Protein AF-A0A812XQD7-F1 (afdb_monomer_lite)

Foldseek 3Di:
DPQADDWDWDDPDPVVQVVPFDADPVQKTKGFDKDFDQFAEDEDAALHPDPCVVVCCVVVVGQWYAYDCPDDPSRDHITTGRDPVRIDGPDIDIGHDADLVRLLVVLQVCLVVVDPVNLVSLLVLLLCLPPPPDVVSVVSSLVSCLLSLQNNQVSLLVLCVDPDPSSNLSSLQSLLVSLQVLVDDDDDPPCPVVVVSVVSLVSSLVSLVSLLVQCPDPDPSSVLSSLSSLLSNALSSLVSLVSLLVQCPDPDLSNVLSSLLSLLSVALSNVVSLVSLLVQCPDPDPSSVLSSLLSLLSNLDDDDSNLVSLLVQCVDPDLSSVLSSLQSLLSNLVLVSLVSLLVQCPDPDLSSVLSSLLSLLSNAEPSSLVSLVSLLVQCVPPDPSSVLSSLLSLLSNACSNLVCLVVLLVLCPDPDLSSVLSSLLSNLRNPHPPPVSNQSSLVSLQVRQCPDPDVSSNLSSLVSLLSCLVVVVCPPCLVVLLVSLVVQCPPPDPSSVVSSVSSNVSSVVVVVVVVVVVVVVVVPDDDDDDDDDDDDDDDDDDDDDDDDDDDDDDPPDPPVVVVVVVVVPDDDDPFKAWAADPRFTWIWGFQDDPDPDPPPGIDIDPHHDDDPPDDHDYDDDPPPDDPDDDDVPPPDPPPDDDDDPPPPPPDDDDPPPDDDDDPDDDDDDDDDDDDDDDDDDDDDDDDDDDDDDDDDDDDDD

Organism: Symbiodinium pilosum (NCBI:txid2952)

Structure (mmCIF, N/CA/C/O backbone):
data_AF-A0A812XQD7-F1
#
_entry.id   AF-A0A812XQD7-F1
#
loop_
_atom_site.group_PDB
_atom_site.id
_atom_site.type_symbol
_atom_site.label_atom_id
_atom_site.label_alt_id
_atom_site.label_comp_id
_atom_site.label_asym_id
_atom_site.label_entity_id
_atom_site.label_seq_id
_atom_site.pdbx_PDB_ins_code
_atom_site.Cartn_x
_atom_site.Cartn_y
_atom_site.Cartn_z
_atom_site.occupancy
_atom_site.B_iso_or_equiv
_atom_site.auth_seq_id
_atom_site.auth_comp_id
_atom_site.auth_asym_id
_atom_site.auth_atom_id
_atom_site.pdbx_PDB_model_num
ATOM 1 N N . GLY A 1 1 ? 47.762 -25.422 -26.878 1.00 43.75 1 GLY A N 1
ATOM 2 C CA . GLY A 1 1 ? 49.028 -25.795 -26.195 1.00 43.75 1 GLY A CA 1
ATOM 3 C C . GLY A 1 1 ? 49.892 -26.715 -27.054 1.00 43.75 1 GLY A C 1
ATOM 4 O O . GLY A 1 1 ? 49.692 -26.763 -28.256 1.00 43.75 1 GLY A O 1
ATOM 5 N N . THR A 1 2 ? 50.840 -27.462 -26.472 1.00 48.22 2 THR A N 1
ATOM 6 C CA . THR A 1 2 ? 51.714 -28.420 -27.202 1.00 48.22 2 THR A CA 1
ATOM 7 C C . THR A 1 2 ? 51.102 -29.814 -27.411 1.00 48.22 2 THR A C 1
ATOM 9 O O . THR A 1 2 ? 51.653 -30.616 -28.157 1.00 48.22 2 THR A O 1
ATOM 12 N N . LEU A 1 3 ? 49.966 -30.108 -26.770 1.00 51.41 3 LEU A N 1
ATOM 13 C CA . LEU A 1 3 ? 49.340 -31.438 -26.729 1.00 51.41 3 LEU A CA 1
ATOM 14 C C . LEU A 1 3 ? 48.727 -31.920 -28.057 1.00 51.41 3 LEU A C 1
ATOM 16 O O . LEU A 1 3 ? 48.667 -33.128 -28.269 1.00 51.41 3 LEU A O 1
ATOM 20 N N . TYR A 1 4 ? 48.273 -31.009 -28.926 1.00 56.69 4 TYR A N 1
ATOM 21 C CA . TYR A 1 4 ? 47.431 -31.341 -30.091 1.00 56.69 4 TYR A CA 1
ATOM 22 C C . TYR A 1 4 ? 47.971 -30.793 -31.428 1.00 56.69 4 TYR A C 1
ATOM 24 O O . TYR A 1 4 ? 47.254 -30.739 -32.427 1.00 56.69 4 TYR A O 1
ATOM 32 N N . GLY A 1 5 ? 49.254 -30.413 -31.462 1.00 62.19 5 GLY A N 1
ATOM 33 C CA . GLY A 1 5 ? 49.937 -29.909 -32.658 1.00 62.19 5 GLY A CA 1
ATOM 34 C C . GLY A 1 5 ? 49.809 -28.396 -32.877 1.00 62.19 5 GLY A C 1
ATOM 35 O O . GLY A 1 5 ? 49.483 -27.635 -31.962 1.00 62.19 5 GLY A O 1
ATOM 36 N N . LYS A 1 6 ? 50.124 -27.952 -34.101 1.00 62.38 6 LYS A N 1
ATOM 37 C CA . LYS A 1 6 ? 49.971 -26.552 -34.529 1.00 62.38 6 LYS A CA 1
ATOM 38 C C . LYS A 1 6 ? 48.498 -26.262 -34.831 1.00 62.38 6 LYS A C 1
ATOM 40 O O . LYS A 1 6 ? 47.864 -27.048 -35.523 1.00 62.38 6 LYS A O 1
ATOM 45 N N . GLY A 1 7 ? 48.004 -25.130 -34.343 1.00 70.56 7 GLY A N 1
ATOM 46 C CA . GLY A 1 7 ? 46.641 -24.638 -34.539 1.00 70.56 7 GLY A CA 1
ATOM 47 C C . GLY A 1 7 ? 46.403 -23.393 -33.682 1.00 70.56 7 GLY A C 1
ATOM 48 O O . GLY A 1 7 ? 47.233 -23.063 -32.828 1.00 70.56 7 GLY A O 1
ATOM 49 N N . ILE A 1 8 ? 45.285 -22.704 -33.901 1.00 74.56 8 ILE A N 1
ATOM 50 C CA . ILE A 1 8 ? 44.841 -21.574 -33.078 1.00 74.56 8 ILE A CA 1
ATOM 51 C C . ILE A 1 8 ? 43.884 -22.110 -32.009 1.00 74.56 8 ILE A C 1
ATOM 53 O O . ILE A 1 8 ? 42.901 -22.779 -32.319 1.00 74.56 8 ILE A O 1
ATOM 57 N N . TYR A 1 9 ? 44.199 -21.819 -30.747 1.00 76.62 9 TYR A N 1
ATOM 58 C CA . TYR A 1 9 ? 43.509 -22.336 -29.567 1.00 76.62 9 TYR A CA 1
ATOM 59 C C . TYR A 1 9 ? 42.614 -21.248 -28.965 1.00 76.62 9 TYR A C 1
ATOM 61 O O . TYR A 1 9 ? 43.114 -20.203 -28.550 1.00 76.62 9 TYR A O 1
ATOM 69 N N . PHE A 1 10 ? 41.307 -21.493 -28.892 1.00 75.75 10 PHE A N 1
ATOM 70 C CA . PHE A 1 10 ? 40.340 -20.573 -28.288 1.00 75.75 10 PHE A CA 1
ATOM 71 C C . PHE A 1 10 ? 39.974 -21.013 -26.864 1.00 75.75 10 PHE A C 1
ATOM 73 O O . PHE A 1 10 ? 39.766 -22.200 -26.594 1.00 75.75 10 PHE A O 1
ATOM 80 N N . ALA A 1 11 ? 39.841 -20.039 -25.961 1.00 70.62 11 ALA A N 1
ATOM 81 C CA . ALA A 1 11 ? 39.291 -20.258 -24.627 1.00 70.62 11 ALA A CA 1
ATOM 82 C C . ALA A 1 11 ? 37.783 -20.564 -24.694 1.00 70.62 11 ALA A C 1
ATOM 84 O O . ALA A 1 11 ? 37.051 -19.970 -25.483 1.00 70.62 11 ALA A O 1
ATOM 85 N N . GLU A 1 12 ? 37.307 -21.462 -23.827 1.00 65.81 12 GLU A N 1
ATOM 86 C CA . GLU A 1 12 ? 35.900 -21.903 -23.795 1.00 65.81 12 GLU A CA 1
ATOM 87 C C . GLU A 1 12 ? 34.911 -20.812 -23.335 1.00 65.81 12 GLU A C 1
ATOM 89 O O . GLU A 1 12 ? 33.710 -20.912 -23.586 1.00 65.81 12 GLU A O 1
ATOM 94 N N . CYS A 1 13 ? 35.403 -19.758 -22.673 1.00 68.94 13 CYS A N 1
ATOM 95 C CA . CYS A 1 13 ? 34.627 -18.586 -22.273 1.00 68.94 13 CYS A CA 1
ATOM 96 C C . CYS A 1 13 ? 35.526 -17.359 -22.030 1.00 68.94 13 CYS A C 1
ATOM 98 O O . CYS A 1 13 ? 36.741 -17.480 -21.857 1.00 68.94 13 CYS A O 1
ATOM 100 N N . VAL A 1 14 ? 34.903 -16.176 -21.951 1.00 75.69 14 VAL A N 1
ATOM 101 C CA . VAL A 1 14 ? 35.571 -14.896 -21.640 1.00 75.69 14 VAL A CA 1
ATOM 102 C C . VAL A 1 14 ? 36.283 -14.942 -20.283 1.00 75.69 14 VAL A C 1
ATOM 104 O O . VAL A 1 14 ? 37.407 -14.470 -20.184 1.00 75.69 14 VAL A O 1
ATOM 107 N N . THR A 1 15 ? 35.694 -15.574 -19.262 1.00 72.88 15 THR A N 1
ATOM 108 C CA . THR A 1 15 ? 36.315 -15.732 -17.931 1.00 72.88 15 THR A CA 1
ATOM 109 C C . THR A 1 15 ? 37.652 -16.467 -18.001 1.00 72.88 15 THR A C 1
ATOM 111 O O . THR A 1 15 ? 38.615 -16.050 -17.376 1.00 72.88 15 THR A O 1
ATOM 114 N N . LYS A 1 16 ? 37.753 -17.514 -18.826 1.00 73.62 16 LYS A N 1
ATOM 115 C CA . LYS A 1 16 ? 38.996 -18.274 -18.994 1.00 73.62 16 LYS A CA 1
ATOM 116 C C . LYS A 1 16 ? 40.016 -17.559 -19.885 1.00 73.62 16 LYS A C 1
ATOM 118 O O . LYS A 1 16 ? 41.215 -17.735 -19.715 1.00 73.62 16 LYS A O 1
ATOM 123 N N . ALA A 1 17 ? 39.557 -16.742 -20.833 1.00 78.44 17 ALA A N 1
ATOM 124 C CA . ALA A 1 17 ? 40.443 -15.824 -21.547 1.00 78.44 17 ALA A CA 1
ATOM 125 C C . ALA A 1 17 ? 40.998 -14.735 -20.606 1.00 78.44 17 ALA A C 1
ATOM 127 O O . ALA A 1 17 ? 42.145 -14.329 -20.767 1.00 78.44 17 ALA A O 1
ATOM 128 N N . ASP A 1 18 ? 40.215 -14.306 -19.610 1.00 82.25 18 ASP A N 1
ATOM 129 C CA . ASP A 1 18 ? 40.666 -13.395 -18.557 1.00 82.25 18 ASP A CA 1
ATOM 130 C C . ASP A 1 18 ? 41.651 -14.066 -17.588 1.00 82.25 18 ASP A C 1
ATOM 132 O O . ASP A 1 18 ? 42.688 -13.478 -17.310 1.00 82.25 18 ASP A O 1
ATOM 136 N N . GLU A 1 19 ? 41.418 -15.312 -17.159 1.00 79.81 19 GLU A N 1
ATOM 137 C CA . GLU A 1 19 ? 42.362 -16.098 -16.332 1.00 79.81 19 GLU A CA 1
ATOM 138 C C . GLU A 1 19 ? 43.782 -16.206 -16.932 1.00 79.81 19 GLU A C 1
ATOM 140 O O . GLU A 1 19 ? 44.741 -16.409 -16.188 1.00 79.81 19 GLU A O 1
ATOM 145 N N . TYR A 1 20 ? 43.929 -16.064 -18.256 1.00 79.31 20 TYR A N 1
ATOM 146 C CA . TYR A 1 20 ? 45.216 -16.088 -18.967 1.00 79.31 20 TYR A CA 1
ATOM 147 C C . TYR A 1 20 ? 45.716 -14.710 -19.443 1.00 79.31 20 TYR A C 1
ATOM 149 O O . TYR A 1 20 ? 46.750 -14.649 -20.106 1.00 79.31 20 TYR A O 1
ATOM 157 N N . SER A 1 21 ? 45.007 -13.614 -19.156 1.00 85.12 21 SER A N 1
ATOM 158 C CA . SER A 1 21 ? 45.456 -12.261 -19.517 1.00 85.12 21 SER A CA 1
ATOM 159 C C . SER A 1 21 ? 46.354 -11.686 -18.414 1.00 85.12 21 SER A C 1
ATOM 161 O O . SER A 1 21 ? 46.036 -11.790 -17.229 1.00 85.12 21 SER A O 1
ATOM 163 N N . GLU A 1 22 ? 47.468 -11.057 -18.775 1.00 87.81 22 GLU A N 1
ATOM 164 C CA . GLU A 1 22 ? 48.325 -10.335 -17.827 1.00 87.81 22 GLU A CA 1
ATOM 165 C C . GLU A 1 22 ? 48.000 -8.833 -17.863 1.00 87.81 22 GLU A C 1
ATOM 167 O O . GLU A 1 22 ? 47.579 -8.300 -18.892 1.00 87.81 22 GLU A O 1
ATOM 172 N N . GLU A 1 23 ? 48.157 -8.155 -16.725 1.00 89.12 23 GLU A N 1
ATOM 173 C CA . GLU A 1 23 ? 47.956 -6.705 -16.626 1.00 89.12 23 GLU A CA 1
ATOM 174 C C . GLU A 1 23 ? 49.211 -5.968 -17.109 1.00 89.12 23 GLU A C 1
ATOM 176 O O . GLU A 1 23 ? 50.326 -6.272 -16.682 1.00 89.12 23 GLU A O 1
ATOM 181 N N . ASP A 1 24 ? 49.031 -5.001 -18.012 1.00 89.69 24 ASP A N 1
ATOM 182 C CA . ASP A 1 24 ? 50.107 -4.127 -18.478 1.00 89.69 24 ASP A CA 1
ATOM 183 C C . ASP A 1 24 ? 50.558 -3.123 -17.395 1.00 89.69 24 ASP A C 1
ATOM 185 O O . ASP A 1 24 ? 50.008 -3.057 -16.295 1.00 89.69 24 ASP A O 1
ATOM 189 N N . ALA A 1 25 ? 51.576 -2.312 -17.699 1.00 86.44 25 ALA A N 1
ATOM 190 C CA . ALA A 1 25 ? 52.117 -1.325 -16.759 1.00 86.44 25 ALA A CA 1
ATOM 191 C C . ALA A 1 25 ? 51.108 -0.231 -16.338 1.00 86.44 25 ALA A C 1
ATOM 193 O O . ALA A 1 25 ? 51.298 0.397 -15.297 1.00 86.44 25 ALA A O 1
ATOM 194 N N . ASP A 1 26 ? 50.033 -0.029 -17.109 1.00 79.19 26 ASP A N 1
ATOM 195 C CA . ASP A 1 26 ? 48.919 0.865 -16.775 1.00 79.19 26 ASP A CA 1
ATOM 196 C C . ASP A 1 26 ? 47.804 0.128 -15.991 1.00 79.19 26 ASP A C 1
ATOM 198 O O . ASP A 1 26 ? 46.803 0.745 -15.607 1.00 79.19 26 ASP A O 1
ATOM 202 N N . GLY A 1 27 ? 47.932 -1.184 -15.763 1.00 83.06 27 GLY A N 1
ATOM 203 C CA . GLY A 1 27 ? 46.953 -2.055 -15.107 1.00 83.06 27 GLY A CA 1
ATOM 204 C C . GLY A 1 27 ? 45.802 -2.517 -16.008 1.00 83.06 27 GLY A C 1
ATOM 205 O O . GLY A 1 27 ? 44.707 -2.764 -15.500 1.00 83.06 27 GLY A O 1
ATOM 206 N N . TYR A 1 28 ? 45.980 -2.544 -17.334 1.00 85.69 28 TYR A N 1
ATOM 207 C CA . TYR A 1 28 ? 44.977 -3.056 -18.275 1.00 85.69 28 TYR A CA 1
ATOM 208 C C . TYR A 1 28 ? 45.296 -4.474 -18.748 1.00 85.69 28 TYR A C 1
ATOM 210 O O . TYR A 1 28 ? 46.408 -4.778 -19.171 1.00 85.69 28 TYR A O 1
ATOM 218 N N . CYS A 1 29 ? 44.264 -5.309 -18.767 1.00 90.25 29 CYS A N 1
ATOM 219 C CA . CYS A 1 29 ? 44.245 -6.579 -19.473 1.00 90.25 29 CYS A CA 1
ATOM 220 C C . CYS A 1 29 ? 43.855 -6.373 -20.941 1.00 90.25 29 CYS A C 1
ATOM 222 O O . CYS A 1 29 ? 43.097 -5.456 -21.293 1.00 90.25 29 CYS A O 1
ATOM 224 N N . TRP A 1 30 ? 44.304 -7.296 -21.787 1.00 89.38 30 TRP A N 1
ATOM 225 C CA . TRP A 1 30 ? 44.023 -7.299 -23.219 1.00 89.38 30 TRP A CA 1
ATOM 226 C C . TRP A 1 30 ? 43.509 -8.673 -23.657 1.00 89.38 30 TRP A C 1
ATOM 228 O O . TRP A 1 30 ? 44.095 -9.707 -23.333 1.00 89.38 30 TRP A O 1
ATOM 238 N N . MET A 1 31 ? 42.407 -8.689 -24.408 1.00 88.88 31 MET A N 1
ATOM 239 C CA . MET A 1 31 ? 41.778 -9.911 -24.913 1.00 88.88 31 MET A CA 1
ATOM 240 C C . MET A 1 31 ? 41.368 -9.743 -26.376 1.00 88.88 31 MET A C 1
ATOM 242 O O . MET A 1 31 ? 40.638 -8.819 -26.734 1.00 88.88 31 MET A O 1
ATOM 246 N N . LEU A 1 32 ? 41.815 -10.661 -27.233 1.00 85.38 32 LEU A N 1
ATOM 247 C CA . LEU A 1 32 ? 41.456 -10.672 -28.647 1.00 85.38 32 LEU A CA 1
ATOM 248 C C . LEU A 1 32 ? 40.143 -11.439 -28.854 1.00 85.38 32 LEU A C 1
ATOM 250 O O . LEU A 1 32 ? 40.112 -12.666 -28.776 1.00 85.38 32 LEU A O 1
ATOM 254 N N . LEU A 1 33 ? 39.056 -10.723 -29.148 1.00 84.31 33 LEU A N 1
ATOM 255 C CA . LEU A 1 33 ? 37.789 -11.338 -29.528 1.00 84.31 33 LEU A CA 1
ATOM 256 C C . LEU A 1 33 ? 37.790 -11.614 -31.039 1.00 84.31 33 LEU A C 1
ATOM 258 O O . LEU A 1 33 ? 37.426 -10.761 -31.854 1.00 84.31 33 LEU A O 1
ATOM 262 N N . CYS A 1 34 ? 38.209 -12.816 -31.421 1.00 84.81 34 CYS A N 1
ATOM 263 C CA . CYS A 1 34 ? 38.116 -13.292 -32.798 1.00 84.81 34 CYS A CA 1
ATOM 264 C C . CYS A 1 34 ? 36.713 -13.808 -33.143 1.00 84.81 34 CYS A C 1
ATOM 266 O O . CYS A 1 34 ? 36.006 -14.370 -32.306 1.00 84.81 34 CYS A O 1
ATOM 268 N N . ARG A 1 35 ? 36.345 -13.681 -34.419 1.00 83.56 35 ARG A N 1
ATOM 269 C CA . ARG A 1 35 ? 35.322 -14.515 -35.060 1.00 83.56 35 ARG A CA 1
ATOM 270 C C . ARG A 1 35 ? 36.009 -15.668 -35.796 1.00 83.56 35 ARG A C 1
ATOM 272 O O . ARG A 1 35 ? 37.182 -15.572 -36.157 1.00 83.56 35 ARG A O 1
ATOM 279 N N . ALA A 1 36 ? 35.261 -16.745 -36.010 1.00 84.06 36 ALA A N 1
ATOM 280 C CA . ALA A 1 36 ? 35.754 -17.982 -36.600 1.00 84.06 36 ALA A CA 1
ATOM 281 C C . ALA A 1 36 ? 34.784 -18.521 -37.663 1.00 84.06 36 ALA A C 1
ATOM 283 O O . ALA A 1 36 ? 33.576 -18.591 -37.426 1.00 84.06 36 ALA A O 1
ATOM 284 N N . ALA A 1 37 ? 35.311 -18.930 -38.817 1.00 82.81 37 ALA A N 1
ATOM 285 C CA . ALA A 1 37 ? 34.583 -19.659 -39.852 1.00 82.81 37 ALA A CA 1
ATOM 286 C C . ALA A 1 37 ? 34.778 -21.173 -39.646 1.00 82.81 37 ALA A C 1
ATOM 288 O O . ALA A 1 37 ? 35.771 -21.750 -40.077 1.00 82.81 37 ALA A O 1
ATOM 289 N N . LEU A 1 38 ? 33.835 -21.820 -38.951 1.00 74.50 38 LEU A N 1
ATOM 290 C CA . LEU A 1 38 ? 34.029 -23.165 -38.378 1.00 74.50 38 LEU A CA 1
ATOM 291 C C . LEU A 1 38 ? 34.113 -24.318 -39.406 1.00 74.50 38 LEU A C 1
ATOM 293 O O . LEU A 1 38 ? 34.479 -25.431 -39.031 1.00 74.50 38 LEU A O 1
ATOM 297 N N . GLY A 1 39 ? 33.761 -24.087 -40.674 1.00 80.50 39 GLY A N 1
ATOM 298 C CA . GLY A 1 39 ? 33.820 -25.105 -41.733 1.00 80.50 39 GLY A CA 1
ATOM 299 C C 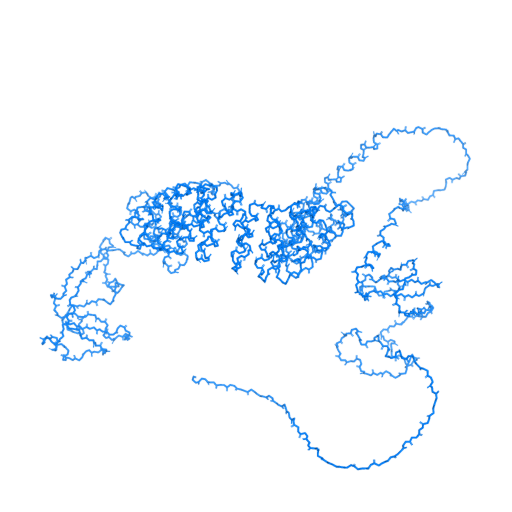. GLY A 1 39 ? 33.105 -26.418 -41.374 1.00 80.50 39 GLY A C 1
ATOM 300 O O . GLY A 1 39 ? 32.044 -26.422 -40.743 1.00 80.50 39 GLY A O 1
ATOM 301 N N . LYS A 1 40 ? 33.701 -27.544 -41.766 1.00 83.69 40 LYS A N 1
ATOM 302 C CA . LYS A 1 40 ? 33.372 -28.889 -41.290 1.00 83.69 40 LYS A CA 1
ATOM 303 C C . LYS A 1 40 ? 33.951 -29.091 -39.893 1.00 83.69 40 LYS A C 1
ATOM 305 O O . LYS A 1 40 ? 35.167 -29.106 -39.696 1.00 83.69 40 LYS A O 1
ATOM 310 N N . VAL A 1 41 ? 33.069 -29.316 -38.931 1.00 82.81 41 VAL A N 1
ATOM 311 C CA . VAL A 1 41 ? 33.426 -29.478 -37.522 1.00 82.81 41 VAL A CA 1
ATOM 312 C C . VAL A 1 41 ? 33.503 -30.957 -37.144 1.00 82.81 41 VAL A C 1
ATOM 314 O O . VAL A 1 41 ? 32.542 -31.696 -37.349 1.00 82.81 41 VAL A O 1
ATOM 317 N N . MET A 1 42 ? 34.607 -31.371 -36.519 1.00 78.94 42 MET A N 1
ATOM 318 C CA . MET A 1 42 ? 34.706 -32.639 -35.794 1.00 78.94 42 MET A CA 1
ATOM 319 C C . MET A 1 42 ? 34.514 -32.417 -34.289 1.00 78.94 42 MET A C 1
ATOM 321 O O . MET A 1 42 ? 35.058 -31.480 -33.705 1.00 78.94 42 MET A O 1
ATOM 325 N N . THR A 1 43 ? 33.766 -33.306 -33.636 1.00 77.12 43 THR A N 1
ATOM 326 C CA . THR A 1 43 ? 33.615 -33.334 -32.172 1.00 77.12 43 THR A CA 1
ATOM 327 C C . THR A 1 43 ? 34.370 -34.523 -31.593 1.00 77.12 43 THR A C 1
ATOM 329 O O . THR A 1 43 ? 34.125 -35.653 -32.012 1.00 77.12 43 THR A O 1
ATOM 332 N N . CYS A 1 44 ? 35.242 -34.294 -30.611 1.00 71.75 44 CYS A N 1
ATOM 333 C CA . CYS A 1 44 ? 36.039 -35.339 -29.968 1.00 71.75 44 CYS A CA 1
ATOM 334 C C . CYS A 1 44 ? 35.758 -35.391 -28.460 1.00 71.75 44 CYS A C 1
ATOM 336 O O . CYS A 1 44 ? 35.727 -34.359 -27.788 1.00 71.75 44 CYS A O 1
ATOM 338 N N . LYS A 1 45 ? 35.549 -36.602 -27.928 1.00 69.12 45 LYS A N 1
ATOM 339 C CA . LYS A 1 45 ? 35.272 -36.848 -26.499 1.00 69.12 45 LYS A CA 1
ATOM 340 C C . LYS A 1 45 ? 36.439 -37.496 -25.753 1.00 69.12 45 LYS A C 1
ATOM 342 O O . LYS A 1 45 ? 36.398 -37.619 -24.528 1.00 69.12 45 LYS A O 1
ATOM 347 N N . ASP A 1 46 ? 37.472 -37.911 -26.476 1.00 66.31 46 ASP A N 1
ATOM 348 C CA . ASP A 1 46 ? 38.588 -38.661 -25.920 1.00 66.31 46 ASP A CA 1
ATOM 349 C C . ASP A 1 46 ? 39.585 -37.766 -25.178 1.00 66.31 46 ASP A C 1
ATOM 351 O O . ASP A 1 46 ? 39.836 -36.613 -25.531 1.00 66.31 46 ASP A O 1
ATOM 355 N N . LYS A 1 47 ? 40.218 -38.325 -24.139 1.00 61.06 47 LYS A N 1
ATOM 356 C CA . LYS A 1 47 ? 41.263 -37.628 -23.363 1.00 61.06 47 LYS A CA 1
ATOM 357 C C . LYS A 1 47 ? 42.516 -37.306 -24.178 1.00 61.06 47 LYS A C 1
ATOM 359 O O . LYS A 1 47 ? 43.295 -36.445 -23.780 1.00 61.06 47 LYS A O 1
ATOM 364 N N . LYS A 1 48 ? 42.718 -38.012 -25.289 1.00 62.59 48 LYS A N 1
ATOM 365 C CA . LYS A 1 48 ? 43.716 -37.724 -26.316 1.00 62.59 48 LYS A CA 1
ATOM 366 C C . LYS A 1 48 ? 43.063 -38.014 -27.670 1.00 62.59 48 LYS A C 1
ATOM 368 O O . LYS A 1 48 ? 42.681 -39.165 -27.874 1.00 62.59 48 LYS A O 1
ATOM 373 N N . PRO A 1 49 ? 42.939 -37.027 -28.573 1.00 61.91 49 PRO A N 1
ATOM 374 C CA . PRO A 1 49 ? 42.609 -37.282 -29.969 1.00 61.91 49 PRO A CA 1
ATOM 375 C C . PRO A 1 49 ? 43.573 -38.324 -30.555 1.00 61.91 49 PRO A C 1
ATOM 377 O O . PRO A 1 49 ? 44.773 -38.289 -30.265 1.00 61.91 49 PRO A O 1
ATOM 380 N N . ALA A 1 50 ? 43.055 -39.258 -31.353 1.00 61.12 50 ALA A N 1
ATOM 381 C CA . ALA A 1 50 ? 43.880 -40.230 -32.061 1.00 61.12 50 ALA A CA 1
ATOM 382 C C . ALA A 1 50 ? 44.794 -39.524 -33.086 1.00 61.12 50 ALA A C 1
ATOM 384 O O . ALA A 1 50 ? 44.478 -38.439 -33.575 1.00 61.12 50 ALA A O 1
ATOM 385 N N . ALA A 1 51 ? 45.970 -40.094 -33.368 1.00 63.28 51 ALA A N 1
ATOM 386 C CA . ALA A 1 51 ? 47.019 -39.399 -34.126 1.00 63.28 51 ALA A CA 1
ATOM 387 C C . ALA A 1 51 ? 46.611 -39.064 -35.574 1.00 63.28 51 ALA A C 1
ATOM 389 O O . ALA A 1 51 ? 47.051 -38.054 -36.124 1.00 63.28 51 ALA A O 1
ATOM 390 N N . ASP A 1 52 ? 45.730 -39.877 -36.154 1.00 71.38 52 ASP A N 1
ATOM 391 C CA . ASP A 1 52 ? 45.158 -39.706 -37.485 1.00 71.38 52 ASP A CA 1
ATOM 392 C C . ASP A 1 52 ? 44.266 -38.462 -37.600 1.00 71.38 52 ASP A C 1
ATOM 394 O O . ASP A 1 52 ? 44.142 -37.932 -38.696 1.00 71.38 52 ASP A O 1
ATOM 398 N N . ILE A 1 53 ? 43.712 -37.926 -36.503 1.00 67.38 53 ILE A N 1
ATOM 399 C CA . ILE A 1 53 ? 42.922 -36.680 -36.528 1.00 67.38 53 ILE A CA 1
ATOM 400 C C . ILE A 1 53 ? 43.731 -35.520 -37.123 1.00 67.38 53 ILE A C 1
ATOM 402 O O . ILE A 1 53 ? 43.203 -34.741 -37.913 1.00 67.38 53 ILE A O 1
ATOM 406 N N . LEU A 1 54 ? 45.031 -35.437 -36.820 1.00 62.84 54 LEU A N 1
ATOM 407 C CA . LEU A 1 54 ? 45.900 -34.411 -37.397 1.00 62.84 54 LEU A CA 1
ATOM 408 C C . LEU A 1 54 ? 46.080 -34.600 -38.916 1.00 62.84 54 LEU A C 1
ATOM 410 O O . LEU A 1 54 ? 46.239 -33.620 -39.640 1.00 62.84 54 LEU A O 1
ATOM 414 N N . ASP A 1 55 ? 46.042 -35.839 -39.404 1.00 71.31 55 ASP A N 1
ATOM 415 C CA . ASP A 1 55 ? 46.157 -36.164 -40.827 1.00 71.31 55 ASP A CA 1
ATOM 416 C C . ASP A 1 55 ? 44.814 -36.023 -41.564 1.00 71.31 55 ASP A C 1
ATOM 418 O O . ASP A 1 55 ? 44.794 -35.557 -42.701 1.00 71.31 55 ASP A O 1
ATOM 422 N N . GLN A 1 56 ? 43.685 -36.292 -40.899 1.00 72.00 56 GLN A N 1
ATOM 423 C CA . GLN A 1 56 ? 42.341 -35.979 -41.393 1.00 72.00 56 GLN A CA 1
ATOM 424 C C . GLN A 1 56 ? 42.147 -34.463 -41.586 1.00 72.00 56 GLN A C 1
ATOM 426 O O . GLN A 1 56 ? 41.589 -34.047 -42.603 1.00 72.00 56 GLN A O 1
ATOM 431 N N . CYS A 1 57 ? 42.653 -33.633 -40.664 1.00 66.12 57 CYS A N 1
ATOM 432 C CA . CYS A 1 57 ? 42.652 -32.175 -40.825 1.00 66.12 57 CYS A CA 1
ATOM 433 C C . CYS A 1 57 ? 43.566 -31.726 -41.981 1.00 66.12 57 CYS A C 1
ATOM 435 O O . CYS A 1 57 ? 43.126 -30.976 -42.848 1.00 66.12 57 CYS A O 1
ATOM 437 N N . LYS A 1 58 ? 44.805 -32.243 -42.080 1.00 65.75 58 LYS A N 1
ATOM 438 C CA . LYS A 1 58 ? 45.699 -31.969 -43.235 1.00 65.75 58 LYS A CA 1
ATOM 439 C C . LYS A 1 58 ? 45.086 -32.373 -44.582 1.00 65.75 58 LYS A C 1
ATOM 441 O O . LYS A 1 58 ? 45.423 -31.777 -45.599 1.00 65.75 58 LYS A O 1
ATOM 446 N N . ALA A 1 59 ? 44.227 -33.393 -44.597 1.00 75.56 59 ALA A N 1
ATOM 447 C CA . ALA A 1 59 ? 43.542 -33.884 -45.790 1.00 75.56 59 ALA A CA 1
ATOM 448 C C . ALA A 1 59 ? 42.250 -33.112 -46.143 1.00 75.56 59 ALA A C 1
ATOM 450 O O . ALA A 1 59 ? 41.590 -33.468 -47.119 1.00 75.56 59 ALA A O 1
ATOM 451 N N . GLY A 1 60 ? 41.859 -32.083 -45.377 1.00 70.81 60 GLY A N 1
ATOM 452 C CA . GLY A 1 60 ? 40.627 -31.315 -45.622 1.00 70.81 60 GLY A CA 1
ATOM 453 C C . GLY A 1 60 ? 39.329 -32.090 -45.338 1.00 70.81 60 GLY A C 1
ATOM 454 O O . GLY A 1 60 ? 38.251 -31.740 -45.844 1.00 70.81 60 GLY A O 1
ATOM 455 N N . SER A 1 61 ? 39.408 -33.165 -44.545 1.00 81.50 61 SER A N 1
ATOM 456 C CA . SER A 1 61 ? 38.229 -33.914 -44.090 1.00 81.50 61 SER A CA 1
ATOM 457 C C . SER A 1 61 ? 37.426 -33.108 -43.068 1.00 81.50 61 SER A C 1
ATOM 459 O O . SER A 1 61 ? 36.197 -33.097 -43.140 1.00 81.50 61 SER A O 1
ATOM 461 N N . TYR A 1 62 ? 38.126 -32.395 -42.181 1.00 79.94 62 TYR A N 1
ATOM 462 C CA . TYR A 1 62 ? 37.580 -31.491 -41.169 1.00 79.94 62 TYR A CA 1
ATOM 463 C C . TYR A 1 62 ? 38.454 -30.242 -41.050 1.00 79.94 62 TYR A C 1
ATOM 465 O O . TYR A 1 62 ? 39.676 -30.339 -41.142 1.00 79.94 62 TYR A O 1
ATOM 473 N N . ASP A 1 63 ? 37.822 -29.100 -40.793 1.00 79.38 63 ASP A N 1
ATOM 474 C CA . ASP A 1 63 ? 38.484 -27.793 -40.721 1.00 79.38 63 ASP A CA 1
ATOM 475 C C . ASP A 1 63 ? 38.659 -27.339 -39.252 1.00 79.38 63 ASP A C 1
ATOM 477 O O . ASP A 1 63 ? 39.623 -26.658 -38.904 1.00 79.38 63 ASP A O 1
ATOM 481 N N . SER A 1 64 ? 37.752 -27.770 -38.360 1.00 79.06 64 SER A N 1
ATOM 482 C CA . SER A 1 64 ? 37.736 -27.404 -36.931 1.00 79.06 64 SER A CA 1
ATOM 483 C C . SER A 1 64 ? 37.528 -28.606 -36.008 1.00 79.06 64 SER A C 1
ATOM 485 O O . SER A 1 64 ? 36.855 -29.572 -36.375 1.00 79.06 64 SER A O 1
ATOM 487 N N . LEU A 1 65 ? 38.011 -28.506 -34.765 1.00 78.12 65 LEU A N 1
ATOM 488 C CA . LEU A 1 65 ? 37.884 -29.546 -33.739 1.00 78.12 65 LEU A CA 1
ATOM 489 C C . LEU A 1 65 ? 37.337 -28.982 -32.409 1.00 78.12 65 LEU A C 1
ATOM 491 O O . LEU A 1 65 ? 37.855 -27.989 -31.895 1.00 78.12 65 LEU A O 1
ATOM 495 N N . ILE A 1 66 ? 36.308 -29.628 -31.837 1.00 77.50 66 ILE A N 1
ATOM 496 C CA . ILE A 1 66 ? 35.637 -29.210 -30.584 1.00 77.50 66 ILE A CA 1
ATOM 497 C C . ILE A 1 66 ? 35.652 -30.324 -29.533 1.00 77.50 66 ILE A C 1
ATOM 499 O O . ILE A 1 66 ? 35.292 -31.467 -29.829 1.00 77.50 66 ILE A O 1
ATOM 503 N N . GLY A 1 67 ? 36.044 -29.977 -28.304 1.00 73.19 67 GLY A N 1
ATOM 504 C CA . GLY A 1 67 ? 36.015 -30.862 -27.135 1.00 73.19 67 GLY A CA 1
ATOM 505 C C . GLY A 1 67 ? 34.696 -30.849 -26.352 1.00 73.19 67 GLY A C 1
ATOM 506 O O . GLY A 1 67 ? 33.907 -29.907 -26.438 1.00 73.19 67 GLY A O 1
ATOM 507 N N . ASP A 1 68 ? 34.453 -31.890 -25.550 1.00 66.31 68 ASP A N 1
ATOM 508 C CA . ASP A 1 68 ? 33.266 -31.974 -24.686 1.00 66.31 68 ASP A CA 1
ATOM 509 C C . ASP A 1 68 ? 33.482 -31.191 -23.377 1.00 66.31 68 ASP A C 1
ATOM 511 O O . ASP A 1 68 ? 34.215 -31.615 -22.480 1.00 66.31 68 ASP A O 1
ATOM 515 N N . ARG A 1 69 ? 32.807 -30.041 -23.253 1.00 60.25 69 ARG A N 1
ATOM 516 C CA . ARG A 1 69 ? 32.898 -29.133 -22.092 1.00 60.25 69 ARG A CA 1
ATOM 517 C C . ARG A 1 69 ? 32.550 -29.776 -20.742 1.00 60.25 69 ARG A C 1
ATOM 519 O O . ARG A 1 69 ? 32.918 -29.231 -19.703 1.00 60.25 69 ARG A O 1
ATOM 526 N N . TRP A 1 70 ? 31.821 -30.894 -20.737 1.00 60.25 70 TRP A N 1
ATOM 527 C CA . TRP A 1 70 ? 31.410 -31.587 -19.511 1.00 60.25 70 TRP A CA 1
ATOM 528 C C . TRP A 1 70 ? 32.404 -32.669 -19.074 1.00 60.25 70 TRP A C 1
ATOM 530 O O . TRP A 1 70 ? 32.326 -33.165 -17.950 1.00 60.25 70 TRP A O 1
ATOM 540 N N . ALA A 1 71 ? 33.370 -33.020 -19.926 1.00 58.25 71 ALA A N 1
ATOM 541 C CA . ALA A 1 71 ? 34.402 -33.990 -19.598 1.00 58.25 71 ALA A CA 1
ATOM 542 C C . ALA A 1 71 ? 35.411 -33.407 -18.578 1.00 58.25 71 ALA A C 1
ATOM 544 O O . ALA A 1 71 ? 35.701 -32.209 -18.557 1.00 58.25 71 ALA A O 1
ATOM 545 N N . ALA A 1 72 ? 35.917 -34.244 -17.665 1.00 51.31 72 ALA A N 1
ATOM 546 C CA . ALA A 1 72 ? 36.667 -33.828 -16.468 1.00 51.31 72 ALA A CA 1
ATOM 547 C C . ALA A 1 72 ? 38.051 -33.183 -16.741 1.00 51.31 72 ALA A C 1
ATOM 549 O O . ALA A 1 72 ? 38.496 -33.062 -17.881 1.00 51.31 72 ALA A O 1
ATOM 550 N N . VAL A 1 73 ? 38.763 -32.782 -15.681 1.00 52.22 73 VAL A N 1
ATOM 551 C CA . VAL A 1 73 ? 40.150 -32.278 -15.770 1.00 52.22 73 VAL A CA 1
ATOM 552 C C . VAL A 1 73 ? 41.044 -33.294 -16.501 1.00 52.22 73 VAL A C 1
ATOM 554 O O . VAL A 1 73 ? 40.974 -34.497 -16.240 1.00 52.22 73 VAL A O 1
ATOM 557 N N . GLY A 1 74 ? 41.872 -32.816 -17.436 1.00 51.84 74 GLY A N 1
ATOM 558 C CA . GLY A 1 74 ? 42.709 -33.673 -18.287 1.00 51.84 74 GLY A CA 1
ATOM 559 C C . GLY A 1 74 ? 41.964 -34.334 -19.455 1.00 51.84 74 GLY A C 1
ATOM 560 O O . GLY A 1 74 ? 42.346 -35.422 -19.884 1.00 51.84 74 GLY A O 1
ATOM 561 N N . THR A 1 75 ? 40.892 -33.709 -19.947 1.00 55.50 75 THR A N 1
ATOM 562 C CA . THR A 1 75 ? 40.205 -34.063 -21.202 1.00 55.50 75 THR A CA 1
ATOM 563 C C . THR A 1 75 ? 40.382 -32.954 -22.239 1.00 55.50 75 THR A C 1
ATOM 565 O O . THR A 1 75 ? 40.810 -31.842 -21.915 1.00 55.50 75 THR A O 1
ATOM 568 N N . PHE A 1 76 ? 40.058 -33.252 -23.494 1.00 60.75 76 PHE A N 1
ATOM 569 C CA . PHE A 1 76 ? 40.040 -32.261 -24.558 1.00 60.75 76 PHE A CA 1
ATOM 570 C C . PHE A 1 76 ? 38.837 -31.308 -24.389 1.00 60.75 76 PHE A C 1
ATOM 572 O O . PHE A 1 76 ? 37.686 -31.731 -24.476 1.00 60.75 76 PHE A O 1
ATOM 579 N N . ARG A 1 77 ? 39.121 -30.025 -24.117 1.00 59.75 77 ARG A N 1
ATOM 580 C CA . ARG A 1 77 ? 38.138 -28.945 -23.853 1.00 59.75 77 ARG A CA 1
ATOM 581 C C . ARG A 1 77 ? 38.346 -27.683 -24.703 1.00 59.75 77 ARG A C 1
ATOM 583 O O . ARG A 1 77 ? 37.624 -26.705 -24.546 1.00 59.75 77 ARG A O 1
ATOM 590 N N . GLU A 1 78 ? 39.382 -27.663 -25.532 1.00 67.06 78 GLU A N 1
ATOM 591 C CA . GLU A 1 78 ? 39.759 -26.491 -26.325 1.00 67.06 78 GLU A CA 1
ATOM 592 C C . GLU A 1 78 ? 38.963 -26.480 -27.640 1.00 67.06 78 GLU A C 1
ATOM 594 O O . GLU A 1 78 ? 38.633 -27.538 -28.180 1.00 67.06 78 GLU A O 1
ATOM 599 N N . PHE A 1 79 ? 38.662 -25.293 -28.168 1.00 76.31 79 PHE A N 1
ATOM 600 C CA . PHE A 1 79 ? 38.231 -25.151 -29.558 1.00 76.31 79 PHE A CA 1
ATOM 601 C C . PHE A 1 79 ? 39.472 -24.863 -30.410 1.00 76.31 79 PHE A C 1
ATOM 603 O O . PHE A 1 79 ? 40.193 -23.901 -30.129 1.00 76.31 79 PHE A O 1
ATOM 610 N N . ILE A 1 80 ? 39.747 -25.718 -31.400 1.00 77.69 80 ILE A N 1
ATOM 611 C CA . ILE A 1 80 ? 40.954 -25.644 -32.235 1.00 77.69 80 ILE A CA 1
ATOM 612 C C . ILE A 1 80 ? 40.576 -25.427 -33.699 1.00 77.69 80 ILE A C 1
ATOM 614 O O . ILE A 1 80 ? 39.759 -26.161 -34.260 1.00 77.69 80 ILE A O 1
ATOM 618 N N . LEU A 1 81 ? 41.247 -24.453 -34.314 1.00 78.19 81 LEU A N 1
ATOM 619 C CA . LEU A 1 81 ? 41.284 -24.232 -35.759 1.00 78.19 81 LEU A CA 1
ATOM 620 C C . LEU A 1 81 ? 42.672 -24.568 -36.291 1.00 78.19 81 LEU A C 1
ATOM 622 O O . LEU A 1 81 ? 43.677 -24.217 -35.665 1.00 78.19 81 LEU A O 1
ATOM 626 N N . TYR A 1 82 ? 42.728 -25.253 -37.430 1.00 77.38 82 TYR A N 1
ATOM 627 C CA . TYR A 1 82 ? 43.991 -25.675 -38.040 1.00 77.38 82 TYR A CA 1
ATOM 628 C C . TYR A 1 82 ? 44.470 -24.725 -39.142 1.00 77.38 82 TYR A C 1
ATOM 630 O O . TYR A 1 82 ? 45.678 -24.643 -39.368 1.00 77.38 82 TYR A O 1
ATOM 638 N N . ASP A 1 83 ? 43.560 -23.968 -39.757 1.00 78.25 83 ASP A N 1
ATOM 639 C CA . ASP A 1 83 ? 43.871 -22.875 -40.679 1.00 78.25 83 ASP A CA 1
ATOM 640 C C . ASP A 1 83 ? 43.768 -21.514 -39.957 1.00 78.25 83 ASP A C 1
ATOM 642 O O . ASP A 1 83 ? 42.871 -21.281 -39.139 1.00 78.25 83 ASP A O 1
ATOM 646 N N . SER A 1 84 ? 44.711 -20.611 -40.240 1.00 76.69 84 SER A N 1
ATOM 647 C CA . SER A 1 84 ? 44.686 -19.230 -39.754 1.00 76.69 84 SER A CA 1
ATOM 648 C C . SER A 1 84 ? 43.594 -18.402 -40.412 1.00 76.69 84 SER A C 1
ATOM 650 O O . SER A 1 84 ? 43.030 -17.525 -39.763 1.00 76.69 84 SER A O 1
ATOM 652 N N . ASP A 1 85 ? 43.262 -18.693 -41.666 1.00 83.06 85 ASP A N 1
ATOM 653 C CA . ASP A 1 85 ? 42.414 -17.834 -42.493 1.00 83.06 85 ASP A CA 1
ATOM 654 C C . ASP A 1 85 ? 40.920 -18.025 -42.153 1.00 83.06 85 ASP A C 1
ATOM 656 O O . ASP A 1 85 ? 40.071 -17.190 -42.473 1.00 83.06 85 ASP A O 1
ATOM 660 N N . GLN A 1 86 ? 40.602 -19.071 -41.378 1.00 81.75 86 GLN A N 1
ATOM 661 C CA . GLN A 1 86 ? 39.330 -19.222 -40.665 1.00 81.75 86 GLN A CA 1
ATOM 662 C C . GLN A 1 86 ? 39.146 -18.201 -39.526 1.00 81.75 86 GLN A C 1
ATOM 664 O O . GLN A 1 86 ? 38.012 -17.995 -39.081 1.00 81.75 86 GLN A O 1
ATOM 669 N N . VAL A 1 87 ? 40.225 -17.593 -39.016 1.00 84.88 87 VAL A N 1
ATOM 670 C CA . VAL A 1 87 ? 40.219 -16.676 -37.867 1.00 84.88 87 VAL A CA 1
ATOM 671 C C . VAL A 1 87 ? 40.349 -15.237 -38.329 1.00 84.88 87 VAL A C 1
ATOM 673 O O . VAL A 1 87 ? 41.352 -14.843 -38.914 1.00 84.88 87 VAL A O 1
ATOM 676 N N . TYR A 1 88 ? 39.372 -14.410 -37.963 1.00 86.25 88 TYR A N 1
ATOM 677 C CA . TYR A 1 88 ? 39.444 -12.971 -38.187 1.00 86.25 88 TYR A CA 1
ATOM 678 C C . TYR A 1 88 ? 39.239 -12.207 -36.870 1.00 86.25 88 TYR A C 1
ATOM 680 O O . TYR A 1 88 ? 38.237 -12.427 -36.177 1.00 86.25 88 TYR A O 1
ATOM 688 N N . PRO A 1 89 ? 40.177 -11.319 -36.481 1.00 82.19 89 PRO A N 1
ATOM 689 C CA . PRO A 1 89 ? 40.042 -10.523 -35.268 1.00 82.19 89 PRO A CA 1
ATOM 690 C C . PRO A 1 89 ? 38.869 -9.555 -35.436 1.00 82.19 89 PRO A C 1
ATOM 692 O O . PRO A 1 89 ? 38.861 -8.736 -36.352 1.00 82.19 89 PRO A O 1
ATOM 695 N N . ALA A 1 90 ? 37.857 -9.660 -34.572 1.00 84.25 90 ALA A N 1
ATOM 696 C CA . ALA A 1 90 ? 36.685 -8.792 -34.640 1.00 84.25 90 ALA A CA 1
ATOM 697 C C . ALA A 1 90 ? 36.842 -7.571 -33.729 1.00 84.25 90 ALA A C 1
ATOM 699 O O . ALA A 1 90 ? 36.520 -6.462 -34.144 1.00 84.25 90 ALA A O 1
ATOM 700 N N . PHE A 1 91 ? 37.367 -7.767 -32.515 1.00 85.75 91 PHE A N 1
ATOM 701 C CA . PHE A 1 91 ? 37.665 -6.689 -31.572 1.00 85.75 91 PHE A CA 1
ATOM 702 C C . PHE A 1 91 ? 38.907 -7.012 -30.737 1.00 85.75 91 PHE A C 1
ATOM 704 O O . PHE A 1 91 ? 39.123 -8.160 -30.351 1.00 85.75 91 PHE A O 1
ATOM 711 N N . ILE A 1 92 ? 39.681 -5.983 -30.395 1.00 87.50 92 ILE A N 1
ATOM 712 C CA . ILE A 1 92 ? 40.627 -6.029 -29.276 1.00 87.50 92 ILE A CA 1
ATOM 713 C C . ILE A 1 92 ? 39.911 -5.397 -28.083 1.00 87.50 92 ILE A C 1
ATOM 715 O O . ILE A 1 92 ? 39.546 -4.223 -28.129 1.00 87.50 92 ILE A O 1
ATOM 719 N N . LEU A 1 93 ? 39.679 -6.178 -27.032 1.00 87.06 93 LEU A N 1
ATOM 720 C CA . LEU A 1 93 ? 39.097 -5.705 -25.783 1.00 87.06 93 LEU A CA 1
ATOM 721 C C . LEU A 1 93 ? 40.232 -5.290 -24.840 1.00 87.06 93 LEU A C 1
ATOM 723 O O . LEU A 1 93 ? 40.978 -6.144 -24.361 1.00 87.06 93 LEU A O 1
ATOM 727 N N . ARG A 1 94 ? 40.345 -3.986 -24.570 1.00 88.75 94 ARG A N 1
ATOM 728 C CA . ARG A 1 94 ? 41.139 -3.433 -23.463 1.00 88.75 94 ARG A CA 1
ATOM 729 C C . ARG A 1 94 ? 40.212 -3.265 -22.261 1.00 88.75 94 ARG A C 1
ATOM 731 O O . ARG A 1 94 ? 39.164 -2.638 -22.396 1.00 88.75 94 ARG A O 1
ATOM 738 N N . TYR A 1 95 ? 40.570 -3.815 -21.107 1.00 84.69 95 TYR A N 1
ATOM 739 C CA . TYR A 1 95 ? 39.753 -3.753 -19.889 1.00 84.69 95 TYR A CA 1
ATOM 740 C C . TYR A 1 95 ? 40.636 -3.724 -18.637 1.00 84.69 95 TYR A C 1
ATOM 742 O O . TYR A 1 95 ? 41.846 -3.892 -18.731 1.00 84.69 95 TYR A O 1
ATOM 750 N N . LYS A 1 96 ? 40.051 -3.489 -17.459 1.00 81.19 96 LYS A N 1
ATOM 751 C CA . LYS A 1 96 ? 40.749 -3.585 -16.167 1.00 81.19 96 LYS A CA 1
ATOM 752 C C . LYS A 1 96 ? 40.029 -4.565 -15.256 1.00 81.19 96 LYS A C 1
ATOM 754 O O . LYS A 1 96 ? 38.799 -4.60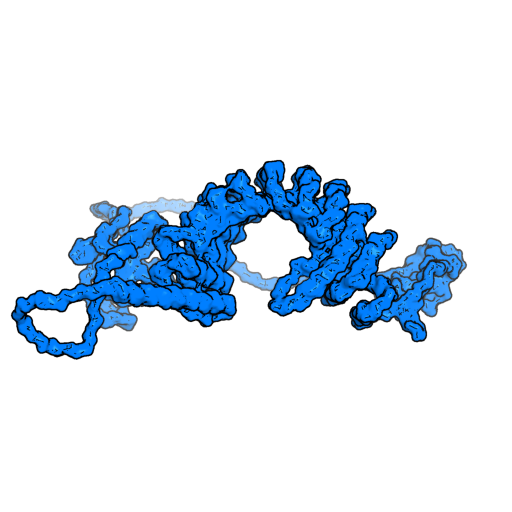1 -15.261 1.00 81.19 96 LYS A O 1
ATOM 759 N N . ARG A 1 97 ? 40.773 -5.290 -14.419 1.00 80.25 97 ARG A N 1
ATOM 760 C CA . ARG A 1 97 ? 40.188 -6.030 -13.294 1.00 80.25 97 ARG A CA 1
ATOM 761 C C . ARG A 1 97 ? 39.999 -5.099 -12.113 1.00 80.25 97 ARG A C 1
ATOM 763 O O . ARG A 1 97 ? 40.908 -4.373 -11.727 1.00 80.25 97 ARG A O 1
ATOM 770 N N . TRP A 1 98 ? 38.802 -5.107 -11.548 1.00 71.50 98 TRP A N 1
ATOM 771 C CA . TRP A 1 98 ? 38.451 -4.302 -10.386 1.00 71.50 98 TRP A CA 1
ATOM 772 C C . TRP A 1 98 ? 37.885 -5.245 -9.328 1.00 71.50 98 TRP A C 1
ATOM 774 O O . TRP A 1 98 ? 36.881 -5.915 -9.565 1.00 71.50 98 TRP A O 1
ATOM 784 N N . SER A 1 99 ? 38.522 -5.318 -8.157 1.00 73.75 99 SER A N 1
ATOM 785 C CA . SER A 1 99 ? 37.924 -6.016 -7.016 1.00 73.75 99 SER A CA 1
ATOM 786 C C . SER A 1 99 ? 36.697 -5.244 -6.528 1.00 73.75 99 SER A C 1
ATOM 788 O O . SER A 1 99 ? 36.647 -4.020 -6.642 1.00 73.75 99 SER A O 1
ATOM 790 N N . GLU A 1 100 ? 35.711 -5.924 -5.944 1.00 66.69 100 GLU A N 1
ATOM 791 C CA . GLU A 1 100 ? 34.482 -5.284 -5.442 1.00 66.69 100 GLU A CA 1
ATOM 792 C C . GLU A 1 100 ? 34.786 -4.123 -4.470 1.00 66.69 100 GLU A C 1
ATOM 794 O O . GLU A 1 100 ? 34.191 -3.048 -4.549 1.00 66.69 100 GLU A O 1
ATOM 799 N N . ALA A 1 101 ? 35.795 -4.302 -3.610 1.00 67.62 101 ALA A N 1
ATOM 800 C CA . ALA A 1 101 ? 36.271 -3.284 -2.678 1.00 67.62 101 ALA A CA 1
ATOM 801 C C . ALA A 1 101 ? 37.092 -2.157 -3.338 1.00 67.62 101 ALA A C 1
ATOM 803 O O . ALA A 1 101 ? 37.279 -1.111 -2.718 1.00 67.62 101 ALA A O 1
ATOM 804 N N . ALA A 1 102 ? 37.613 -2.339 -4.555 1.00 70.44 102 ALA A N 1
ATOM 805 C CA . ALA A 1 102 ? 38.131 -1.244 -5.378 1.00 70.44 102 ALA A CA 1
ATOM 806 C C . ALA A 1 102 ? 36.979 -0.516 -6.086 1.00 70.44 102 ALA A C 1
ATOM 808 O O . ALA A 1 102 ? 36.879 0.695 -5.970 1.00 70.44 102 ALA A O 1
ATOM 809 N N . PHE A 1 103 ? 36.040 -1.239 -6.701 1.00 72.19 103 PHE A N 1
ATOM 810 C CA . PHE A 1 103 ? 34.878 -0.671 -7.395 1.00 72.19 103 PHE A CA 1
ATOM 811 C C . PHE A 1 103 ? 33.985 0.178 -6.481 1.00 72.19 103 PHE A C 1
ATOM 813 O O . PHE A 1 103 ? 33.705 1.333 -6.798 1.00 72.19 103 PHE A O 1
ATOM 820 N N . CYS A 1 104 ? 33.639 -0.318 -5.291 1.00 66.62 104 CYS A N 1
ATOM 821 C CA . CYS A 1 104 ? 32.892 0.462 -4.299 1.00 66.62 104 CYS A CA 1
ATOM 822 C C . CYS A 1 104 ? 33.671 1.678 -3.759 1.00 66.62 104 CYS A C 1
ATOM 824 O O . CYS A 1 104 ? 33.051 2.646 -3.319 1.00 66.62 104 CYS A O 1
ATOM 826 N N . ARG A 1 105 ? 35.014 1.640 -3.765 1.00 71.81 105 ARG A N 1
ATOM 827 C CA . ARG A 1 105 ? 35.848 2.795 -3.399 1.00 71.81 105 ARG A CA 1
ATOM 828 C C . ARG A 1 105 ? 35.889 3.810 -4.525 1.00 71.81 105 ARG A C 1
ATOM 830 O O . ARG A 1 105 ? 35.532 4.951 -4.286 1.00 71.81 105 ARG A O 1
ATOM 837 N N . SER A 1 106 ? 36.208 3.400 -5.744 1.00 70.56 106 SER A N 1
ATOM 838 C CA . SER A 1 106 ? 36.366 4.334 -6.852 1.00 70.56 106 SER A CA 1
ATOM 839 C C . SER A 1 106 ? 35.050 4.942 -7.327 1.00 70.56 106 SER A C 1
ATOM 841 O O . SER A 1 106 ? 35.058 6.100 -7.723 1.00 70.56 106 SER A O 1
ATOM 843 N N . ILE A 1 107 ? 33.893 4.282 -7.165 1.00 67.44 107 ILE A N 1
ATOM 844 C CA . ILE A 1 107 ? 32.599 4.982 -7.309 1.00 67.44 107 ILE A CA 1
ATOM 845 C C . ILE A 1 107 ? 32.498 6.145 -6.308 1.00 67.44 107 ILE A C 1
ATOM 847 O O . ILE A 1 107 ? 32.130 7.247 -6.704 1.00 67.44 107 ILE A O 1
ATOM 851 N N . ARG A 1 108 ? 32.866 5.934 -5.035 1.00 66.88 108 ARG A N 1
ATOM 852 C CA . ARG A 1 108 ? 32.866 6.993 -4.013 1.00 66.88 108 ARG A CA 1
ATOM 853 C C . ARG A 1 108 ? 33.900 8.077 -4.317 1.00 66.88 108 ARG A C 1
ATOM 855 O O . ARG A 1 108 ? 33.546 9.245 -4.332 1.00 66.88 108 ARG A O 1
ATOM 862 N N . GLU A 1 109 ? 35.146 7.698 -4.588 1.00 71.00 109 GLU A N 1
ATOM 863 C CA . GLU A 1 109 ? 36.250 8.621 -4.885 1.00 71.00 109 GLU A CA 1
ATOM 864 C C . GLU A 1 109 ? 35.901 9.504 -6.093 1.00 71.00 109 GLU A C 1
ATOM 866 O O . GLU A 1 109 ? 36.066 10.722 -6.038 1.00 71.00 109 GLU A O 1
ATOM 871 N N . THR A 1 110 ? 35.327 8.925 -7.158 1.00 67.00 110 THR A N 1
ATOM 872 C CA . THR A 1 110 ? 34.932 9.722 -8.327 1.00 67.00 110 THR A CA 1
ATOM 873 C C . THR A 1 110 ? 33.710 10.603 -8.025 1.00 67.00 110 THR A C 1
ATOM 875 O O . THR A 1 110 ? 33.688 11.760 -8.442 1.00 67.00 110 THR A O 1
ATOM 878 N N . ALA A 1 111 ? 32.746 10.127 -7.226 1.00 61.25 111 ALA A N 1
ATOM 879 C CA . ALA A 1 111 ? 31.595 10.918 -6.780 1.00 61.25 111 ALA A CA 1
ATOM 880 C C . ALA A 1 111 ? 31.954 12.073 -5.823 1.00 61.25 111 ALA A C 1
ATOM 882 O O . ALA A 1 111 ? 31.289 13.107 -5.849 1.00 61.25 111 ALA A O 1
ATOM 883 N N . GLU A 1 112 ? 33.001 11.916 -5.009 1.00 66.31 112 GLU A N 1
ATOM 884 C CA . GLU A 1 112 ? 33.576 12.960 -4.150 1.00 66.31 112 GLU A CA 1
ATOM 885 C C . GLU A 1 112 ? 34.448 13.949 -4.952 1.00 66.31 112 GLU A C 1
ATOM 887 O O . GLU A 1 112 ? 34.528 15.122 -4.591 1.00 66.31 112 GLU A O 1
ATOM 892 N N . SER A 1 113 ? 35.069 13.507 -6.055 1.00 66.50 113 SER A N 1
ATOM 893 C CA . SER A 1 113 ? 35.911 14.353 -6.922 1.00 66.50 113 SER A CA 1
ATOM 894 C C . SER A 1 113 ? 35.142 15.217 -7.932 1.00 66.50 113 SER A C 1
ATOM 896 O O . SER A 1 113 ? 35.648 16.255 -8.356 1.00 66.50 113 SER A O 1
ATOM 898 N N . GLY A 1 114 ? 33.950 14.779 -8.354 1.00 55.34 114 GLY A N 1
ATOM 899 C CA . GLY A 1 114 ? 33.189 15.407 -9.439 1.00 55.34 114 GLY A CA 1
ATOM 900 C C . GLY A 1 114 ? 33.752 15.181 -10.853 1.00 55.34 114 GLY A C 1
ATOM 901 O O . GLY A 1 114 ? 33.316 15.863 -11.779 1.00 55.34 114 GLY A O 1
ATOM 902 N N . ASP A 1 115 ? 34.705 14.261 -11.053 1.00 61.34 115 ASP A N 1
ATOM 903 C CA . ASP A 1 115 ? 35.256 13.984 -12.386 1.00 61.34 115 ASP A CA 1
ATOM 904 C C . ASP A 1 115 ? 34.202 13.364 -13.321 1.00 61.34 115 ASP A C 1
ATOM 906 O O . ASP A 1 115 ? 33.603 12.323 -13.045 1.00 61.34 115 ASP A O 1
ATOM 910 N N . SER A 1 116 ? 34.032 13.996 -14.482 1.00 50.19 116 SER A N 1
ATOM 911 C CA . SER A 1 116 ? 33.237 13.533 -15.622 1.00 50.19 116 SER A CA 1
ATOM 912 C C . SER A 1 116 ? 33.459 12.067 -16.029 1.00 50.19 116 SER A C 1
ATOM 914 O O . SER A 1 116 ? 32.514 11.425 -16.491 1.00 50.19 116 SER A O 1
ATOM 916 N N . GLN A 1 117 ? 34.656 11.501 -15.823 1.00 52.62 117 GLN A N 1
ATOM 917 C CA . GLN A 1 117 ? 34.934 10.090 -16.130 1.00 52.62 117 GLN A CA 1
ATOM 918 C C . GLN A 1 117 ? 34.203 9.105 -15.192 1.00 52.62 117 GLN A C 1
ATOM 920 O O . GLN A 1 117 ? 34.117 7.917 -15.501 1.00 52.62 117 GLN A O 1
ATOM 925 N N . ALA A 1 118 ? 33.570 9.584 -14.110 1.00 52.88 118 ALA A N 1
ATOM 926 C CA . ALA A 1 118 ? 32.626 8.799 -13.305 1.00 52.88 118 ALA A CA 1
ATOM 927 C C . ALA A 1 118 ? 31.433 8.261 -14.116 1.00 52.88 118 ALA A C 1
ATOM 929 O O . ALA A 1 118 ? 30.838 7.251 -13.735 1.00 52.88 118 ALA A O 1
ATOM 930 N N . GLY A 1 119 ? 31.063 8.945 -15.208 1.00 56.72 119 GLY A N 1
ATOM 931 C CA . GLY A 1 119 ? 29.846 8.675 -15.976 1.00 56.72 119 GLY A CA 1
ATOM 932 C C . GLY A 1 119 ? 29.720 7.225 -16.446 1.00 56.72 119 GLY A C 1
ATOM 933 O O . GLY A 1 119 ? 28.641 6.649 -16.351 1.00 56.72 119 GLY A O 1
ATOM 934 N N . ASP A 1 120 ? 30.819 6.590 -16.854 1.00 64.50 120 ASP A N 1
ATOM 935 C CA . ASP A 1 120 ? 30.791 5.196 -17.311 1.00 64.50 120 ASP A CA 1
ATOM 936 C C . ASP A 1 120 ? 30.636 4.185 -16.159 1.00 64.50 120 ASP A C 1
ATOM 938 O O . ASP A 1 120 ? 30.172 3.062 -16.378 1.00 64.50 120 ASP A O 1
ATOM 942 N N . LEU A 1 121 ? 30.974 4.553 -14.917 1.00 70.81 121 LEU A N 1
ATOM 943 C CA . LEU A 1 121 ? 30.891 3.653 -13.761 1.00 70.81 121 LEU A CA 1
ATOM 944 C C . LEU A 1 121 ? 29.464 3.522 -13.216 1.00 70.81 121 LEU A C 1
ATOM 946 O O . LEU A 1 121 ? 29.079 2.423 -12.815 1.00 70.81 121 LEU A O 1
ATOM 950 N N . TYR A 1 122 ? 28.651 4.584 -13.218 1.00 71.38 122 TYR A N 1
ATOM 951 C CA . TYR A 1 122 ? 27.308 4.530 -12.620 1.00 71.38 122 TYR A CA 1
ATOM 952 C C . TYR A 1 122 ? 26.323 3.576 -13.330 1.00 71.38 122 TYR A C 1
ATOM 954 O O . TYR A 1 122 ? 25.599 2.872 -12.625 1.00 71.38 122 TYR A O 1
ATOM 962 N N . PRO A 1 123 ? 26.301 3.435 -14.673 1.00 66.69 123 PRO A N 1
ATOM 963 C CA . PRO A 1 123 ? 25.525 2.388 -15.341 1.00 66.69 123 PRO A CA 1
ATOM 964 C C . PRO A 1 123 ? 25.993 0.973 -14.973 1.00 66.69 123 PRO A C 1
ATOM 966 O O . PRO A 1 123 ? 25.171 0.070 -14.833 1.00 66.69 123 PRO A O 1
ATOM 969 N N . HIS A 1 124 ? 27.296 0.765 -14.753 1.00 73.12 124 HIS A N 1
ATOM 970 C CA . HIS A 1 124 ? 27.819 -0.519 -14.273 1.00 73.12 124 HIS A CA 1
ATOM 971 C C . HIS A 1 124 ? 27.460 -0.767 -12.799 1.00 73.12 124 HIS A C 1
ATOM 973 O O . HIS A 1 124 ? 27.098 -1.888 -12.441 1.00 73.12 124 HIS A O 1
ATOM 979 N N . ALA A 1 125 ? 27.466 0.276 -11.963 1.00 74.25 125 ALA A N 1
ATOM 980 C CA . ALA A 1 125 ? 26.980 0.222 -10.587 1.00 74.25 125 ALA A CA 1
ATOM 981 C C . ALA A 1 125 ? 25.482 -0.117 -10.534 1.00 74.25 125 ALA A C 1
ATOM 983 O O . ALA A 1 125 ? 25.096 -0.978 -9.754 1.00 74.25 125 ALA A O 1
ATOM 984 N N . ALA A 1 126 ? 24.665 0.467 -11.419 1.00 68.75 126 ALA A N 1
ATOM 985 C CA . ALA A 1 126 ? 23.242 0.157 -11.572 1.00 68.75 126 ALA A CA 1
ATOM 986 C C . ALA A 1 126 ? 22.998 -1.311 -11.962 1.00 68.75 126 ALA A C 1
ATOM 988 O O . ALA A 1 126 ? 22.150 -1.980 -11.375 1.00 68.75 126 ALA A O 1
ATOM 989 N N . ILE A 1 127 ? 23.769 -1.834 -12.926 1.00 71.06 127 ILE A N 1
ATOM 990 C CA . ILE A 1 127 ? 23.711 -3.249 -13.324 1.00 71.06 127 ILE A CA 1
ATOM 991 C C . ILE A 1 127 ? 24.065 -4.155 -12.134 1.00 71.06 127 ILE A C 1
ATOM 993 O O . ILE A 1 127 ? 23.350 -5.117 -11.871 1.00 71.06 127 ILE A O 1
ATOM 997 N N . LEU A 1 128 ? 25.127 -3.845 -11.385 1.00 73.75 128 LEU A N 1
ATOM 998 C CA . LEU A 1 128 ? 25.564 -4.655 -10.243 1.00 73.75 128 LEU A CA 1
ATOM 999 C C . LEU A 1 128 ? 24.642 -4.519 -9.018 1.00 73.75 128 LEU A C 1
ATOM 1001 O O . LEU A 1 128 ? 24.409 -5.512 -8.332 1.00 73.75 128 LEU A O 1
ATOM 1005 N N . ALA A 1 129 ? 24.053 -3.347 -8.771 1.00 71.94 129 ALA A N 1
ATOM 1006 C CA . ALA A 1 129 ? 23.058 -3.134 -7.718 1.00 71.94 129 ALA A CA 1
ATOM 1007 C C . ALA A 1 129 ? 21.798 -3.999 -7.915 1.00 71.94 129 ALA A C 1
ATOM 1009 O O . ALA A 1 129 ? 21.146 -4.367 -6.941 1.00 71.94 129 ALA A O 1
ATOM 1010 N N . GLU A 1 130 ? 21.486 -4.368 -9.159 1.00 69.38 130 GLU A N 1
ATOM 1011 C CA . GLU A 1 130 ? 20.394 -5.277 -9.519 1.00 69.38 130 GLU A CA 1
ATOM 1012 C C . GLU A 1 130 ? 20.835 -6.750 -9.607 1.00 69.38 130 GLU A C 1
ATOM 1014 O O . GLU A 1 130 ? 20.178 -7.626 -9.045 1.00 69.38 130 GLU A O 1
ATOM 1019 N N . GLU A 1 131 ? 21.930 -7.043 -10.317 1.00 73.38 131 GLU A N 1
ATOM 1020 C CA . GLU A 1 131 ? 22.269 -8.402 -10.778 1.00 73.38 131 GLU A CA 1
ATOM 1021 C C . GLU A 1 131 ? 23.349 -9.116 -9.938 1.00 73.38 131 GLU A C 1
ATOM 1023 O O . GLU A 1 131 ? 23.532 -10.324 -10.093 1.00 73.38 131 GLU A O 1
ATOM 1028 N N . HIS A 1 132 ? 24.068 -8.429 -9.038 1.00 76.81 132 HIS A N 1
ATOM 1029 C CA . HIS A 1 132 ? 25.135 -9.059 -8.245 1.00 76.81 132 HIS A CA 1
ATOM 1030 C C . HIS A 1 132 ? 24.576 -10.124 -7.279 1.00 76.81 132 HIS A C 1
ATOM 1032 O O . HIS A 1 132 ? 23.574 -9.849 -6.619 1.00 76.81 132 HIS A O 1
ATOM 1038 N N . PRO A 1 133 ? 25.188 -11.319 -7.129 1.00 71.12 133 PRO A N 1
ATOM 1039 C CA . PRO A 1 133 ? 24.615 -12.409 -6.332 1.00 71.12 133 PRO A CA 1
ATOM 1040 C C . PRO A 1 133 ? 24.461 -12.078 -4.838 1.00 71.12 133 PRO A C 1
ATOM 1042 O O . PRO A 1 133 ? 23.414 -12.374 -4.258 1.00 71.12 133 PRO A O 1
ATOM 1045 N N . ASP A 1 134 ? 25.453 -11.425 -4.223 1.00 72.12 134 ASP A N 1
ATOM 1046 C CA . ASP A 1 134 ? 25.402 -11.018 -2.811 1.00 72.12 134 ASP A CA 1
ATOM 1047 C C . ASP A 1 134 ? 24.506 -9.779 -2.614 1.00 72.12 134 ASP A C 1
ATOM 1049 O O . ASP A 1 134 ? 24.767 -8.698 -3.153 1.00 72.12 134 ASP A O 1
ATOM 1053 N N . SER A 1 135 ? 23.457 -9.934 -1.799 1.00 72.38 135 SER A N 1
ATOM 1054 C CA . SER A 1 135 ? 22.503 -8.884 -1.425 1.00 72.38 135 SER A CA 1
ATOM 1055 C C . SER A 1 135 ? 23.117 -7.726 -0.635 1.00 72.38 135 SER A C 1
ATOM 1057 O O . SER A 1 135 ? 22.638 -6.599 -0.739 1.00 72.38 135 SER A O 1
ATOM 1059 N N . THR A 1 136 ? 24.178 -7.976 0.133 1.00 70.25 136 THR A N 1
ATOM 1060 C CA . THR A 1 136 ? 24.930 -6.961 0.888 1.00 70.25 136 THR A CA 1
ATOM 1061 C C . THR A 1 136 ? 25.587 -5.967 -0.061 1.00 70.25 136 THR A C 1
ATOM 1063 O O . THR A 1 136 ? 25.595 -4.764 0.194 1.00 70.25 136 THR A O 1
ATOM 1066 N N . VAL A 1 137 ? 26.112 -6.475 -1.176 1.00 69.06 137 VAL A N 1
ATOM 1067 C CA . VAL A 1 137 ? 26.775 -5.687 -2.220 1.00 69.06 137 VAL A CA 1
ATOM 1068 C C . VAL A 1 137 ? 25.739 -4.901 -3.015 1.00 69.06 137 VAL A C 1
ATOM 1070 O O . VAL A 1 137 ? 25.902 -3.694 -3.173 1.00 69.06 137 VAL A O 1
ATOM 1073 N N . ARG A 1 138 ? 24.617 -5.536 -3.399 1.00 75.75 138 ARG A N 1
ATOM 1074 C CA . ARG A 1 138 ? 23.466 -4.843 -4.011 1.00 75.75 138 ARG A CA 1
ATOM 1075 C C . ARG A 1 138 ? 22.990 -3.661 -3.157 1.00 75.75 138 ARG A C 1
ATOM 1077 O O . ARG A 1 138 ? 22.871 -2.543 -3.652 1.00 75.75 138 ARG A O 1
ATOM 1084 N N . TYR A 1 139 ? 22.803 -3.885 -1.854 1.00 69.38 139 TYR A N 1
ATOM 1085 C CA . TYR A 1 139 ? 22.386 -2.853 -0.901 1.00 69.38 139 TYR A CA 1
ATOM 1086 C C . TYR A 1 139 ? 23.420 -1.725 -0.747 1.00 69.38 139 TYR A C 1
ATOM 1088 O O . TYR A 1 139 ? 23.060 -0.551 -0.799 1.00 69.38 139 TYR A O 1
ATOM 1096 N N . ARG A 1 140 ? 24.714 -2.058 -0.617 1.00 69.88 140 ARG A N 1
ATOM 1097 C CA . ARG A 1 140 ? 25.804 -1.065 -0.538 1.00 69.88 140 ARG A CA 1
ATOM 1098 C C . ARG A 1 140 ? 25.928 -0.220 -1.806 1.00 69.88 140 ARG A C 1
ATOM 1100 O O . ARG A 1 140 ? 26.164 0.979 -1.689 1.00 69.88 140 ARG A O 1
ATOM 1107 N N . LEU A 1 141 ? 25.771 -0.824 -2.985 1.00 74.06 141 LEU A N 1
ATOM 1108 C CA . LEU A 1 141 ? 25.807 -0.112 -4.263 1.00 74.06 141 LEU A CA 1
ATOM 1109 C C . LEU A 1 141 ? 24.606 0.823 -4.418 1.00 74.06 141 LEU A C 1
ATOM 1111 O O . LEU A 1 141 ? 24.819 1.969 -4.804 1.00 74.06 141 LEU A O 1
ATOM 1115 N N . SER A 1 142 ? 23.390 0.397 -4.045 1.00 73.44 142 SER A N 1
ATOM 1116 C CA . SER A 1 142 ? 22.240 1.314 -4.023 1.00 73.44 142 SER A CA 1
ATOM 1117 C C . SER A 1 142 ? 22.511 2.485 -3.085 1.00 73.44 142 SER A C 1
ATOM 1119 O O . SER A 1 142 ? 22.562 3.610 -3.560 1.00 73.44 142 SER A O 1
ATOM 1121 N N . LEU A 1 143 ? 22.829 2.241 -1.804 1.00 70.94 143 LEU A N 1
ATOM 1122 C CA . LEU A 1 143 ? 23.123 3.313 -0.838 1.00 70.94 143 LEU A CA 1
ATOM 1123 C C . LEU A 1 143 ? 24.188 4.307 -1.329 1.00 70.94 143 LEU A C 1
ATOM 1125 O O . LEU A 1 143 ? 24.115 5.490 -1.002 1.00 70.94 143 LEU A O 1
ATOM 1129 N N . LEU A 1 144 ? 25.183 3.841 -2.091 1.00 71.75 144 LEU A N 1
ATOM 1130 C CA . LEU A 1 144 ? 26.212 4.694 -2.681 1.00 71.75 144 LEU A CA 1
ATOM 1131 C C . LEU A 1 144 ? 25.677 5.517 -3.866 1.00 71.75 144 LEU A C 1
ATOM 1133 O O . LEU A 1 144 ? 26.010 6.691 -3.987 1.00 71.75 144 LEU A O 1
ATOM 1137 N N . MET A 1 145 ? 24.819 4.940 -4.708 1.00 76.44 145 MET A N 1
ATOM 1138 C CA . MET A 1 145 ? 24.130 5.664 -5.782 1.00 76.44 145 MET A CA 1
ATOM 1139 C C . MET A 1 145 ? 23.126 6.692 -5.235 1.00 76.44 145 MET A C 1
ATOM 1141 O O . MET A 1 145 ? 23.081 7.821 -5.716 1.00 76.44 145 MET A O 1
ATOM 1145 N N . ASP A 1 146 ? 22.373 6.329 -4.196 1.00 72.69 146 ASP A N 1
ATOM 1146 C CA . ASP A 1 146 ? 21.430 7.199 -3.487 1.00 72.69 146 ASP A CA 1
ATOM 1147 C C . ASP A 1 146 ? 22.152 8.377 -2.802 1.00 72.69 146 ASP A C 1
ATOM 1149 O O . ASP A 1 146 ? 21.700 9.519 -2.879 1.00 72.69 146 ASP A O 1
ATOM 1153 N N . ALA A 1 147 ? 23.320 8.132 -2.193 1.00 71.12 147 ALA A N 1
ATOM 1154 C CA . ALA A 1 147 ? 24.151 9.167 -1.569 1.00 71.12 147 ALA A CA 1
ATOM 1155 C C . ALA A 1 147 ? 24.761 10.177 -2.561 1.00 71.12 147 ALA A C 1
ATOM 1157 O O . ALA A 1 147 ? 25.172 11.260 -2.144 1.00 71.12 147 ALA A O 1
ATOM 1158 N N . HIS A 1 148 ? 24.815 9.838 -3.853 1.00 75.25 148 HIS A N 1
ATOM 1159 C CA . HIS A 1 148 ? 25.412 10.656 -4.913 1.00 75.25 148 HIS A CA 1
ATOM 1160 C C . HIS A 1 148 ? 24.435 10.913 -6.074 1.00 75.25 148 HIS A C 1
ATOM 1162 O O . HIS A 1 148 ? 24.852 11.092 -7.222 1.00 75.25 148 HIS A O 1
ATOM 1168 N N . ALA A 1 149 ? 23.130 10.958 -5.773 1.00 77.62 149 ALA A N 1
ATOM 1169 C CA . ALA A 1 149 ? 22.058 11.104 -6.757 1.00 77.62 149 ALA A CA 1
ATOM 1170 C C . ALA A 1 149 ? 22.284 12.258 -7.754 1.00 77.62 149 ALA A C 1
ATOM 1172 O O . ALA A 1 149 ? 21.963 12.102 -8.930 1.00 77.62 149 ALA A O 1
ATOM 1173 N N . GLU A 1 150 ? 22.871 13.380 -7.315 1.00 78.06 150 GLU A N 1
ATOM 1174 C CA . GLU A 1 150 ? 23.164 14.565 -8.147 1.00 78.06 150 GLU A CA 1
ATOM 1175 C C . GLU A 1 150 ? 24.021 14.237 -9.378 1.00 78.06 150 GLU A C 1
ATOM 1177 O O . GLU A 1 150 ? 23.757 14.745 -10.466 1.00 78.06 150 GLU A O 1
ATOM 1182 N N . ASN A 1 151 ? 24.986 13.327 -9.226 1.00 77.31 151 ASN A N 1
ATOM 1183 C CA . ASN A 1 151 ? 25.857 12.867 -10.308 1.00 77.31 151 ASN A CA 1
ATOM 1184 C C . ASN A 1 151 ? 25.275 11.640 -11.033 1.00 77.31 151 ASN A C 1
ATOM 1186 O O . ASN A 1 151 ? 25.461 11.471 -12.237 1.00 77.31 151 ASN A O 1
ATOM 1190 N N . VAL A 1 152 ? 24.556 10.779 -10.306 1.00 80.00 152 VAL A N 1
ATOM 1191 C CA . VAL A 1 152 ? 24.014 9.510 -10.819 1.00 80.00 152 VAL A CA 1
ATOM 1192 C C . VAL A 1 152 ? 22.805 9.722 -11.732 1.00 80.00 152 VAL A C 1
ATOM 1194 O O . VAL A 1 152 ? 22.733 9.131 -12.809 1.00 80.00 152 VAL A O 1
ATOM 1197 N N . VAL A 1 153 ? 21.837 10.548 -11.328 1.00 86.00 153 VAL A N 1
ATOM 1198 C CA . VAL A 1 153 ? 20.545 10.672 -12.025 1.00 86.00 153 VAL A CA 1
ATOM 1199 C C . VAL A 1 153 ? 20.672 11.242 -13.446 1.00 86.00 153 VAL A C 1
ATOM 1201 O O . VAL A 1 153 ? 20.034 10.673 -14.339 1.00 86.00 153 VAL A O 1
ATOM 1204 N N . PRO A 1 154 ? 21.499 12.271 -13.732 1.00 86.31 154 PRO A N 1
ATOM 1205 C CA . PRO A 1 154 ? 21.719 12.734 -15.104 1.00 86.31 154 PRO A CA 1
ATOM 1206 C C . PRO A 1 154 ? 22.313 11.640 -16.002 1.00 86.31 154 PRO A C 1
ATOM 1208 O O . PRO A 1 154 ? 21.844 11.429 -17.119 1.00 86.31 154 PRO A O 1
ATOM 1211 N N . VAL A 1 155 ? 23.289 10.886 -15.485 1.00 83.19 155 VAL A N 1
ATOM 1212 C CA . VAL A 1 155 ? 23.958 9.788 -16.200 1.00 83.19 155 VAL A CA 1
ATOM 1213 C C . VAL A 1 155 ? 22.986 8.643 -16.499 1.00 83.19 155 VAL A C 1
ATOM 1215 O O . VAL A 1 155 ? 22.924 8.167 -17.633 1.00 83.19 155 VAL A O 1
ATOM 1218 N N . LEU A 1 156 ? 22.170 8.231 -15.522 1.00 86.75 156 LEU A N 1
ATOM 1219 C CA . LEU A 1 156 ? 21.129 7.225 -15.749 1.00 86.75 156 LEU A CA 1
ATOM 1220 C C . LEU A 1 156 ? 20.058 7.722 -16.732 1.00 86.75 156 LEU A C 1
ATOM 1222 O O . LEU A 1 156 ? 19.596 6.944 -17.563 1.00 86.75 156 LEU A O 1
ATOM 1226 N N . SER A 1 157 ? 19.703 9.009 -16.690 1.00 90.44 157 SER A N 1
ATOM 1227 C CA . SER A 1 157 ? 18.722 9.617 -17.604 1.00 90.44 157 SER A CA 1
ATOM 1228 C C . SER A 1 157 ? 19.209 9.683 -19.058 1.00 90.44 157 SER A C 1
ATOM 1230 O O . SER A 1 157 ? 18.389 9.629 -19.975 1.00 90.44 157 SER A O 1
ATOM 1232 N N . GLU A 1 158 ? 20.524 9.741 -19.291 1.00 87.12 158 GLU A N 1
ATOM 1233 C CA . GLU A 1 158 ? 21.109 9.562 -20.626 1.00 87.12 158 GLU A CA 1
ATOM 1234 C C . GLU A 1 158 ? 21.192 8.076 -21.012 1.00 87.12 158 GLU A C 1
ATOM 1236 O O . GLU A 1 158 ? 20.846 7.706 -22.133 1.00 87.12 158 GLU A O 1
ATOM 1241 N N . ALA A 1 159 ? 21.543 7.190 -20.071 1.00 86.25 159 ALA A N 1
ATOM 1242 C CA . ALA A 1 159 ? 21.567 5.738 -20.286 1.00 86.25 159 ALA A CA 1
ATOM 1243 C C . ALA A 1 159 ? 20.186 5.147 -20.654 1.00 86.25 159 ALA A C 1
ATOM 1245 O O . ALA A 1 159 ? 20.117 4.132 -21.351 1.00 86.25 159 ALA A O 1
ATOM 1246 N N . LEU A 1 160 ? 19.083 5.811 -20.278 1.00 89.88 160 LEU A N 1
ATOM 1247 C CA . LEU A 1 160 ? 17.725 5.519 -20.763 1.00 89.88 160 LEU A CA 1
ATOM 1248 C C . LEU A 1 160 ? 17.547 5.691 -22.287 1.00 89.88 160 LEU A C 1
ATOM 1250 O O . LEU A 1 160 ? 16.526 5.265 -22.820 1.00 89.88 160 LEU A O 1
ATOM 1254 N N . LYS A 1 161 ? 18.517 6.268 -23.007 1.00 89.31 161 LYS A N 1
ATOM 1255 C CA . LYS A 1 161 ? 18.495 6.450 -24.470 1.00 89.31 161 LYS A CA 1
ATOM 1256 C C . LYS A 1 161 ? 19.412 5.474 -25.225 1.00 89.31 161 LYS A C 1
ATOM 1258 O O . LYS A 1 161 ? 19.393 5.464 -26.455 1.00 89.31 161 LYS A O 1
ATOM 1263 N N . ASP A 1 162 ? 20.207 4.647 -24.531 1.00 88.19 162 ASP A N 1
ATOM 1264 C CA . ASP A 1 162 ? 21.154 3.713 -25.169 1.00 88.19 162 ASP A CA 1
ATOM 1265 C C . ASP A 1 162 ? 20.398 2.704 -26.076 1.00 88.19 162 ASP A C 1
ATOM 1267 O O . ASP A 1 162 ? 19.387 2.126 -25.657 1.00 88.19 162 ASP A O 1
ATOM 1271 N N . PRO A 1 163 ? 20.849 2.433 -27.319 1.00 85.56 163 PRO A N 1
ATOM 1272 C CA . PRO A 1 163 ? 20.206 1.453 -28.205 1.00 85.56 163 PRO A CA 1
ATOM 1273 C C . PRO A 1 163 ? 20.102 0.035 -27.603 1.00 85.56 163 PRO A C 1
ATOM 1275 O O . PRO A 1 163 ? 19.212 -0.740 -27.967 1.00 85.56 163 PRO A O 1
ATOM 1278 N N . ARG A 1 164 ? 20.967 -0.321 -26.649 1.00 82.75 164 ARG A N 1
ATOM 1279 C CA . ARG A 1 164 ? 21.026 -1.618 -25.968 1.00 82.75 164 ARG A CA 1
ATOM 1280 C C . ARG A 1 164 ? 19.961 -1.711 -24.871 1.00 82.75 164 ARG A C 1
ATOM 1282 O O . ARG A 1 164 ? 20.127 -1.185 -23.772 1.00 82.75 164 ARG A O 1
ATOM 1289 N N . ARG A 1 165 ? 18.939 -2.540 -25.115 1.00 89.00 165 ARG A N 1
ATOM 1290 C CA . ARG A 1 165 ? 17.889 -2.953 -24.155 1.00 89.00 165 ARG A CA 1
ATOM 1291 C C . ARG A 1 165 ? 18.365 -3.087 -22.696 1.00 89.00 165 ARG A C 1
ATOM 1293 O O . ARG A 1 165 ? 17.707 -2.577 -21.798 1.00 89.00 165 ARG A O 1
ATOM 1300 N N . ARG A 1 166 ? 19.486 -3.786 -22.446 1.00 82.88 166 ARG A N 1
ATOM 1301 C CA . ARG A 1 166 ? 19.994 -4.048 -21.081 1.00 82.88 166 ARG A CA 1
ATOM 1302 C C . ARG A 1 166 ? 20.422 -2.774 -20.345 1.00 82.88 166 ARG A C 1
ATOM 1304 O O . ARG A 1 166 ? 20.200 -2.687 -19.144 1.00 82.88 166 ARG A O 1
ATOM 1311 N N . VAL A 1 167 ? 21.018 -1.809 -21.050 1.00 82.06 167 VAL A N 1
ATOM 1312 C CA . VAL A 1 167 ? 21.475 -0.545 -20.451 1.00 82.06 167 VAL A CA 1
ATOM 1313 C C . VAL A 1 167 ? 20.264 0.271 -20.008 1.00 82.06 167 VAL A C 1
ATOM 1315 O O . VAL A 1 167 ? 20.159 0.596 -18.828 1.00 82.06 167 VAL A O 1
ATOM 1318 N N . ARG A 1 168 ? 19.291 0.471 -20.911 1.00 89.62 168 ARG A N 1
ATOM 1319 C CA . ARG A 1 168 ? 18.031 1.161 -20.592 1.00 89.62 168 ARG A CA 1
ATOM 1320 C C . ARG A 1 168 ? 17.297 0.500 -19.428 1.00 89.62 168 ARG A C 1
ATOM 1322 O O . ARG A 1 168 ? 17.012 1.169 -18.445 1.00 89.62 168 ARG A O 1
ATOM 1329 N N . LEU A 1 169 ? 17.063 -0.816 -19.496 1.00 86.69 169 LEU A N 1
ATOM 1330 C CA . LEU A 1 169 ? 16.330 -1.567 -18.469 1.00 86.69 169 LEU A CA 1
ATOM 1331 C C . LEU A 1 169 ? 16.951 -1.422 -17.073 1.00 86.69 169 LEU A C 1
ATOM 1333 O O . LEU A 1 169 ? 16.228 -1.176 -16.108 1.00 86.69 169 LEU A O 1
ATOM 1337 N N . ASN A 1 170 ? 18.274 -1.549 -16.956 1.00 83.31 170 ASN A N 1
ATOM 1338 C CA . ASN A 1 170 ? 18.934 -1.481 -15.654 1.00 83.31 170 ASN A CA 1
ATOM 1339 C C . ASN A 1 170 ? 19.084 -0.029 -15.157 1.00 83.31 170 ASN A C 1
ATOM 1341 O O . ASN A 1 170 ? 19.005 0.197 -13.951 1.00 83.31 170 ASN A O 1
ATOM 1345 N N . ALA A 1 171 ? 19.154 0.964 -16.052 1.00 87.62 171 ALA A N 1
ATOM 1346 C CA . ALA A 1 171 ? 19.003 2.374 -15.685 1.00 87.62 171 ALA A CA 1
ATOM 1347 C C . ALA A 1 171 ? 17.578 2.699 -15.183 1.00 87.62 171 ALA A C 1
ATOM 1349 O O . ALA A 1 171 ? 17.432 3.357 -14.153 1.00 87.62 171 ALA A O 1
ATOM 1350 N N . THR A 1 172 ? 16.522 2.183 -15.832 1.00 90.38 172 THR A N 1
ATOM 1351 C CA . THR A 1 172 ? 15.128 2.356 -15.372 1.00 90.38 172 THR A CA 1
ATOM 1352 C C . THR A 1 172 ? 14.912 1.721 -13.997 1.00 90.38 172 THR A C 1
ATOM 1354 O O . THR A 1 172 ? 14.304 2.337 -13.126 1.00 90.38 172 THR A O 1
ATOM 1357 N N . LYS A 1 173 ? 15.442 0.511 -13.775 1.00 86.75 173 LYS A N 1
ATOM 1358 C CA . LYS A 1 173 ? 15.399 -0.185 -12.477 1.00 86.75 173 LYS A CA 1
ATOM 1359 C C . LYS A 1 173 ? 16.115 0.585 -11.367 1.00 86.75 173 LYS A C 1
ATOM 1361 O O . LYS A 1 173 ? 15.561 0.728 -10.282 1.00 86.75 173 LYS A O 1
ATOM 1366 N N . ALA A 1 174 ? 17.310 1.113 -11.635 1.00 84.12 174 ALA A N 1
ATOM 1367 C CA . ALA A 1 174 ? 18.038 1.916 -10.657 1.00 84.12 174 ALA A CA 1
ATOM 1368 C C . ALA A 1 174 ? 17.248 3.173 -10.261 1.00 84.12 174 ALA A C 1
ATOM 1370 O O . ALA A 1 174 ? 17.007 3.381 -9.075 1.00 84.12 174 ALA A O 1
ATOM 1371 N N . LEU A 1 175 ? 16.738 3.938 -11.233 1.00 88.38 175 LEU A N 1
ATOM 1372 C CA . LEU A 1 175 ? 15.881 5.103 -10.967 1.00 88.38 175 LEU A CA 1
ATOM 1373 C C . LEU A 1 175 ? 14.601 4.723 -10.195 1.00 88.38 175 LEU A C 1
ATOM 1375 O O . LEU A 1 175 ? 14.223 5.415 -9.251 1.00 88.38 175 LEU A O 1
ATOM 1379 N N . MET A 1 176 ? 13.977 3.585 -10.525 1.00 86.75 176 MET A N 1
ATOM 1380 C CA . MET A 1 176 ? 12.841 3.026 -9.781 1.00 86.75 176 MET A CA 1
ATOM 1381 C C . MET A 1 176 ? 13.205 2.706 -8.319 1.00 86.75 176 MET A C 1
ATOM 1383 O O . MET A 1 176 ? 12.376 2.903 -7.430 1.00 86.75 176 MET A O 1
ATOM 1387 N N . ASN A 1 177 ? 14.411 2.209 -8.035 1.00 82.69 177 ASN A N 1
ATOM 1388 C CA . ASN A 1 177 ? 14.853 1.902 -6.670 1.00 82.69 177 ASN A CA 1
ATOM 1389 C C . ASN A 1 177 ? 15.198 3.160 -5.865 1.00 82.69 177 ASN A C 1
ATOM 1391 O O . ASN A 1 177 ? 14.778 3.249 -4.711 1.00 82.69 177 ASN A O 1
ATOM 1395 N N . MET A 1 178 ? 15.853 4.145 -6.486 1.00 81.50 178 MET A N 1
ATOM 1396 C CA . MET A 1 178 ? 16.143 5.447 -5.870 1.00 81.50 178 MET A CA 1
ATOM 1397 C C . MET A 1 178 ? 14.840 6.163 -5.470 1.00 81.50 178 MET A C 1
ATOM 1399 O O . MET A 1 178 ? 14.674 6.559 -4.317 1.00 81.50 178 MET A O 1
ATOM 1403 N N . ALA A 1 179 ? 13.849 6.198 -6.372 1.00 81.69 179 ALA A N 1
ATOM 1404 C CA . ALA A 1 179 ? 12.497 6.687 -6.075 1.00 81.69 179 ALA A CA 1
ATOM 1405 C C . ALA A 1 179 ? 11.766 5.858 -4.992 1.00 81.69 179 ALA A C 1
ATOM 1407 O O . ALA A 1 179 ? 10.872 6.352 -4.308 1.00 81.69 179 ALA A O 1
ATOM 1408 N N . GLY A 1 180 ? 12.132 4.584 -4.818 1.00 70.62 180 GLY A N 1
ATOM 1409 C CA . GLY A 1 180 ? 11.548 3.708 -3.802 1.00 70.62 180 GLY A CA 1
ATOM 1410 C C . GLY A 1 180 ? 12.029 4.022 -2.387 1.00 70.62 180 GLY A C 1
ATOM 1411 O O . GLY A 1 180 ? 11.219 4.049 -1.465 1.00 70.62 180 GLY A O 1
ATOM 1412 N N . GLN A 1 181 ? 13.324 4.292 -2.201 1.00 64.38 181 GLN A N 1
ATOM 1413 C CA . GLN A 1 181 ? 13.871 4.613 -0.876 1.00 64.38 181 GLN A CA 1
ATOM 1414 C C . GLN A 1 181 ? 13.386 5.966 -0.346 1.00 64.38 181 GLN A C 1
ATOM 1416 O O . GLN A 1 181 ? 13.261 6.144 0.867 1.00 64.38 181 GLN A O 1
ATOM 1421 N N . THR A 1 182 ? 13.038 6.899 -1.235 1.00 55.12 182 THR A N 1
ATOM 1422 C CA . THR A 1 182 ? 12.537 8.225 -0.857 1.00 55.12 182 THR A CA 1
ATOM 1423 C C . THR A 1 182 ? 11.165 8.236 -0.167 1.00 55.12 182 THR A C 1
ATOM 1425 O O . THR A 1 182 ? 10.771 9.281 0.336 1.00 55.12 182 THR A O 1
ATOM 1428 N N . SER A 1 183 ? 10.446 7.111 -0.079 1.00 46.44 183 SER A N 1
ATOM 1429 C CA . SER A 1 183 ? 9.150 7.029 0.623 1.00 46.44 183 SER A CA 1
ATOM 1430 C C . SER A 1 183 ? 9.240 6.577 2.090 1.00 46.44 183 SER A C 1
ATOM 1432 O O . SER A 1 183 ? 8.269 6.695 2.831 1.00 46.44 183 SER A O 1
ATOM 1434 N N . SER A 1 184 ? 10.378 6.011 2.510 1.00 43.00 184 SER A N 1
ATOM 1435 C CA . SER A 1 184 ? 10.435 5.064 3.641 1.00 43.00 184 SER A CA 1
ATOM 1436 C C . SER A 1 184 ? 11.199 5.571 4.877 1.00 43.00 184 SER A C 1
ATOM 1438 O O . SER A 1 184 ? 11.712 4.771 5.660 1.00 43.00 184 SER A O 1
ATOM 1440 N N . VAL A 1 185 ? 11.323 6.891 5.062 1.00 42.88 185 VAL A N 1
ATOM 1441 C CA . VAL A 1 185 ? 12.160 7.490 6.123 1.00 42.88 185 VAL A CA 1
ATOM 1442 C C . VAL A 1 185 ? 11.312 8.109 7.239 1.00 42.88 185 VAL A C 1
ATOM 1444 O O . VAL A 1 185 ? 10.904 9.267 7.156 1.00 42.88 185 VAL A O 1
ATOM 1447 N N . GLU A 1 186 ? 11.102 7.362 8.326 1.00 38.81 186 GLU A N 1
ATOM 1448 C CA . GLU A 1 186 ? 10.564 7.921 9.575 1.00 38.81 186 GLU A CA 1
ATOM 1449 C C . GLU A 1 186 ? 11.509 8.986 10.173 1.00 38.81 186 GLU A C 1
ATOM 1451 O O . GLU A 1 186 ? 12.736 8.937 10.022 1.00 38.81 186 GLU A O 1
ATOM 1456 N N . ALA A 1 187 ? 10.932 9.983 10.848 1.00 36.94 187 ALA A N 1
ATOM 1457 C CA . ALA A 1 187 ? 11.655 11.177 11.275 1.00 36.94 187 ALA A CA 1
ATOM 1458 C C . ALA A 1 187 ? 12.584 10.933 12.480 1.00 36.94 187 ALA A C 1
ATOM 1460 O O . ALA A 1 187 ? 12.145 10.505 13.548 1.00 36.94 187 ALA A O 1
ATOM 1461 N N . LEU A 1 188 ? 13.859 11.318 12.345 1.00 40.47 188 LEU A N 1
ATOM 1462 C CA . LEU A 1 188 ? 14.755 11.512 13.491 1.00 40.47 188 LEU A CA 1
ATOM 1463 C C . LEU A 1 188 ? 14.551 12.914 14.107 1.00 40.47 188 LEU A C 1
ATOM 1465 O O . LEU A 1 188 ? 14.328 13.867 13.355 1.00 40.47 188 LEU A O 1
ATOM 1469 N N . PRO A 1 189 ? 14.676 13.086 15.443 1.00 42.09 189 PRO A N 1
ATOM 1470 C CA . PRO A 1 189 ? 14.315 14.341 16.119 1.00 42.09 189 PRO A CA 1
ATOM 1471 C C . PRO A 1 189 ? 15.165 15.579 15.784 1.00 42.09 189 PRO A C 1
ATOM 1473 O O . PRO A 1 189 ? 14.798 16.681 16.182 1.00 42.09 189 PRO A O 1
ATOM 1476 N N . ASP A 1 190 ? 16.305 15.425 15.106 1.00 49.53 190 ASP A N 1
ATOM 1477 C CA . ASP A 1 190 ? 17.274 16.504 14.853 1.00 49.53 190 ASP A CA 1
ATOM 1478 C C . ASP A 1 190 ? 17.060 17.251 13.519 1.00 49.53 190 ASP A C 1
ATOM 1480 O O . ASP A 1 190 ? 17.709 18.265 13.259 1.00 49.53 190 ASP A O 1
ATOM 1484 N N . GLY A 1 191 ? 16.180 16.744 12.647 1.00 47.81 191 GLY A N 1
ATOM 1485 C CA . GLY A 1 191 ? 15.930 17.295 11.312 1.00 47.81 191 GLY A CA 1
ATOM 1486 C C . GLY A 1 191 ? 17.116 17.224 10.334 1.00 47.81 191 GLY A C 1
ATOM 1487 O O . GLY A 1 191 ? 17.039 17.816 9.254 1.00 47.81 191 GLY A O 1
ATOM 1488 N N . SER A 1 192 ? 18.209 16.519 10.659 1.00 48.09 192 SER A N 1
ATOM 1489 C CA . SER A 1 192 ? 19.442 16.535 9.855 1.00 48.09 192 SER A CA 1
ATOM 1490 C C . SER A 1 192 ? 19.295 15.752 8.547 1.00 48.09 192 SER A C 1
ATOM 1492 O O . SER A 1 192 ? 19.584 16.278 7.469 1.00 48.09 192 SER A O 1
ATOM 1494 N N . ARG A 1 193 ? 18.754 14.525 8.615 1.00 48.06 193 ARG A N 1
ATOM 1495 C CA . ARG A 1 193 ? 18.433 13.701 7.432 1.00 48.06 193 ARG A CA 1
ATOM 1496 C C . ARG A 1 193 ? 17.405 14.363 6.514 1.00 48.06 193 ARG A C 1
ATOM 1498 O O . ARG A 1 193 ? 17.534 14.261 5.299 1.00 48.06 193 ARG A O 1
ATOM 1505 N N . TYR A 1 194 ? 16.419 15.056 7.086 1.00 38.19 194 TYR A N 1
ATOM 1506 C CA . TYR A 1 194 ? 15.292 15.643 6.349 1.00 38.19 194 TYR A CA 1
ATOM 1507 C C . TYR A 1 194 ? 15.737 16.646 5.270 1.00 38.19 194 TYR A C 1
ATOM 1509 O O . TYR A 1 194 ? 15.119 16.731 4.212 1.00 38.19 194 TYR A O 1
ATOM 1517 N N . ARG A 1 195 ? 16.843 17.369 5.503 1.00 40.47 195 ARG A N 1
ATOM 1518 C CA . ARG A 1 195 ? 17.382 18.353 4.550 1.00 40.47 195 ARG A CA 1
ATOM 1519 C C . ARG A 1 195 ? 17.975 17.678 3.304 1.00 40.47 195 ARG A C 1
ATOM 1521 O O . ARG A 1 195 ? 17.439 17.862 2.215 1.00 40.47 195 ARG A O 1
ATOM 1528 N N . ARG A 1 196 ? 18.953 16.779 3.503 1.00 46.31 196 ARG A N 1
ATOM 1529 C CA . ARG A 1 196 ? 19.569 15.961 2.433 1.00 46.31 196 ARG A CA 1
ATOM 1530 C C . ARG A 1 196 ? 18.557 15.120 1.664 1.00 46.31 196 ARG A C 1
ATOM 1532 O O . ARG A 1 196 ? 18.692 14.904 0.468 1.00 46.31 196 ARG A O 1
ATOM 1539 N N . HIS A 1 197 ? 17.532 14.632 2.354 1.00 52.53 197 HIS A N 1
ATOM 1540 C CA . HIS A 1 197 ? 16.483 13.830 1.743 1.00 52.53 197 HIS A CA 1
ATOM 1541 C C . HIS A 1 197 ? 15.605 14.647 0.777 1.00 52.53 197 HIS A C 1
ATOM 1543 O O . HIS A 1 197 ? 15.288 14.165 -0.310 1.00 52.53 197 HIS A O 1
ATOM 1549 N N . ARG A 1 198 ? 15.265 15.895 1.130 1.00 47.41 198 ARG A N 1
ATOM 1550 C CA . ARG A 1 198 ? 14.504 16.804 0.257 1.00 47.41 198 ARG A CA 1
ATOM 1551 C C . ARG A 1 198 ? 15.304 17.225 -0.980 1.00 47.41 198 ARG A C 1
ATOM 1553 O O . ARG A 1 198 ? 14.725 17.358 -2.055 1.00 47.41 198 ARG A O 1
ATOM 1560 N N . GLU A 1 199 ? 16.616 17.390 -0.824 1.00 51.47 199 GLU A N 1
ATOM 1561 C CA . GLU A 1 199 ? 17.570 17.584 -1.924 1.00 51.47 199 GLU A CA 1
ATOM 1562 C C . GLU A 1 199 ? 17.580 16.339 -2.842 1.00 51.47 199 GLU A C 1
ATOM 1564 O O . GLU A 1 199 ? 17.289 16.451 -4.032 1.00 51.47 199 GLU A O 1
ATOM 1569 N N . GLY A 1 200 ? 17.745 15.133 -2.282 1.00 58.12 200 GLY A N 1
ATOM 1570 C CA . GLY A 1 200 ? 17.720 13.867 -3.031 1.00 58.12 200 GLY A CA 1
ATOM 1571 C C . GLY A 1 200 ? 16.425 13.591 -3.813 1.00 58.12 200 GLY A C 1
ATOM 1572 O O . GLY A 1 200 ? 16.498 13.187 -4.973 1.00 58.12 200 GLY A O 1
ATOM 1573 N N . ILE A 1 201 ? 15.241 13.862 -3.241 1.00 64.31 201 ILE A N 1
ATOM 1574 C CA . ILE A 1 201 ? 13.959 13.757 -3.973 1.00 64.31 201 ILE A CA 1
ATOM 1575 C C . ILE A 1 201 ? 13.973 14.667 -5.205 1.00 64.31 201 ILE A C 1
ATOM 1577 O O . ILE A 1 201 ? 13.693 14.210 -6.312 1.00 64.31 201 ILE A O 1
ATOM 1581 N N . HIS A 1 202 ? 14.319 15.945 -5.024 1.00 66.12 202 HIS A N 1
ATOM 1582 C CA . HIS A 1 202 ? 14.312 16.936 -6.103 1.00 66.12 202 HIS A CA 1
ATOM 1583 C C . HIS A 1 202 ? 15.223 16.524 -7.271 1.00 66.12 202 HIS A C 1
ATOM 1585 O O . HIS A 1 202 ? 14.925 16.801 -8.433 1.00 66.12 202 HIS A O 1
ATOM 1591 N N . VAL A 1 203 ? 16.313 15.817 -6.972 1.00 76.06 203 VAL A N 1
ATOM 1592 C CA . VAL A 1 203 ? 17.226 15.273 -7.976 1.00 76.06 203 VAL A CA 1
ATOM 1593 C C . VAL A 1 203 ? 16.605 14.106 -8.745 1.00 76.06 203 VAL A C 1
ATOM 1595 O O . VAL A 1 203 ? 16.601 14.153 -9.973 1.00 76.06 203 VAL A O 1
ATOM 1598 N N . VAL A 1 204 ? 16.033 13.087 -8.087 1.00 81.12 204 VAL A N 1
ATOM 1599 C CA . VAL A 1 204 ? 15.414 11.947 -8.805 1.00 81.12 204 VAL A CA 1
ATOM 1600 C C . VAL A 1 204 ? 14.209 12.402 -9.644 1.00 81.12 204 VAL A C 1
ATOM 1602 O O . VAL A 1 204 ? 13.999 11.899 -10.746 1.00 81.12 204 VAL A O 1
ATOM 1605 N N . VAL A 1 205 ? 13.478 13.430 -9.201 1.00 86.25 205 VAL A N 1
ATOM 1606 C CA . VAL A 1 205 ? 12.386 14.058 -9.970 1.00 86.25 205 VAL A CA 1
ATOM 1607 C C . VAL A 1 205 ? 12.863 14.654 -11.307 1.00 86.25 205 VAL A C 1
ATOM 1609 O O . VAL A 1 205 ? 12.092 14.681 -12.267 1.00 86.25 205 VAL A O 1
ATOM 1612 N N . SER A 1 206 ? 14.141 15.032 -11.450 1.00 90.25 206 SER A N 1
ATOM 1613 C CA . SER A 1 206 ? 14.687 15.471 -12.749 1.00 90.25 206 SER A CA 1
ATOM 1614 C C . SER A 1 206 ? 14.677 14.376 -13.831 1.00 90.25 206 SER A C 1
ATOM 1616 O O . SER A 1 206 ? 14.679 14.696 -15.019 1.00 90.25 206 SER A O 1
ATOM 1618 N N . ALA A 1 207 ? 14.578 13.094 -13.448 1.00 91.69 207 ALA A N 1
ATOM 1619 C CA . ALA A 1 207 ? 14.448 11.972 -14.379 1.00 91.69 207 ALA A CA 1
ATOM 1620 C C . ALA A 1 207 ? 13.036 11.807 -14.968 1.00 91.69 207 ALA A C 1
ATOM 1622 O O . ALA A 1 207 ? 12.874 11.042 -15.923 1.00 91.69 207 ALA A O 1
ATOM 1623 N N . VAL A 1 208 ? 12.009 12.493 -14.440 1.00 95.12 208 VAL A N 1
ATOM 1624 C CA . VAL A 1 208 ? 10.605 12.321 -14.872 1.00 95.12 208 VAL A CA 1
ATOM 1625 C C . VAL A 1 208 ? 10.432 12.423 -16.397 1.00 95.12 208 VAL A C 1
ATOM 1627 O O . VAL A 1 208 ? 9.797 11.524 -16.945 1.00 95.12 208 VAL A O 1
ATOM 1630 N N . PRO A 1 209 ? 11.022 13.386 -17.138 1.00 96.19 209 PRO A N 1
ATOM 1631 C CA . PRO A 1 209 ? 10.889 13.438 -18.601 1.00 96.19 209 PRO A CA 1
ATOM 1632 C C . PRO A 1 209 ? 11.513 12.233 -19.329 1.00 96.19 209 PRO A C 1
ATOM 1634 O O . PRO A 1 209 ? 10.969 11.751 -20.326 1.00 96.19 209 PRO A O 1
ATOM 1637 N N . ALA A 1 210 ? 12.632 11.704 -18.825 1.00 94.69 210 ALA A N 1
ATOM 1638 C CA . ALA A 1 210 ? 13.297 10.541 -19.411 1.00 94.69 210 ALA A CA 1
ATOM 1639 C C . ALA A 1 210 ? 12.515 9.246 -19.119 1.00 94.69 210 ALA A C 1
ATOM 1641 O O . ALA A 1 210 ? 12.259 8.463 -20.032 1.00 94.69 210 ALA A O 1
ATOM 1642 N N . LEU A 1 211 ? 12.024 9.075 -17.886 1.00 96.12 211 LEU A N 1
ATOM 1643 C CA . LEU A 1 211 ? 11.117 7.983 -17.509 1.00 96.12 211 LEU A CA 1
ATOM 1644 C C . LEU A 1 211 ? 9.795 8.041 -18.295 1.00 96.12 211 LEU A C 1
ATOM 1646 O O . LEU A 1 211 ? 9.324 7.016 -18.782 1.00 96.12 211 LEU A O 1
ATOM 1650 N N . THR A 1 212 ? 9.242 9.239 -18.499 1.00 97.56 212 THR A N 1
ATOM 1651 C CA . THR A 1 212 ? 8.048 9.472 -19.334 1.00 97.56 212 THR A CA 1
ATOM 1652 C C . THR A 1 212 ? 8.290 9.039 -20.781 1.00 97.56 212 THR A C 1
ATOM 1654 O O . THR A 1 212 ? 7.424 8.421 -21.390 1.00 97.56 212 THR A O 1
ATOM 1657 N N . THR A 1 213 ? 9.490 9.272 -21.321 1.00 96.06 213 THR A N 1
ATOM 1658 C CA . THR A 1 213 ? 9.869 8.784 -22.660 1.00 96.06 213 THR A CA 1
ATOM 1659 C C . THR A 1 213 ? 9.891 7.247 -22.703 1.00 96.06 213 THR A C 1
ATOM 1661 O O . THR A 1 213 ? 9.350 6.634 -23.627 1.00 96.06 213 THR A O 1
ATOM 1664 N N . CYS A 1 214 ? 10.430 6.602 -21.662 1.00 96.56 214 CYS A N 1
ATOM 1665 C CA . CYS A 1 214 ? 10.483 5.141 -21.536 1.00 96.56 214 CYS A CA 1
ATOM 1666 C C . CYS A 1 214 ? 9.109 4.452 -21.428 1.00 96.56 214 CYS A C 1
ATOM 1668 O O . CYS A 1 214 ? 9.033 3.250 -21.682 1.00 96.56 214 CYS A O 1
ATOM 1670 N N . LEU A 1 215 ? 8.017 5.181 -21.156 1.00 97.50 215 LEU A N 1
ATOM 1671 C CA . LEU A 1 215 ? 6.643 4.662 -21.282 1.00 97.50 215 LEU A CA 1
ATOM 1672 C C . LEU A 1 215 ? 6.264 4.266 -22.721 1.00 97.50 215 LEU A C 1
ATOM 1674 O O . LEU A 1 215 ? 5.239 3.620 -22.919 1.00 97.50 215 LEU A O 1
ATOM 1678 N N . THR A 1 216 ? 7.079 4.620 -23.720 1.00 96.44 216 THR A N 1
ATOM 1679 C CA . THR A 1 216 ? 6.886 4.248 -25.134 1.00 96.44 216 THR A CA 1
ATOM 1680 C C . THR A 1 216 ? 7.966 3.301 -25.681 1.00 96.44 216 THR A C 1
ATOM 1682 O O . THR A 1 216 ? 8.030 3.070 -26.887 1.00 96.44 216 THR A O 1
ATOM 1685 N N . ASP A 1 217 ? 8.810 2.711 -24.820 1.00 97.38 217 ASP A N 1
ATOM 1686 C CA . ASP A 1 217 ? 9.855 1.774 -25.259 1.00 97.38 217 ASP A CA 1
ATOM 1687 C C . ASP A 1 217 ? 9.274 0.526 -25.949 1.00 97.38 217 ASP A C 1
ATOM 1689 O O . ASP A 1 217 ? 8.281 -0.060 -25.516 1.00 97.38 217 ASP A O 1
ATOM 1693 N N . THR A 1 218 ? 9.963 0.061 -26.990 1.00 95.06 218 THR A N 1
ATOM 1694 C CA . THR A 1 218 ? 9.785 -1.257 -27.615 1.00 95.06 218 THR A CA 1
ATOM 1695 C C . THR A 1 218 ? 9.585 -2.415 -26.622 1.00 95.06 218 THR A C 1
ATOM 1697 O O . THR A 1 218 ? 8.732 -3.279 -26.848 1.00 95.06 218 THR A O 1
ATOM 1700 N N . ASP A 1 219 ? 10.331 -2.429 -25.514 1.00 95.12 219 ASP A N 1
ATOM 1701 C CA . ASP A 1 219 ? 10.343 -3.501 -24.520 1.00 95.12 219 ASP A CA 1
ATOM 1702 C C . ASP A 1 219 ? 9.368 -3.253 -23.359 1.00 95.12 219 ASP A C 1
ATOM 1704 O O . ASP A 1 219 ? 9.383 -2.211 -22.702 1.00 95.12 219 ASP A O 1
ATOM 1708 N N . SER A 1 220 ? 8.532 -4.250 -23.071 1.00 96.31 220 SER A N 1
ATOM 1709 C CA . SER A 1 220 ? 7.480 -4.161 -22.056 1.00 96.31 220 SER A CA 1
ATOM 1710 C C . SER A 1 220 ? 7.999 -4.120 -20.620 1.00 96.31 220 SER A C 1
ATOM 1712 O O . SER A 1 220 ? 7.386 -3.464 -19.777 1.00 96.31 220 SER A O 1
ATOM 1714 N N . PHE A 1 221 ? 9.151 -4.732 -20.328 1.00 93.94 221 PHE A N 1
ATOM 1715 C CA . PHE A 1 221 ? 9.760 -4.645 -19.000 1.00 93.94 221 PHE A CA 1
ATOM 1716 C C . PHE A 1 221 ? 10.271 -3.229 -18.726 1.00 93.94 221 PHE A C 1
ATOM 1718 O O . PHE A 1 221 ? 10.163 -2.775 -17.588 1.00 93.94 221 PHE A O 1
ATOM 1725 N N . ILE A 1 222 ? 10.761 -2.523 -19.754 1.00 95.81 222 ILE A N 1
ATOM 1726 C CA . ILE A 1 222 ? 11.153 -1.110 -19.653 1.00 95.81 222 ILE A CA 1
ATOM 1727 C C . ILE A 1 222 ? 9.917 -0.230 -19.419 1.00 95.81 222 ILE A C 1
ATOM 1729 O O . ILE A 1 222 ? 9.896 0.498 -18.428 1.00 95.81 222 ILE A O 1
ATOM 1733 N N . ARG A 1 223 ? 8.854 -0.352 -20.234 1.00 97.94 223 ARG A N 1
ATOM 1734 C CA . ARG A 1 223 ? 7.607 0.425 -20.038 1.00 97.94 223 ARG A CA 1
ATOM 1735 C C . ARG A 1 223 ? 7.008 0.218 -18.640 1.00 97.94 223 ARG A C 1
ATOM 1737 O O . ARG A 1 223 ? 6.688 1.181 -17.946 1.00 97.94 223 ARG A O 1
ATOM 1744 N N . ARG A 1 224 ? 6.934 -1.039 -18.184 1.00 96.69 224 ARG A N 1
ATOM 1745 C CA . ARG A 1 224 ? 6.439 -1.423 -16.848 1.00 96.69 224 ARG A CA 1
ATOM 1746 C C . ARG A 1 224 ? 7.327 -0.897 -15.713 1.00 96.69 224 ARG A C 1
ATOM 1748 O O . ARG A 1 224 ? 6.808 -0.487 -14.677 1.00 96.69 224 ARG A O 1
ATOM 1755 N N . ALA A 1 225 ? 8.652 -0.904 -15.881 1.00 93.50 225 ALA A N 1
ATOM 1756 C CA . ALA A 1 225 ? 9.583 -0.350 -14.896 1.00 93.50 225 ALA A CA 1
ATOM 1757 C C . ALA A 1 225 ? 9.512 1.185 -14.835 1.00 93.50 225 ALA A C 1
ATOM 1759 O O . ALA A 1 225 ? 9.575 1.747 -13.746 1.00 93.50 225 ALA A O 1
ATOM 1760 N N . ALA A 1 226 ? 9.316 1.858 -15.974 1.00 96.88 226 ALA A N 1
ATOM 1761 C CA . ALA A 1 226 ? 9.136 3.305 -16.036 1.00 96.88 226 ALA A CA 1
ATOM 1762 C C . ALA A 1 226 ? 7.845 3.745 -15.325 1.00 96.88 226 ALA A C 1
ATOM 1764 O O . ALA A 1 226 ? 7.889 4.657 -14.502 1.00 96.88 226 ALA A O 1
ATOM 1765 N N . ALA A 1 227 ? 6.729 3.038 -15.544 1.00 97.56 227 ALA A N 1
ATOM 1766 C CA . ALA A 1 227 ? 5.484 3.268 -14.808 1.00 97.56 227 ALA A CA 1
ATOM 1767 C C . ALA A 1 227 ? 5.680 3.137 -13.283 1.00 97.56 227 ALA A C 1
ATOM 1769 O O . ALA A 1 227 ? 5.293 4.034 -12.541 1.00 97.56 227 ALA A O 1
ATOM 1770 N N . ARG A 1 228 ? 6.375 2.086 -12.819 1.00 94.94 228 ARG A N 1
ATOM 1771 C CA . ARG A 1 228 ? 6.698 1.880 -11.390 1.00 94.94 228 ARG A CA 1
ATOM 1772 C C . ARG A 1 228 ? 7.706 2.882 -10.815 1.00 94.94 228 ARG A C 1
ATOM 1774 O O . ARG A 1 228 ? 7.716 3.118 -9.610 1.00 94.94 228 ARG A O 1
ATOM 1781 N N . ALA A 1 229 ? 8.573 3.464 -11.642 1.00 92.19 229 ALA A N 1
ATOM 1782 C CA . ALA A 1 229 ? 9.452 4.550 -11.214 1.00 92.19 229 ALA A CA 1
ATOM 1783 C C . ALA A 1 229 ? 8.649 5.839 -10.976 1.00 92.19 229 ALA A C 1
ATOM 1785 O O . ALA A 1 229 ? 8.856 6.510 -9.970 1.00 92.19 229 ALA A O 1
ATOM 1786 N N . LEU A 1 230 ? 7.696 6.142 -11.864 1.00 95.19 230 LEU A N 1
ATOM 1787 C CA . LEU A 1 230 ? 6.792 7.289 -11.740 1.00 95.19 230 LEU A CA 1
ATOM 1788 C C . LEU A 1 230 ? 5.808 7.116 -10.566 1.00 95.19 230 LEU A C 1
ATOM 1790 O O . LEU A 1 230 ? 5.652 8.043 -9.781 1.00 95.19 230 LEU A O 1
ATOM 1794 N N . GLU A 1 231 ? 5.243 5.917 -10.379 1.00 93.19 231 GLU A N 1
ATOM 1795 C CA . GLU A 1 231 ? 4.442 5.516 -9.203 1.00 93.19 231 GLU A CA 1
ATOM 1796 C C . GLU A 1 231 ? 5.136 5.889 -7.884 1.00 93.19 231 GLU A C 1
ATOM 1798 O O . GLU A 1 231 ? 4.549 6.535 -7.019 1.00 93.19 231 GLU A O 1
ATOM 1803 N N . ARG A 1 232 ? 6.418 5.522 -7.749 1.00 89.19 232 ARG A N 1
ATOM 1804 C CA . ARG A 1 232 ? 7.223 5.747 -6.539 1.00 89.19 232 ARG A CA 1
ATOM 1805 C C . ARG A 1 232 ? 7.596 7.212 -6.293 1.00 89.19 232 ARG A C 1
ATOM 1807 O O . ARG A 1 232 ? 7.905 7.565 -5.160 1.00 89.19 232 ARG A O 1
ATOM 1814 N N . LEU A 1 233 ? 7.549 8.061 -7.321 1.00 88.06 233 LEU A N 1
ATOM 1815 C CA . LEU A 1 233 ? 7.727 9.511 -7.189 1.00 88.06 233 LEU A CA 1
ATOM 1816 C C . LEU A 1 233 ? 6.438 10.235 -6.751 1.00 88.06 233 LEU A C 1
ATOM 1818 O O . LEU A 1 233 ? 6.504 11.417 -6.404 1.00 88.06 233 LEU A O 1
ATOM 1822 N N . GLY A 1 234 ? 5.288 9.549 -6.744 1.00 87.69 234 GLY A N 1
ATOM 1823 C CA . GLY A 1 234 ? 4.000 10.098 -6.313 1.00 87.69 234 GLY A CA 1
ATOM 1824 C C . GLY A 1 234 ? 3.633 11.383 -7.059 1.00 87.69 234 GLY A C 1
ATOM 1825 O O . GLY A 1 234 ? 3.917 11.526 -8.248 1.00 87.69 234 GLY A O 1
ATOM 1826 N N . GLU A 1 235 ? 3.053 12.359 -6.355 1.00 87.69 235 GLU A N 1
ATOM 1827 C CA . GLU A 1 235 ? 2.623 13.647 -6.931 1.00 87.69 235 GLU A CA 1
ATOM 1828 C C . GLU A 1 235 ? 3.730 14.396 -7.708 1.00 87.69 235 GLU A C 1
ATOM 1830 O O . GLU A 1 235 ? 3.427 15.174 -8.612 1.00 87.69 235 GLU A O 1
ATOM 1835 N N . HIS A 1 236 ? 5.019 14.151 -7.435 1.00 88.94 236 HIS A N 1
ATOM 1836 C CA . HIS A 1 236 ? 6.114 14.777 -8.187 1.00 88.94 236 HIS A CA 1
ATOM 1837 C C . HIS A 1 236 ? 6.222 14.298 -9.646 1.00 88.94 236 HIS A C 1
ATOM 1839 O O . HIS A 1 236 ? 6.798 14.998 -10.479 1.00 88.94 236 HIS A O 1
ATOM 1845 N N . ALA A 1 237 ? 5.645 13.140 -9.980 1.00 93.00 237 ALA A N 1
ATOM 1846 C CA . ALA A 1 237 ? 5.554 12.634 -11.347 1.00 93.00 237 ALA A CA 1
ATOM 1847 C C . ALA A 1 237 ? 4.326 13.156 -12.123 1.00 93.00 237 ALA A C 1
ATOM 1849 O O . ALA A 1 237 ? 4.108 12.728 -13.256 1.00 93.00 237 ALA A O 1
ATOM 1850 N N . ALA A 1 238 ? 3.565 14.121 -11.585 1.00 94.12 238 ALA A N 1
ATOM 1851 C CA . ALA A 1 238 ? 2.426 14.752 -12.266 1.00 94.12 238 ALA A CA 1
ATOM 1852 C C . ALA A 1 238 ? 2.666 15.174 -13.741 1.00 94.12 238 ALA A C 1
ATOM 1854 O O . ALA A 1 238 ? 1.762 14.974 -14.553 1.00 94.12 238 ALA A O 1
ATOM 1855 N N . PRO A 1 239 ? 3.853 15.670 -14.164 1.00 96.44 239 PRO A N 1
ATOM 1856 C CA . PRO A 1 239 ? 4.111 15.972 -15.579 1.00 96.44 239 PRO A CA 1
ATOM 1857 C C . PRO A 1 239 ? 4.009 14.769 -16.537 1.00 96.44 239 PRO A C 1
ATOM 1859 O O . PRO A 1 239 ? 3.913 14.967 -17.745 1.00 96.44 239 PRO A O 1
ATOM 1862 N N . ALA A 1 240 ? 4.028 13.533 -16.023 1.00 97.38 240 ALA A N 1
ATOM 1863 C CA . ALA A 1 240 ? 3.903 12.305 -16.808 1.00 97.38 240 ALA A CA 1
ATOM 1864 C C . ALA A 1 240 ? 2.447 11.845 -17.029 1.00 97.38 240 ALA A C 1
ATOM 1866 O O . ALA A 1 240 ? 2.226 10.917 -17.811 1.00 97.38 240 ALA A O 1
ATOM 1867 N N . VAL A 1 241 ? 1.454 12.456 -16.363 1.00 98.12 241 VAL A N 1
ATOM 1868 C CA . VAL A 1 241 ? 0.046 12.003 -16.389 1.00 98.12 241 VAL A CA 1
ATOM 1869 C C . VAL A 1 241 ? -0.518 11.864 -17.813 1.00 98.12 241 VAL A C 1
ATOM 1871 O O . VAL A 1 241 ? -1.060 10.795 -18.097 1.00 98.12 241 VAL A O 1
ATOM 1874 N N . PRO A 1 242 ? -0.319 12.808 -18.759 1.00 98.25 242 PRO A N 1
ATOM 1875 C CA . PRO A 1 242 ? -0.813 12.645 -20.130 1.00 98.25 242 PRO A CA 1
ATOM 1876 C C . PRO A 1 242 ? -0.247 11.412 -20.850 1.00 98.25 242 PRO A C 1
ATOM 1878 O O . PRO A 1 242 ? -0.957 10.747 -21.604 1.00 98.25 242 PRO A O 1
ATOM 1881 N N . SER A 1 243 ? 1.020 11.064 -20.605 1.00 98.31 243 SER A N 1
ATOM 1882 C CA . SER A 1 243 ? 1.645 9.866 -21.179 1.00 98.31 243 SER A CA 1
ATOM 1883 C C . SER A 1 243 ? 1.174 8.589 -20.486 1.00 98.31 243 SER A C 1
ATOM 1885 O O . SER A 1 243 ? 0.900 7.606 -21.166 1.00 98.31 243 SER A O 1
ATOM 1887 N N . LEU A 1 244 ? 0.996 8.611 -19.161 1.00 98.31 244 LEU A N 1
ATOM 1888 C CA . LEU A 1 244 ? 0.397 7.503 -18.413 1.00 98.31 244 LEU A CA 1
ATOM 1889 C C . LEU A 1 244 ? -1.051 7.234 -18.876 1.00 98.31 244 LEU A C 1
ATOM 1891 O O . LEU A 1 244 ? -1.414 6.082 -19.091 1.00 98.31 244 LEU A O 1
ATOM 1895 N N . ILE A 1 245 ? -1.856 8.268 -19.145 1.00 98.50 245 ILE A N 1
ATOM 1896 C CA . ILE A 1 245 ? -3.208 8.128 -19.723 1.00 98.50 245 ILE A CA 1
ATOM 1897 C C . ILE A 1 245 ? -3.174 7.401 -21.077 1.00 98.50 245 ILE A C 1
ATOM 1899 O O . ILE A 1 245 ? -4.035 6.563 -21.345 1.00 98.50 245 ILE A O 1
ATOM 1903 N N . VAL A 1 246 ? -2.178 7.673 -21.926 1.00 98.00 246 VAL A N 1
ATOM 1904 C CA . VAL A 1 246 ? -1.988 6.936 -23.189 1.00 98.00 246 VAL A CA 1
ATOM 1905 C C . VAL A 1 246 ? -1.549 5.490 -22.921 1.00 98.00 246 VAL A C 1
ATOM 1907 O O . VAL A 1 246 ? -2.093 4.565 -23.527 1.00 98.00 246 VAL A O 1
ATOM 1910 N N . SER A 1 247 ? -0.625 5.267 -21.983 1.00 97.88 247 SER A N 1
ATOM 1911 C CA . SER A 1 247 ? -0.123 3.932 -21.622 1.00 97.88 247 SER A CA 1
ATOM 1912 C C . SER A 1 247 ? -1.143 3.038 -20.896 1.00 97.88 247 SER A C 1
ATOM 1914 O O . SER A 1 247 ? -0.935 1.827 -20.834 1.00 97.88 247 SER A O 1
ATOM 1916 N N . LEU A 1 248 ? -2.289 3.562 -20.437 1.00 97.81 248 LEU A N 1
ATOM 1917 C CA . LEU A 1 248 ? -3.439 2.734 -20.028 1.00 97.81 248 LEU A CA 1
ATOM 1918 C C . LEU A 1 248 ? -4.009 1.889 -21.181 1.00 97.81 248 LEU A C 1
ATOM 1920 O O . LEU A 1 248 ? -4.797 0.983 -20.937 1.00 97.81 248 LEU A O 1
ATOM 1924 N N . ARG A 1 249 ? -3.615 2.157 -22.433 1.00 96.69 249 ARG A N 1
ATOM 1925 C CA . ARG A 1 249 ? -3.999 1.382 -23.624 1.00 96.69 249 ARG A CA 1
ATOM 1926 C C . ARG A 1 249 ? -2.857 0.514 -24.166 1.00 96.69 249 ARG A C 1
ATOM 1928 O O . ARG A 1 249 ? -2.859 0.162 -25.344 1.00 96.69 249 ARG A O 1
ATOM 1935 N N . ASP A 1 250 ? -1.870 0.180 -23.331 1.00 98.31 250 ASP A N 1
ATOM 1936 C CA . ASP A 1 250 ? -0.776 -0.711 -23.725 1.00 98.31 250 ASP A CA 1
ATOM 1937 C C . ASP A 1 250 ? -1.266 -2.126 -24.077 1.00 98.31 250 ASP A C 1
ATOM 1939 O O . ASP A 1 250 ? -2.204 -2.660 -23.480 1.00 98.31 250 ASP A O 1
ATOM 1943 N N . ARG A 1 251 ? -0.587 -2.759 -25.035 1.00 96.31 251 ARG A N 1
ATOM 1944 C CA . ARG A 1 251 ? -0.882 -4.129 -25.469 1.00 96.31 251 ARG A CA 1
ATOM 1945 C C . ARG A 1 251 ? -0.662 -5.175 -24.370 1.00 96.31 251 ARG A C 1
ATOM 1947 O O . ARG A 1 251 ? -1.392 -6.158 -24.345 1.00 96.31 251 ARG A O 1
ATOM 1954 N N . GLU A 1 252 ? 0.284 -4.959 -23.456 1.00 97.62 252 GLU A N 1
ATOM 1955 C CA . GLU A 1 252 ? 0.580 -5.889 -22.359 1.00 97.62 252 GLU A CA 1
ATOM 1956 C C . GLU A 1 252 ? -0.185 -5.484 -21.088 1.00 97.62 252 GLU A C 1
ATOM 1958 O O . GLU A 1 252 ? -0.096 -4.346 -20.615 1.00 97.62 252 GLU A O 1
ATOM 1963 N N . GLU A 1 253 ? -0.907 -6.422 -20.485 1.00 97.44 253 GLU A N 1
ATOM 1964 C CA . GLU A 1 253 ? -1.734 -6.191 -19.298 1.00 97.44 253 GLU A CA 1
ATOM 1965 C C . GLU A 1 253 ? -0.909 -5.827 -18.057 1.00 97.44 253 GLU A C 1
ATOM 1967 O O . GLU A 1 253 ? -1.329 -4.990 -17.258 1.00 97.44 253 GLU A O 1
ATOM 1972 N N . GLU A 1 254 ? 0.314 -6.354 -17.926 1.00 97.12 254 GLU A N 1
ATOM 1973 C CA . GLU A 1 254 ? 1.226 -5.946 -16.853 1.00 97.12 254 GLU A CA 1
ATOM 1974 C C . GLU A 1 254 ? 1.679 -4.481 -16.959 1.00 97.12 254 GLU A C 1
ATOM 1976 O O . GLU A 1 254 ? 2.004 -3.871 -15.937 1.00 97.12 254 GLU A O 1
ATOM 1981 N N . VAL A 1 255 ? 1.713 -3.908 -18.171 1.00 98.12 255 VAL A N 1
ATOM 1982 C CA . VAL A 1 255 ? 1.996 -2.478 -18.368 1.00 98.12 255 VAL A CA 1
ATOM 1983 C C . VAL A 1 255 ? 0.751 -1.668 -18.011 1.00 98.12 255 VAL A C 1
ATOM 1985 O O . VAL A 1 255 ? 0.863 -0.758 -17.192 1.00 98.12 255 VAL A O 1
ATOM 1988 N N . ARG A 1 256 ? -0.436 -2.040 -18.522 1.00 98.44 256 ARG A N 1
ATOM 1989 C CA . ARG A 1 256 ? -1.706 -1.361 -18.185 1.00 98.44 256 ARG A CA 1
ATOM 1990 C C . ARG A 1 256 ? -1.953 -1.316 -16.674 1.00 98.44 256 ARG A C 1
ATOM 1992 O O . ARG A 1 256 ? -2.245 -0.251 -16.137 1.00 98.44 256 ARG A O 1
ATOM 1999 N N . ALA A 1 257 ? -1.759 -2.437 -15.974 1.00 98.19 257 ALA A N 1
ATOM 2000 C CA . ALA A 1 257 ? -1.929 -2.517 -14.523 1.00 98.19 257 ALA A CA 1
ATOM 2001 C C . ALA A 1 257 ? -0.914 -1.646 -13.757 1.00 98.19 257 ALA A C 1
ATOM 2003 O O . ALA A 1 257 ? -1.299 -0.920 -12.844 1.00 98.19 257 ALA A O 1
ATOM 2004 N N . ALA A 1 258 ? 0.370 -1.661 -14.140 1.00 97.62 258 ALA A N 1
ATOM 2005 C CA . ALA A 1 258 ? 1.385 -0.815 -13.500 1.00 97.62 258 ALA A CA 1
ATOM 2006 C C . ALA A 1 258 ? 1.124 0.687 -13.722 1.00 97.62 258 ALA A C 1
ATOM 2008 O O . ALA A 1 258 ? 1.329 1.493 -12.819 1.00 97.62 258 ALA A O 1
ATOM 2009 N N . VAL A 1 259 ? 0.640 1.060 -14.909 1.00 98.44 259 VAL A N 1
ATOM 2010 C CA . VAL A 1 259 ? 0.265 2.438 -15.249 1.00 98.44 259 VAL A CA 1
ATOM 2011 C C . VAL A 1 259 ? -0.982 2.889 -14.482 1.00 98.44 259 VAL A C 1
ATOM 2013 O O . VAL A 1 259 ? -1.011 4.019 -13.997 1.00 98.44 259 VAL A O 1
ATOM 2016 N N . ALA A 1 260 ? -1.978 2.013 -14.310 1.00 98.19 260 ALA A N 1
ATOM 2017 C CA . ALA A 1 260 ? -3.146 2.298 -13.480 1.00 98.19 260 ALA A CA 1
ATOM 2018 C C . ALA A 1 260 ? -2.739 2.580 -12.025 1.00 98.19 260 ALA A C 1
ATOM 2020 O O . ALA A 1 260 ? -3.068 3.647 -11.510 1.00 98.19 260 ALA A O 1
ATOM 2021 N N . THR A 1 261 ? -1.941 1.696 -11.408 1.00 96.94 261 THR A N 1
ATOM 2022 C CA . THR A 1 261 ? -1.412 1.901 -10.046 1.00 96.94 261 THR A CA 1
ATOM 2023 C C . THR A 1 261 ? -0.606 3.195 -9.926 1.00 96.94 261 THR A C 1
ATOM 2025 O O . THR A 1 261 ? -0.788 3.928 -8.955 1.00 96.94 261 THR A O 1
ATOM 2028 N N . ALA A 1 262 ? 0.239 3.515 -10.915 1.00 96.50 262 ALA A N 1
ATOM 2029 C CA . ALA A 1 262 ? 0.993 4.767 -10.936 1.00 96.50 262 ALA A CA 1
ATOM 2030 C C . ALA A 1 262 ? 0.060 5.985 -10.874 1.00 96.50 262 ALA A C 1
ATOM 2032 O O . ALA A 1 262 ? 0.212 6.825 -9.992 1.00 96.50 262 ALA A O 1
ATOM 2033 N N . LEU A 1 263 ? -0.954 6.045 -11.743 1.00 97.56 263 LEU A N 1
ATOM 2034 C CA . LEU A 1 263 ? -1.949 7.122 -11.739 1.00 97.56 263 LEU A CA 1
ATOM 2035 C C . LEU A 1 263 ? -2.707 7.223 -10.404 1.00 97.56 263 LEU A C 1
ATOM 2037 O O . LEU A 1 263 ? -3.004 8.331 -9.969 1.00 97.56 263 LEU A O 1
ATOM 2041 N N . GLY A 1 264 ? -2.955 6.104 -9.717 1.00 93.94 264 GLY A N 1
ATOM 2042 C CA . GLY A 1 264 ? -3.476 6.107 -8.348 1.00 93.94 264 GLY A CA 1
ATOM 2043 C C . GLY A 1 264 ? -2.528 6.766 -7.339 1.00 93.94 264 GLY A C 1
ATOM 2044 O O . GLY A 1 264 ? -2.950 7.644 -6.591 1.00 93.94 264 GLY A O 1
ATOM 2045 N N . GLN A 1 265 ? -1.243 6.389 -7.328 1.00 91.25 265 GLN A N 1
ATOM 2046 C CA . GLN A 1 265 ? -0.246 6.933 -6.385 1.00 91.25 265 GLN A CA 1
ATOM 2047 C C . GLN A 1 265 ? 0.175 8.385 -6.687 1.00 91.25 265 GLN A C 1
ATOM 2049 O O . GLN A 1 265 ? 0.670 9.080 -5.802 1.00 91.25 265 GLN A O 1
ATOM 2054 N N . LEU A 1 266 ? -0.080 8.882 -7.902 1.00 91.31 266 LEU A N 1
ATOM 2055 C CA . LEU A 1 266 ? -0.003 10.312 -8.235 1.00 91.31 266 LEU A CA 1
ATOM 2056 C C . LEU A 1 266 ? -1.164 11.134 -7.628 1.00 91.31 266 LEU A C 1
ATOM 2058 O O . LEU A 1 266 ? -1.156 12.364 -7.716 1.00 91.31 266 LEU A O 1
ATOM 2062 N N . GLY A 1 267 ? -2.151 10.483 -7.002 1.00 90.00 267 GLY A N 1
ATOM 2063 C CA . GLY A 1 267 ? -3.201 11.124 -6.214 1.00 90.00 267 GLY A CA 1
ATOM 2064 C C . GLY A 1 267 ? -4.006 12.156 -7.004 1.00 90.00 267 GLY A C 1
ATOM 2065 O O . GLY A 1 267 ? -4.299 11.988 -8.188 1.00 90.00 267 GLY A O 1
ATOM 2066 N N . ARG A 1 268 ? -4.356 13.276 -6.362 1.00 91.06 268 ARG A N 1
ATOM 2067 C CA . ARG A 1 268 ? -5.176 14.321 -7.001 1.00 91.06 268 ARG A CA 1
ATOM 2068 C C . ARG A 1 268 ? -4.495 15.014 -8.180 1.00 91.06 268 ARG A C 1
ATOM 2070 O O . ARG A 1 268 ? -5.201 15.584 -9.010 1.00 91.06 268 ARG A O 1
ATOM 2077 N N . ALA A 1 269 ? -3.170 14.934 -8.302 1.00 91.00 269 ALA A N 1
ATOM 2078 C CA . ALA A 1 269 ? -2.462 15.459 -9.465 1.00 91.00 269 ALA A CA 1
ATOM 2079 C C . ALA A 1 269 ? -2.768 14.670 -10.756 1.00 91.00 269 ALA A C 1
ATOM 2081 O O . ALA A 1 269 ? -2.649 15.221 -11.846 1.00 91.00 269 ALA A O 1
ATOM 2082 N N . ALA A 1 270 ? -3.231 13.419 -10.643 1.00 94.75 270 ALA A N 1
ATOM 2083 C CA . ALA A 1 270 ? -3.669 12.584 -11.762 1.00 94.75 270 ALA A CA 1
ATOM 2084 C C . ALA A 1 270 ? -5.195 12.593 -11.996 1.00 94.75 270 ALA A C 1
ATOM 2086 O O . ALA A 1 270 ? -5.706 11.750 -12.733 1.00 94.75 270 ALA A O 1
ATOM 2087 N N . ALA A 1 271 ? -5.951 13.535 -11.416 1.00 93.69 271 ALA A N 1
ATOM 2088 C CA . ALA A 1 271 ? -7.416 13.560 -11.526 1.00 93.69 271 ALA A CA 1
ATOM 2089 C C . ALA A 1 271 ? -7.948 13.655 -12.976 1.00 93.69 271 ALA A C 1
ATOM 2091 O O . ALA A 1 271 ? -9.047 13.175 -13.253 1.00 93.69 271 ALA A O 1
ATOM 2092 N N . GLU A 1 272 ? -7.173 14.205 -13.920 1.00 95.31 272 GLU A N 1
ATOM 2093 C CA . GLU A 1 272 ? -7.517 14.203 -15.354 1.00 95.31 272 GLU A CA 1
ATOM 2094 C C . GLU A 1 272 ? -7.537 12.796 -15.986 1.00 95.31 272 GLU A C 1
ATOM 2096 O O . GLU A 1 272 ? -8.215 12.581 -16.990 1.00 95.31 272 GLU A O 1
ATOM 2101 N N . ALA A 1 273 ? -6.874 11.810 -15.371 1.00 96.56 273 ALA A N 1
ATOM 2102 C CA . ALA A 1 273 ? -6.878 10.421 -15.820 1.00 96.56 273 ALA A CA 1
ATOM 2103 C C . ALA A 1 273 ? -8.168 9.661 -15.477 1.00 96.56 273 ALA A C 1
ATOM 2105 O O . ALA A 1 273 ? -8.349 8.533 -15.940 1.00 96.56 273 ALA A O 1
ATOM 2106 N N . LEU A 1 274 ? -9.075 10.258 -14.693 1.00 96.50 274 LEU A N 1
ATOM 2107 C CA . LEU A 1 274 ? -10.298 9.610 -14.219 1.00 96.50 274 LEU A CA 1
ATOM 2108 C C . LEU A 1 274 ? -11.117 8.920 -15.336 1.00 96.50 274 LEU A C 1
ATOM 2110 O O . LEU A 1 274 ? -11.452 7.750 -15.154 1.00 96.50 274 LEU A O 1
ATOM 2114 N N . PRO A 1 275 ? -11.399 9.532 -16.508 1.00 96.75 275 PRO A N 1
ATOM 2115 C CA . PRO A 1 275 ? -12.166 8.861 -17.563 1.00 96.75 275 PRO A CA 1
ATOM 2116 C C . PRO A 1 275 ? -11.452 7.637 -18.155 1.00 96.75 275 PRO A C 1
ATOM 2118 O O . PRO A 1 275 ? -12.103 6.691 -18.589 1.00 96.75 275 PRO A O 1
ATOM 2121 N N . ALA A 1 276 ? -10.115 7.636 -18.165 1.00 97.50 276 ALA A N 1
ATOM 2122 C CA . ALA A 1 276 ? -9.320 6.514 -18.654 1.00 97.50 276 ALA A CA 1
ATOM 2123 C C . ALA A 1 276 ? -9.198 5.396 -17.603 1.00 97.50 276 ALA A C 1
ATOM 2125 O O . ALA A 1 276 ? -9.205 4.222 -17.962 1.00 97.50 276 ALA A O 1
ATOM 2126 N N . LEU A 1 277 ? -9.171 5.737 -16.310 1.00 97.75 277 LEU A N 1
ATOM 2127 C CA . LEU A 1 277 ? -9.237 4.760 -15.218 1.00 97.75 277 LEU A CA 1
ATOM 2128 C C . LEU A 1 277 ? -10.627 4.116 -15.099 1.00 97.75 277 LEU A C 1
ATOM 2130 O O . LEU A 1 277 ? -10.697 2.907 -14.909 1.00 97.75 277 LEU A O 1
ATOM 2134 N N . LEU A 1 278 ? -11.710 4.872 -15.317 1.00 97.25 278 LEU A N 1
ATOM 2135 C CA . LEU A 1 278 ? -13.072 4.328 -15.444 1.00 97.25 278 LEU A CA 1
ATOM 2136 C C . LEU A 1 278 ? -13.236 3.428 -16.687 1.00 97.25 278 LEU A C 1
ATOM 2138 O O . LEU A 1 278 ? -14.056 2.514 -16.684 1.00 97.25 278 LEU A O 1
ATOM 2142 N N . GLN A 1 279 ? -12.439 3.641 -17.743 1.00 96.69 279 GLN A N 1
ATOM 2143 C CA . GLN A 1 279 ? -12.344 2.689 -18.855 1.00 96.69 279 GLN A CA 1
ATOM 2144 C C . GLN A 1 279 ? -11.549 1.430 -18.451 1.00 96.69 279 GLN A C 1
ATOM 2146 O O . GLN A 1 279 ? -11.943 0.320 -18.802 1.00 96.69 279 GLN A O 1
ATOM 2151 N N . ALA A 1 280 ? -10.450 1.584 -17.704 1.00 97.25 280 ALA A N 1
ATOM 2152 C CA . ALA A 1 280 ? -9.577 0.485 -17.279 1.00 97.25 280 ALA A CA 1
ATOM 2153 C C . ALA A 1 280 ? -10.176 -0.403 -16.167 1.00 97.25 280 ALA A C 1
ATOM 2155 O O . ALA A 1 280 ? -9.825 -1.579 -16.074 1.00 97.25 280 ALA A O 1
ATOM 2156 N N . SER A 1 281 ? -11.127 0.095 -15.368 1.00 96.88 281 SER A N 1
ATOM 2157 C CA . SER A 1 281 ? -11.924 -0.741 -14.454 1.00 96.88 281 SER A CA 1
ATOM 2158 C C . SER A 1 281 ? -12.799 -1.765 -15.183 1.00 96.88 281 SER A C 1
ATOM 2160 O O . SER A 1 281 ? -13.242 -2.720 -14.557 1.00 96.88 281 SER A O 1
ATOM 2162 N N . CYS A 1 282 ? -12.987 -1.617 -16.498 1.00 95.25 282 CYS A N 1
ATOM 2163 C CA . CYS A 1 282 ? -13.716 -2.546 -17.364 1.00 95.25 282 CYS A CA 1
ATOM 2164 C C . CYS A 1 282 ? -12.790 -3.329 -18.323 1.00 95.25 282 CYS A C 1
ATOM 2166 O O . CYS A 1 282 ? -13.250 -3.833 -19.346 1.00 95.25 282 CYS A O 1
ATOM 2168 N N . ASP A 1 283 ? -11.484 -3.414 -18.034 1.00 97.50 283 ASP A N 1
ATOM 2169 C CA . ASP A 1 283 ? -10.532 -4.213 -18.819 1.00 97.50 283 ASP A CA 1
ATOM 2170 C C . ASP A 1 283 ? -10.844 -5.720 -18.733 1.00 97.50 283 ASP A C 1
ATOM 2172 O O . ASP A 1 283 ? -11.342 -6.214 -17.716 1.00 97.50 283 ASP A O 1
ATOM 2176 N N . ASN A 1 284 ? -10.510 -6.475 -19.782 1.00 95.06 284 ASN A N 1
ATOM 2177 C CA . ASN A 1 284 ? -10.678 -7.931 -19.798 1.00 95.06 284 ASN A CA 1
ATOM 2178 C C . ASN A 1 284 ? -9.869 -8.608 -18.679 1.00 95.06 284 ASN A C 1
ATOM 2180 O O . ASN A 1 284 ? -10.345 -9.562 -18.057 1.00 95.06 284 ASN A O 1
ATOM 2184 N N . GLU A 1 285 ? -8.673 -8.092 -18.381 1.00 97.12 285 GLU A N 1
ATOM 2185 C CA . GLU A 1 285 ? -7.744 -8.721 -17.449 1.00 97.12 285 GLU A CA 1
ATOM 2186 C C . GLU A 1 285 ? -7.956 -8.233 -16.011 1.00 97.12 285 GLU A C 1
ATOM 2188 O O . GLU A 1 285 ? -7.838 -7.047 -15.697 1.00 97.12 285 GLU A O 1
ATOM 2193 N N . GLU A 1 286 ? -8.215 -9.179 -15.105 1.00 96.62 286 GLU A N 1
ATOM 2194 C CA . GLU A 1 286 ? -8.529 -8.924 -13.691 1.00 96.62 286 GLU A CA 1
ATOM 2195 C C . GLU A 1 286 ? -7.492 -8.022 -13.007 1.00 96.62 286 GLU A C 1
ATOM 2197 O O . GLU A 1 286 ? -7.854 -7.078 -12.309 1.00 96.62 286 GLU A O 1
ATOM 2202 N N . ARG A 1 287 ? -6.196 -8.242 -13.269 1.00 96.19 287 ARG A N 1
ATOM 2203 C CA . ARG A 1 287 ? -5.100 -7.427 -12.714 1.00 96.19 287 ARG A CA 1
ATOM 2204 C C . ARG A 1 287 ? -5.208 -5.946 -13.082 1.00 96.19 287 ARG A C 1
ATOM 2206 O O . ARG A 1 287 ? -4.817 -5.098 -12.282 1.00 96.19 287 ARG A O 1
ATOM 2213 N N . VAL A 1 288 ? -5.716 -5.632 -14.275 1.00 98.00 288 VAL A N 1
ATOM 2214 C CA . VAL A 1 288 ? -5.918 -4.250 -14.727 1.00 98.00 288 VAL A CA 1
ATOM 2215 C C . VAL A 1 288 ? -7.160 -3.664 -14.054 1.00 98.00 288 VAL A C 1
ATOM 2217 O O . VAL A 1 288 ? -7.072 -2.555 -13.527 1.00 98.00 288 VAL A O 1
ATOM 2220 N N . ARG A 1 289 ? -8.261 -4.430 -13.954 1.00 97.81 289 ARG A N 1
ATOM 2221 C CA . ARG A 1 289 ? -9.463 -4.009 -13.207 1.00 97.81 289 ARG A CA 1
ATOM 2222 C C . ARG A 1 289 ? -9.150 -3.712 -11.740 1.00 97.81 289 ARG A C 1
ATOM 2224 O O . ARG A 1 289 ? -9.458 -2.620 -11.274 1.00 97.81 289 ARG A O 1
ATOM 2231 N N . VAL A 1 290 ? -8.475 -4.621 -11.029 1.00 97.81 290 VAL A N 1
ATOM 2232 C CA . VAL A 1 290 ? -8.069 -4.445 -9.618 1.00 97.81 290 VAL A CA 1
ATOM 2233 C C . VAL A 1 290 ? -7.195 -3.199 -9.439 1.00 97.81 290 VAL A C 1
ATOM 2235 O O . VAL A 1 290 ? -7.434 -2.410 -8.520 1.00 97.81 290 VAL A O 1
ATOM 2238 N N . ALA A 1 291 ? -6.214 -2.981 -10.322 1.00 97.50 291 ALA A N 1
ATOM 2239 C CA . ALA A 1 291 ? -5.348 -1.803 -10.272 1.00 97.50 291 ALA A CA 1
ATOM 2240 C C . ALA A 1 291 ? -6.127 -0.498 -10.520 1.00 97.50 291 ALA A C 1
ATOM 2242 O O . ALA A 1 291 ? -5.940 0.477 -9.789 1.00 97.50 291 ALA A O 1
ATOM 2243 N N . ALA A 1 292 ? -7.037 -0.480 -11.499 1.00 97.81 292 ALA A N 1
ATOM 2244 C CA . ALA A 1 292 ? -7.874 0.677 -11.806 1.00 97.81 292 ALA A CA 1
ATOM 2245 C C . ALA A 1 292 ? -8.862 0.998 -10.670 1.00 97.81 292 ALA A C 1
ATOM 2247 O O . ALA A 1 292 ? -8.861 2.122 -10.172 1.00 97.81 292 ALA A O 1
ATOM 2248 N N . ILE A 1 293 ? -9.625 0.006 -10.194 1.00 98.06 293 ILE A N 1
ATOM 2249 C CA . ILE A 1 293 ? -10.575 0.118 -9.070 1.00 98.06 293 ILE A CA 1
ATOM 2250 C C . ILE A 1 293 ? -9.880 0.638 -7.803 1.00 98.06 293 ILE A C 1
ATOM 2252 O O . ILE A 1 293 ? -10.357 1.587 -7.180 1.00 98.06 293 ILE A O 1
ATOM 2256 N N . SER A 1 294 ? -8.707 0.092 -7.460 1.00 96.31 294 SER A N 1
ATOM 2257 C CA . SER A 1 294 ? -7.899 0.588 -6.334 1.00 96.31 294 SER A CA 1
ATOM 2258 C C . SER A 1 294 ? -7.505 2.059 -6.524 1.00 96.31 294 SER A C 1
ATOM 2260 O O . SER A 1 294 ? -7.587 2.867 -5.597 1.00 96.31 294 SER A O 1
ATOM 2262 N N . SER A 1 295 ? -7.101 2.421 -7.744 1.00 96.19 295 SER A N 1
ATOM 2263 C CA . SER A 1 295 ? -6.602 3.756 -8.086 1.00 96.19 295 SER A CA 1
ATOM 2264 C C . SER A 1 295 ? -7.692 4.827 -8.098 1.00 96.19 295 SER A C 1
ATOM 2266 O O . SER A 1 295 ? -7.412 5.953 -7.698 1.00 96.19 295 SER A O 1
ATOM 2268 N N . LEU A 1 296 ? -8.944 4.487 -8.435 1.00 96.56 296 LEU A N 1
ATOM 2269 C CA . LEU A 1 296 ? -10.097 5.388 -8.263 1.00 96.56 296 LEU A CA 1
ATOM 2270 C C . LEU A 1 296 ? -10.246 5.854 -6.801 1.00 96.56 296 LEU A C 1
ATOM 2272 O O . LEU A 1 296 ? -10.573 7.014 -6.550 1.00 96.56 296 LEU A O 1
ATOM 2276 N N . GLY A 1 297 ? -9.948 4.973 -5.840 1.00 93.44 297 GLY A N 1
ATOM 2277 C CA . GLY A 1 297 ? -9.884 5.320 -4.420 1.00 93.44 297 GLY A CA 1
ATOM 2278 C C . GLY A 1 297 ? -8.710 6.245 -4.080 1.00 93.44 297 GLY A C 1
ATOM 2279 O O . GLY A 1 297 ? -8.909 7.265 -3.419 1.00 93.44 297 GLY A O 1
ATOM 2280 N N . TYR A 1 298 ? -7.499 5.930 -4.558 1.00 92.12 298 TYR A N 1
ATOM 2281 C CA . TYR A 1 298 ? -6.290 6.728 -4.286 1.00 92.12 298 TYR A CA 1
ATOM 2282 C C . TYR A 1 298 ? -6.295 8.124 -4.940 1.00 92.12 298 TYR A C 1
ATOM 2284 O O . TYR A 1 298 ? -5.770 9.065 -4.345 1.00 92.12 298 TYR A O 1
ATOM 2292 N N . LEU A 1 299 ? -6.963 8.307 -6.088 1.00 92.06 299 LEU A N 1
ATOM 2293 C CA . LEU A 1 299 ? -7.201 9.634 -6.682 1.00 92.06 299 LEU A CA 1
ATOM 2294 C C . LEU A 1 299 ? -7.952 10.589 -5.732 1.00 92.06 299 LEU A C 1
ATOM 2296 O O . LEU A 1 299 ? -7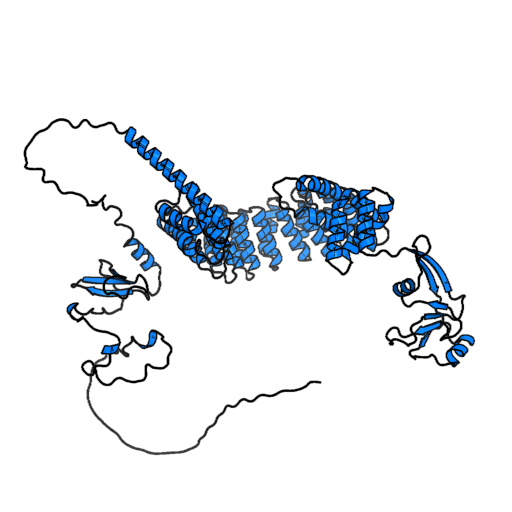.864 11.810 -5.879 1.00 92.06 299 LEU A O 1
ATOM 2300 N N . GLY A 1 300 ? -8.741 10.068 -4.783 1.00 87.44 300 GLY A N 1
ATOM 2301 C CA . GLY A 1 300 ? -9.511 10.886 -3.844 1.00 87.44 300 GLY A CA 1
ATOM 2302 C C . GLY A 1 300 ? -10.604 11.738 -4.507 1.00 87.44 300 GLY A C 1
ATOM 2303 O O . GLY A 1 300 ? -10.944 12.808 -3.983 1.00 87.44 300 GLY A O 1
ATOM 2304 N N . VAL A 1 301 ? -11.123 11.303 -5.664 1.00 91.06 301 VAL A N 1
ATOM 2305 C CA . VAL A 1 301 ? -12.185 11.976 -6.435 1.00 91.06 301 VAL A CA 1
ATOM 2306 C C . VAL A 1 301 ? -13.527 11.285 -6.179 1.00 91.06 301 VAL A C 1
ATOM 2308 O O . VAL A 1 301 ? -13.947 10.388 -6.906 1.00 91.06 301 VAL A O 1
ATOM 2311 N N . ASN A 1 302 ? -14.217 11.720 -5.126 1.00 90.81 302 ASN A N 1
ATOM 2312 C CA . ASN A 1 302 ? -15.574 11.270 -4.829 1.00 90.81 302 ASN A CA 1
ATOM 2313 C C . ASN A 1 302 ? -16.561 11.961 -5.797 1.00 90.81 302 ASN A C 1
ATOM 2315 O O . ASN A 1 302 ? -16.772 13.172 -5.723 1.00 90.81 302 ASN A O 1
ATOM 2319 N N . SER A 1 303 ? -17.113 11.196 -6.743 1.00 93.00 303 SER A N 1
ATOM 2320 C CA . SER A 1 303 ? -18.096 11.647 -7.739 1.00 93.00 303 SER A CA 1
ATOM 2321 C C . SER A 1 303 ? -19.087 10.523 -8.049 1.00 93.00 303 SER A C 1
ATOM 2323 O O . SER A 1 303 ? -18.746 9.354 -7.883 1.00 93.00 303 SER A O 1
ATOM 2325 N N . ALA A 1 304 ? -20.297 10.855 -8.516 1.00 93.75 304 ALA A N 1
ATOM 2326 C CA . ALA A 1 304 ? -21.372 9.875 -8.711 1.00 93.75 304 ALA A CA 1
ATOM 2327 C C . ALA A 1 304 ? -20.948 8.669 -9.573 1.00 93.75 304 ALA A C 1
ATOM 2329 O O . ALA A 1 304 ? -21.077 7.542 -9.113 1.00 93.75 304 ALA A O 1
ATOM 2330 N N . ALA A 1 305 ? -20.336 8.903 -10.739 1.00 93.62 305 ALA A N 1
ATOM 2331 C CA . ALA A 1 305 ? -19.870 7.834 -11.632 1.00 93.62 305 ALA A CA 1
ATOM 2332 C C . ALA A 1 305 ? -18.742 6.967 -11.031 1.00 93.62 305 ALA A C 1
ATOM 2334 O O . ALA A 1 305 ? -18.614 5.796 -11.374 1.00 93.62 305 ALA A O 1
ATOM 2335 N N . VAL A 1 306 ? -17.928 7.518 -10.118 1.00 96.12 306 VAL A N 1
ATOM 2336 C CA . VAL A 1 306 ? -16.943 6.727 -9.359 1.00 96.12 306 VAL A CA 1
ATOM 2337 C C . VAL A 1 306 ? -17.643 5.862 -8.317 1.00 96.12 306 VAL A C 1
ATOM 2339 O O . VAL A 1 306 ? -17.302 4.695 -8.178 1.00 96.12 306 VAL A O 1
ATOM 2342 N N . LEU A 1 307 ? -18.624 6.408 -7.593 1.00 96.38 307 LEU A N 1
ATOM 2343 C CA . LEU A 1 307 ? -19.368 5.641 -6.593 1.00 96.38 307 LEU A CA 1
ATOM 2344 C C . LEU A 1 307 ? -20.232 4.544 -7.226 1.00 96.38 307 LEU A C 1
ATOM 2346 O O . LEU A 1 307 ? -20.343 3.478 -6.637 1.00 96.38 307 LEU A O 1
ATOM 2350 N N . GLU A 1 308 ? -20.795 4.786 -8.409 1.00 95.75 308 GLU A N 1
ATOM 2351 C CA . GLU A 1 308 ? -21.543 3.819 -9.223 1.00 95.75 308 GLU A CA 1
ATOM 2352 C C . GLU A 1 308 ? -20.642 2.632 -9.603 1.00 95.75 308 GLU A C 1
ATOM 2354 O O . GLU A 1 308 ? -20.830 1.537 -9.079 1.00 95.75 308 GLU A O 1
ATOM 2359 N N . VAL A 1 309 ? -19.556 2.873 -10.352 1.00 97.00 309 VAL A N 1
ATOM 2360 C CA . VAL A 1 309 ? -18.593 1.828 -10.761 1.00 97.00 309 VAL A CA 1
ATOM 2361 C C . VAL A 1 309 ? -17.972 1.086 -9.570 1.00 97.00 309 VAL A C 1
ATOM 2363 O O . VAL A 1 309 ? -17.764 -0.124 -9.637 1.00 97.00 309 VAL A O 1
ATOM 2366 N N . LEU A 1 310 ? -17.679 1.777 -8.463 1.00 97.94 310 LEU A N 1
ATOM 2367 C CA . LEU A 1 310 ? -17.160 1.130 -7.254 1.00 97.94 310 LEU A CA 1
ATOM 2368 C C . LEU A 1 310 ? -18.224 0.348 -6.467 1.00 97.94 310 LEU A C 1
ATOM 2370 O O . LEU A 1 310 ? -17.849 -0.543 -5.711 1.00 97.94 310 LEU A O 1
ATOM 2374 N N . THR A 1 311 ? -19.515 0.661 -6.610 1.00 97.44 311 THR A N 1
ATOM 2375 C CA . THR A 1 311 ? -20.600 -0.114 -5.986 1.00 97.44 311 THR A CA 1
ATOM 2376 C C . THR A 1 311 ? -20.897 -1.361 -6.812 1.00 97.44 311 THR A C 1
ATOM 2378 O O . THR A 1 311 ? -20.945 -2.445 -6.242 1.00 97.44 311 THR A O 1
ATOM 2381 N N . ASP A 1 312 ? -20.971 -1.244 -8.140 1.00 96.44 312 ASP A N 1
ATOM 2382 C CA . ASP A 1 312 ? -21.120 -2.387 -9.054 1.00 96.44 312 ASP A CA 1
ATOM 2383 C C . ASP A 1 312 ? -19.966 -3.395 -8.884 1.00 96.44 312 ASP A C 1
ATOM 2385 O O . ASP A 1 312 ? -20.168 -4.609 -8.853 1.00 96.44 312 ASP A O 1
ATOM 2389 N N . ALA A 1 313 ? -18.740 -2.899 -8.675 1.00 97.69 313 ALA A N 1
ATOM 2390 C CA . ALA A 1 313 ? -17.562 -3.726 -8.414 1.00 97.69 313 ALA A CA 1
ATOM 2391 C C . ALA A 1 313 ? -17.589 -4.483 -7.064 1.00 97.69 313 ALA A C 1
ATOM 2393 O O . ALA A 1 313 ? -16.729 -5.336 -6.840 1.00 97.69 313 ALA A O 1
ATOM 2394 N N . LEU A 1 314 ? -18.564 -4.231 -6.176 1.00 97.88 314 LEU A N 1
ATOM 2395 C CA . LEU A 1 314 ? -18.833 -5.083 -5.005 1.00 97.88 314 LEU A CA 1
ATOM 2396 C C . LEU A 1 314 ? -19.575 -6.382 -5.367 1.00 97.88 314 LEU A C 1
ATOM 2398 O O . LEU A 1 314 ? -19.600 -7.303 -4.551 1.00 97.88 314 LEU A O 1
ATOM 2402 N N . GLU A 1 315 ? -20.141 -6.485 -6.573 1.00 96.12 315 GLU A N 1
ATOM 2403 C CA . GLU A 1 315 ? -20.833 -7.684 -7.069 1.00 96.12 315 GLU A CA 1
ATOM 2404 C C . GLU A 1 315 ? -19.987 -8.513 -8.064 1.00 96.12 315 GLU A C 1
ATOM 2406 O O . GLU A 1 315 ? -20.422 -9.580 -8.500 1.00 96.12 315 GLU A O 1
ATOM 2411 N N . ASP A 1 316 ? -18.758 -8.079 -8.392 1.00 96.50 316 ASP A N 1
ATOM 2412 C CA . ASP A 1 316 ? -17.848 -8.795 -9.308 1.00 96.50 316 ASP A CA 1
ATOM 2413 C C . ASP A 1 316 ? -17.563 -10.235 -8.804 1.00 96.50 316 ASP A C 1
ATOM 2415 O O . ASP A 1 316 ? -17.369 -10.455 -7.601 1.00 96.50 316 ASP A O 1
ATOM 2419 N N . PRO A 1 317 ? -17.523 -11.258 -9.682 1.00 94.88 317 PRO A N 1
ATOM 2420 C CA . PRO A 1 317 ? -17.195 -12.628 -9.278 1.00 94.88 317 PRO A CA 1
ATOM 2421 C C . PRO A 1 317 ? -15.808 -12.771 -8.621 1.00 94.88 317 PRO A C 1
ATOM 2423 O O . PRO A 1 317 ? -15.615 -13.686 -7.817 1.00 94.88 317 PRO A O 1
ATOM 2426 N N . SER A 1 318 ? -14.855 -11.886 -8.925 1.00 96.69 318 SER A N 1
ATOM 2427 C CA . SER A 1 318 ? -13.521 -11.859 -8.326 1.00 96.69 318 SER A CA 1
ATOM 2428 C C . SER A 1 318 ? -13.533 -11.231 -6.932 1.00 96.69 318 SER A C 1
ATOM 2430 O O . SER A 1 318 ? -13.915 -10.076 -6.729 1.00 96.69 318 SER A O 1
ATOM 2432 N N . SER A 1 319 ? -13.043 -11.979 -5.944 1.00 97.56 319 SER A N 1
ATOM 2433 C CA . SER A 1 319 ? -12.907 -11.486 -4.572 1.00 97.56 319 SER A CA 1
ATOM 2434 C C . SER A 1 319 ? -11.869 -10.369 -4.438 1.00 97.56 319 SER A C 1
ATOM 2436 O O . SER A 1 319 ? -12.050 -9.466 -3.620 1.00 97.56 319 SER A O 1
ATOM 2438 N N . GLU A 1 320 ? -10.835 -10.366 -5.285 1.00 97.62 320 GLU A N 1
ATOM 2439 C CA . GLU A 1 320 ? -9.837 -9.296 -5.323 1.00 97.62 320 GLU A CA 1
ATOM 2440 C C . GLU A 1 320 ? -10.488 -7.966 -5.724 1.00 97.62 320 GLU A C 1
ATOM 2442 O O . GLU A 1 320 ? -10.316 -6.969 -5.020 1.00 97.62 320 GLU A O 1
ATOM 2447 N N . ILE A 1 321 ? -11.318 -7.966 -6.778 1.00 98.00 321 ILE A N 1
ATOM 2448 C CA . ILE A 1 321 ? -12.046 -6.774 -7.244 1.00 98.00 321 ILE A CA 1
ATOM 2449 C C . ILE A 1 321 ? -13.010 -6.273 -6.166 1.00 98.00 321 ILE A C 1
ATOM 2451 O O . ILE A 1 321 ? -12.948 -5.094 -5.814 1.00 98.00 321 ILE A O 1
ATOM 2455 N N . LYS A 1 322 ? -13.805 -7.158 -5.552 1.00 98.44 322 LYS A N 1
ATOM 2456 C CA . LYS A 1 322 ? -14.704 -6.789 -4.442 1.00 98.44 322 LYS A CA 1
ATOM 2457 C C . LYS A 1 322 ? -13.962 -6.195 -3.246 1.00 98.44 322 LYS A C 1
ATOM 2459 O O . LYS A 1 322 ? -14.418 -5.220 -2.646 1.00 98.44 322 LYS A O 1
ATOM 2464 N N . SER A 1 323 ? -12.795 -6.740 -2.898 1.00 98.12 323 SER A N 1
ATOM 2465 C CA . SER A 1 323 ? -11.983 -6.219 -1.791 1.00 98.12 323 SER A CA 1
ATOM 2466 C C . SER A 1 323 ? -11.357 -4.853 -2.110 1.00 98.12 323 SER A C 1
ATOM 2468 O O . SER A 1 323 ? -11.336 -3.971 -1.245 1.00 98.12 323 SER A O 1
ATOM 2470 N N . ALA A 1 324 ? -10.922 -4.642 -3.357 1.00 97.81 324 ALA A N 1
ATOM 2471 C CA . ALA A 1 324 ? -10.400 -3.371 -3.851 1.00 97.81 324 ALA A CA 1
ATOM 2472 C C . ALA A 1 324 ? -11.497 -2.296 -3.915 1.00 97.81 324 ALA A C 1
ATOM 2474 O O . ALA A 1 324 ? -11.283 -1.172 -3.460 1.00 97.81 324 ALA A O 1
ATOM 2475 N N . ALA A 1 325 ? -12.688 -2.656 -4.401 1.00 98.44 325 ALA A N 1
ATOM 2476 C CA . ALA A 1 325 ? -13.865 -1.797 -4.451 1.00 98.44 325 ALA A CA 1
ATOM 2477 C C . ALA A 1 325 ? -14.293 -1.349 -3.046 1.00 98.44 325 ALA A C 1
ATOM 2479 O O . ALA A 1 325 ? -14.417 -0.150 -2.784 1.00 98.44 325 ALA A O 1
ATOM 2480 N N . ALA A 1 326 ? -14.391 -2.290 -2.098 1.00 98.44 326 ALA A N 1
ATOM 2481 C CA . ALA A 1 326 ? -14.670 -1.976 -0.701 1.00 98.44 326 ALA A CA 1
ATOM 2482 C C . ALA A 1 326 ? -13.614 -1.030 -0.101 1.00 98.44 326 ALA A C 1
ATOM 2484 O O . ALA A 1 326 ? -13.958 -0.022 0.522 1.00 98.44 326 ALA A O 1
ATOM 2485 N N . ALA A 1 327 ? -12.324 -1.298 -0.329 1.00 97.69 327 ALA A N 1
ATOM 2486 C CA . ALA A 1 327 ? -11.246 -0.430 0.137 1.00 97.69 327 ALA A CA 1
ATOM 2487 C C . ALA A 1 327 ? -11.323 0.988 -0.464 1.00 97.69 327 ALA A C 1
ATOM 2489 O O . ALA A 1 327 ? -11.146 1.963 0.271 1.00 97.69 327 ALA A O 1
ATOM 2490 N N . ALA A 1 328 ? -11.627 1.119 -1.758 1.00 97.31 328 ALA A N 1
ATOM 2491 C CA . ALA A 1 328 ? -11.772 2.401 -2.444 1.00 97.31 328 ALA A CA 1
ATOM 2492 C C . ALA A 1 328 ? -12.971 3.212 -1.914 1.00 97.31 328 ALA A C 1
ATOM 2494 O O . ALA A 1 328 ? -12.802 4.378 -1.555 1.00 97.31 328 ALA A O 1
ATOM 2495 N N . LEU A 1 329 ? -14.146 2.591 -1.756 1.00 98.00 329 LEU A N 1
ATOM 2496 C CA . LEU A 1 329 ? -15.331 3.216 -1.147 1.00 98.00 329 LEU A CA 1
ATOM 2497 C C . LEU A 1 329 ? -15.058 3.697 0.287 1.00 98.00 329 LEU A C 1
ATOM 2499 O O . LEU A 1 329 ? -15.470 4.795 0.670 1.00 98.00 329 LEU A O 1
ATOM 2503 N N . GLY A 1 330 ? -14.302 2.912 1.061 1.00 96.75 330 GLY A N 1
ATOM 2504 C CA . GLY A 1 330 ? -13.825 3.301 2.385 1.00 96.75 330 GLY A CA 1
ATOM 2505 C C . GLY A 1 330 ? -12.874 4.503 2.358 1.00 96.75 330 GLY A C 1
ATOM 2506 O O . GLY A 1 330 ? -12.980 5.382 3.209 1.00 96.75 330 GLY A O 1
ATOM 2507 N N . MET A 1 331 ? -11.951 4.582 1.393 1.00 95.44 331 MET A N 1
ATOM 2508 C CA . MET A 1 331 ? -11.036 5.728 1.246 1.00 95.44 331 MET A CA 1
ATOM 2509 C C . MET A 1 331 ? -11.745 7.009 0.783 1.00 95.44 331 MET A C 1
ATOM 2511 O O . MET A 1 331 ? -11.344 8.097 1.186 1.00 95.44 331 MET A O 1
ATOM 2515 N N . LEU A 1 332 ? -12.819 6.890 -0.001 1.00 95.25 332 LEU A N 1
ATOM 2516 C CA . LEU A 1 332 ? -13.647 8.019 -0.443 1.00 95.25 332 LEU A CA 1
ATOM 2517 C C . LEU A 1 332 ? -14.720 8.439 0.583 1.00 95.25 332 LEU A C 1
ATOM 2519 O O . LEU A 1 332 ? -15.456 9.394 0.321 1.00 95.25 332 LEU A O 1
ATOM 2523 N N . SER A 1 333 ? -14.833 7.730 1.716 1.00 94.94 333 SER A N 1
ATOM 2524 C CA . SER A 1 333 ? -15.911 7.862 2.712 1.00 94.94 333 SER A CA 1
ATOM 2525 C C . SER A 1 333 ? -17.310 7.854 2.069 1.00 94.94 333 SER A C 1
ATOM 2527 O O . SER A 1 333 ? -18.158 8.700 2.355 1.00 94.94 333 SER A O 1
ATOM 2529 N N . ALA A 1 334 ? -17.542 6.889 1.173 1.00 94.75 334 ALA A N 1
ATOM 2530 C CA . ALA A 1 334 ? -18.742 6.756 0.348 1.00 94.75 334 ALA A CA 1
ATOM 2531 C C . ALA A 1 334 ? -19.994 6.343 1.152 1.00 94.75 334 ALA A C 1
ATOM 2533 O O . ALA A 1 334 ? -20.413 5.187 1.140 1.00 94.75 334 ALA A O 1
ATOM 2534 N N . THR A 1 335 ? -20.619 7.302 1.840 1.00 94.25 335 THR A N 1
ATOM 2535 C CA . THR A 1 335 ? -21.798 7.088 2.704 1.00 94.25 335 THR A CA 1
ATOM 2536 C C . THR A 1 335 ? -22.961 6.369 2.015 1.00 94.25 335 THR A C 1
ATOM 2538 O O . THR A 1 335 ? -23.645 5.578 2.663 1.00 94.25 335 THR A O 1
ATOM 2541 N N . THR A 1 336 ? -23.172 6.597 0.717 1.00 93.62 336 THR A N 1
ATOM 2542 C CA . THR A 1 336 ? -24.232 5.959 -0.084 1.00 93.62 336 THR A CA 1
ATOM 2543 C C . THR A 1 336 ? -24.015 4.465 -0.320 1.00 93.62 336 THR A C 1
ATOM 2545 O O . THR A 1 336 ? -24.986 3.757 -0.551 1.00 93.62 336 THR A O 1
ATOM 2548 N N . ALA A 1 337 ? -22.778 3.969 -0.228 1.00 95.06 337 ALA A N 1
ATOM 2549 C CA . ALA A 1 337 ? -22.451 2.559 -0.440 1.00 95.06 337 ALA A CA 1
ATOM 2550 C C . ALA A 1 337 ? -22.499 1.715 0.851 1.00 95.06 337 ALA A C 1
ATOM 2552 O O . ALA A 1 337 ? -22.183 0.527 0.819 1.00 95.06 337 ALA A O 1
ATOM 2553 N N . THR A 1 338 ? -22.885 2.302 1.994 1.00 95.25 338 THR A N 1
ATOM 2554 C CA . THR A 1 338 ? -22.864 1.630 3.310 1.00 95.25 338 THR A CA 1
ATOM 2555 C C . THR A 1 338 ? -23.612 0.295 3.303 1.00 95.25 338 THR A C 1
ATOM 2557 O O . THR A 1 338 ? -23.084 -0.693 3.808 1.00 95.25 338 THR A O 1
ATOM 2560 N N . ASP A 1 339 ? -24.806 0.239 2.711 1.00 94.50 339 ASP A N 1
ATOM 2561 C CA . ASP A 1 339 ? -25.639 -0.966 2.756 1.00 94.50 339 ASP A CA 1
ATOM 2562 C C . ASP A 1 339 ? -25.130 -2.063 1.791 1.00 94.50 339 ASP A C 1
ATOM 2564 O O . ASP A 1 339 ? -25.201 -3.249 2.115 1.00 94.50 339 ASP A O 1
ATOM 2568 N N . ALA A 1 340 ? -24.502 -1.689 0.668 1.00 96.31 340 ALA A N 1
ATOM 2569 C CA . ALA A 1 340 ? -23.808 -2.628 -0.224 1.00 96.31 340 ALA A CA 1
ATOM 2570 C C . ALA A 1 340 ? -22.539 -3.208 0.436 1.00 96.31 340 ALA A C 1
ATOM 2572 O O . ALA A 1 340 ? -22.291 -4.416 0.398 1.00 96.31 340 ALA A O 1
ATOM 2573 N N . LEU A 1 341 ? -21.773 -2.373 1.148 1.00 97.81 341 LEU A N 1
ATOM 2574 C CA . LEU A 1 341 ? -20.668 -2.834 1.994 1.00 97.81 341 LEU A CA 1
ATOM 2575 C C . LEU A 1 341 ? -21.173 -3.735 3.137 1.00 97.81 341 LEU A C 1
ATOM 2577 O O . LEU A 1 341 ? -20.513 -4.715 3.482 1.00 97.81 341 LEU A O 1
ATOM 2581 N N . ALA A 1 342 ? -22.349 -3.455 3.707 1.00 96.62 342 ALA A N 1
ATOM 2582 C CA . ALA A 1 342 ? -22.952 -4.292 4.743 1.00 96.62 342 ALA A CA 1
ATOM 2583 C C . ALA A 1 342 ? -23.376 -5.674 4.211 1.00 96.62 342 ALA A C 1
ATOM 2585 O O . ALA A 1 342 ? -23.250 -6.662 4.934 1.00 96.62 342 ALA A O 1
ATOM 2586 N N . ALA A 1 343 ? -23.793 -5.784 2.944 1.00 96.38 343 ALA A N 1
ATOM 2587 C CA . ALA A 1 343 ? -23.997 -7.078 2.291 1.00 96.38 343 ALA A CA 1
ATOM 2588 C C . ALA A 1 343 ? -22.676 -7.867 2.173 1.00 96.38 343 ALA A C 1
ATOM 2590 O O . ALA A 1 343 ? -22.627 -9.049 2.530 1.00 96.38 343 ALA A O 1
ATOM 2591 N N . CYS A 1 344 ? -21.581 -7.195 1.794 1.00 97.75 344 CYS A N 1
ATOM 2592 C CA . CYS A 1 344 ? -20.238 -7.782 1.663 1.00 97.75 344 CYS A CA 1
ATOM 2593 C C . CYS A 1 344 ? -19.654 -8.336 2.980 1.00 97.75 344 CYS A C 1
ATOM 2595 O O . CYS A 1 344 ? -18.764 -9.187 2.944 1.00 97.75 344 CYS A O 1
ATOM 2597 N N . LEU A 1 345 ? -20.189 -7.948 4.146 1.00 97.81 345 LEU A N 1
ATOM 2598 C CA . LEU A 1 345 ? -19.900 -8.602 5.435 1.00 97.81 345 LEU A CA 1
ATOM 2599 C C . LEU A 1 345 ? -20.362 -10.073 5.493 1.00 97.81 345 LEU A C 1
ATOM 2601 O O . LEU A 1 345 ? -20.047 -10.766 6.456 1.00 97.81 345 LEU A O 1
ATOM 2605 N N . SER A 1 346 ? -21.096 -10.556 4.486 1.00 96.69 346 SER A N 1
ATOM 2606 C CA . SER A 1 346 ? -21.535 -11.953 4.352 1.00 96.69 346 SER A CA 1
ATOM 2607 C C . SER A 1 346 ? -20.782 -12.741 3.269 1.00 96.69 346 SER A C 1
ATOM 2609 O O . SER A 1 346 ? -21.138 -13.893 3.029 1.00 96.69 346 SER A O 1
ATOM 2611 N N . ASP A 1 347 ? -19.784 -12.160 2.585 1.00 98.19 347 ASP A N 1
ATOM 2612 C CA . ASP A 1 347 ? -19.090 -12.854 1.488 1.00 98.19 347 ASP A CA 1
ATOM 2613 C C . ASP A 1 347 ? -18.367 -14.120 1.981 1.00 98.19 347 ASP A C 1
ATOM 2615 O O . ASP A 1 347 ? -17.807 -14.158 3.077 1.00 98.19 347 ASP A O 1
ATOM 2619 N N . SER A 1 348 ? -18.327 -15.149 1.135 1.00 96.88 348 SER A N 1
ATOM 2620 C CA . SER A 1 348 ? -17.510 -16.354 1.304 1.00 96.88 348 SER A CA 1
ATOM 2621 C C . SER A 1 348 ? -16.056 -16.087 1.742 1.00 96.88 348 SER A C 1
ATOM 2623 O O . SER A 1 348 ? -15.536 -16.790 2.613 1.00 96.88 348 SER A O 1
ATOM 2625 N N . GLN A 1 349 ? -15.406 -15.060 1.188 1.00 98.12 349 GLN A N 1
ATOM 2626 C CA . GLN A 1 349 ? -13.984 -14.783 1.373 1.00 98.12 349 GLN A CA 1
ATOM 2627 C C . GLN A 1 349 ? -13.736 -13.833 2.548 1.00 98.12 349 GLN A C 1
ATOM 2629 O O . GLN A 1 349 ? -14.254 -12.715 2.591 1.00 98.12 349 GLN A O 1
ATOM 2634 N N . SER A 1 350 ? -12.883 -14.239 3.494 1.00 97.81 350 SER A N 1
ATOM 2635 C CA . SER A 1 350 ? -12.626 -13.440 4.700 1.00 97.81 350 SER A CA 1
ATOM 2636 C C . SER A 1 350 ? -11.929 -12.108 4.408 1.00 97.81 350 SER A C 1
ATOM 2638 O O . SER A 1 350 ? -12.204 -11.125 5.092 1.00 97.81 350 SER A O 1
ATOM 2640 N N . HIS A 1 351 ? -11.105 -12.018 3.358 1.00 97.44 351 HIS A N 1
ATOM 2641 C CA . HIS A 1 351 ? -10.492 -10.749 2.953 1.00 97.44 351 HIS A CA 1
ATOM 2642 C C . HIS A 1 351 ? -11.530 -9.736 2.433 1.00 97.44 351 HIS A C 1
ATOM 2644 O O . HIS A 1 351 ? -11.423 -8.554 2.759 1.00 97.44 351 HIS A O 1
ATOM 2650 N N . VAL A 1 352 ? -12.584 -10.185 1.734 1.00 98.44 352 VAL A N 1
ATOM 2651 C CA . VAL A 1 352 ? -13.717 -9.329 1.327 1.00 98.44 352 VAL A CA 1
ATOM 2652 C C . VAL A 1 352 ? -14.494 -8.857 2.557 1.00 98.44 352 VAL A C 1
ATOM 2654 O O . VAL A 1 352 ? -14.682 -7.652 2.723 1.00 98.44 352 VAL A O 1
ATOM 2657 N N . ARG A 1 353 ? -14.849 -9.762 3.485 1.00 98.56 353 ARG A N 1
ATOM 2658 C CA . ARG A 1 353 ? -15.526 -9.390 4.747 1.00 98.56 353 ARG A CA 1
ATOM 2659 C C . ARG A 1 353 ? -14.700 -8.401 5.581 1.00 98.56 353 ARG A C 1
ATOM 2661 O O . ARG A 1 353 ? -15.240 -7.430 6.110 1.00 98.56 353 ARG A O 1
ATOM 2668 N N . ALA A 1 354 ? -13.383 -8.600 5.671 1.00 98.25 354 ALA A N 1
ATOM 2669 C CA . ALA A 1 354 ? -12.472 -7.715 6.398 1.00 98.25 354 ALA A CA 1
ATOM 2670 C C . ALA A 1 354 ? -12.310 -6.340 5.722 1.00 98.25 354 ALA A C 1
ATOM 2672 O O . ALA A 1 354 ? -12.246 -5.323 6.421 1.00 98.25 354 ALA A O 1
ATOM 2673 N N . ALA A 1 355 ? -12.269 -6.293 4.385 1.00 98.06 355 ALA A N 1
ATOM 2674 C CA . ALA A 1 355 ? -12.240 -5.053 3.612 1.00 98.06 355 ALA A CA 1
ATOM 2675 C C . ALA A 1 355 ? -13.548 -4.264 3.771 1.00 98.06 355 ALA A C 1
ATOM 2677 O O . ALA A 1 355 ? -13.500 -3.078 4.094 1.00 98.06 355 ALA A O 1
ATOM 2678 N N . ALA A 1 356 ? -14.698 -4.932 3.650 1.00 98.44 356 ALA A N 1
ATOM 2679 C CA . ALA A 1 356 ? -16.021 -4.351 3.862 1.00 98.44 356 ALA A CA 1
ATOM 2680 C C . ALA A 1 356 ? -16.179 -3.771 5.277 1.00 98.44 356 ALA A C 1
ATOM 2682 O O . ALA A 1 356 ? -16.526 -2.599 5.425 1.00 98.44 356 ALA A O 1
ATOM 2683 N N . ALA A 1 357 ? -15.822 -4.537 6.318 1.00 98.31 357 ALA A N 1
ATOM 2684 C CA . ALA A 1 357 ? -15.837 -4.056 7.700 1.00 98.31 357 ALA A CA 1
ATOM 2685 C C . ALA A 1 357 ? -14.976 -2.796 7.864 1.00 98.31 357 ALA A C 1
ATOM 2687 O O . ALA A 1 357 ? -15.472 -1.758 8.303 1.00 98.31 357 ALA A O 1
ATOM 2688 N N . LYS A 1 358 ? -13.709 -2.857 7.428 1.00 98.06 358 LYS A N 1
ATOM 2689 C CA . LYS A 1 358 ? -12.768 -1.727 7.465 1.00 98.06 358 LYS A CA 1
ATOM 2690 C C . LYS A 1 358 ? -13.318 -0.493 6.735 1.00 98.06 358 LYS A C 1
ATOM 2692 O O . LYS A 1 358 ? -13.154 0.615 7.242 1.00 98.06 358 LYS A O 1
ATOM 2697 N N . ALA A 1 359 ? -13.963 -0.672 5.582 1.00 97.88 359 ALA A N 1
ATOM 2698 C CA . ALA A 1 359 ? -14.537 0.402 4.774 1.00 97.88 359 ALA A CA 1
ATOM 2699 C C . ALA A 1 359 ? -15.715 1.095 5.473 1.00 97.88 359 ALA A C 1
ATOM 2701 O O . ALA A 1 359 ? -15.727 2.320 5.578 1.00 97.88 359 ALA A O 1
ATOM 2702 N N . ILE A 1 360 ? -16.637 0.323 6.053 1.00 98.12 360 ILE A N 1
ATOM 2703 C CA . ILE A 1 360 ? -17.726 0.835 6.902 1.00 98.12 360 ILE A CA 1
ATOM 2704 C C . ILE A 1 360 ? -17.144 1.625 8.086 1.00 98.12 360 ILE A C 1
ATOM 2706 O O . ILE A 1 360 ? -17.593 2.730 8.388 1.00 98.12 360 ILE A O 1
ATOM 2710 N N . GLY A 1 361 ? -16.065 1.123 8.696 1.00 96.31 361 GLY A N 1
ATOM 2711 C CA . GLY A 1 361 ? -15.300 1.841 9.716 1.00 96.31 361 GLY A CA 1
ATOM 2712 C C . GLY A 1 361 ? -14.572 3.099 9.221 1.00 96.31 361 GLY A C 1
ATOM 2713 O O . GLY A 1 361 ? -14.219 3.939 10.040 1.00 96.31 361 GLY A O 1
ATOM 2714 N N . GLN A 1 362 ? -14.311 3.263 7.921 1.00 95.94 362 GLN A N 1
ATOM 2715 C CA . GLN A 1 362 ? -13.755 4.497 7.338 1.00 95.94 362 GLN A CA 1
ATOM 2716 C C . GLN A 1 362 ? -14.839 5.510 6.931 1.00 95.94 362 GLN A C 1
ATOM 2718 O O . GLN A 1 362 ? -14.556 6.705 6.867 1.00 95.94 362 GLN A O 1
ATOM 2723 N N . ILE A 1 363 ? -16.070 5.052 6.687 1.00 95.75 363 ILE A N 1
ATOM 2724 C CA . ILE A 1 363 ? -17.250 5.911 6.514 1.00 95.75 363 ILE A CA 1
ATOM 2725 C C . ILE A 1 363 ? -17.670 6.476 7.880 1.00 95.75 363 ILE A C 1
ATOM 2727 O O . ILE A 1 363 ? -17.775 7.690 8.043 1.00 95.75 363 ILE A O 1
ATOM 2731 N N . GLY A 1 364 ? -17.842 5.599 8.875 1.00 93.31 364 GLY A N 1
ATOM 2732 C CA . GLY A 1 364 ? -18.079 5.957 10.273 1.00 93.31 364 GLY A CA 1
ATOM 2733 C C . GLY A 1 364 ? -19.359 6.761 10.552 1.00 93.31 364 GLY A C 1
ATOM 2734 O O . GLY A 1 364 ? -20.247 6.925 9.709 1.00 93.31 364 GLY A O 1
ATOM 2735 N N . GLY A 1 365 ? -19.451 7.252 11.793 1.00 90.56 365 GLY A N 1
ATOM 2736 C CA . GLY A 1 365 ? -20.540 8.107 12.271 1.00 90.56 365 GLY A CA 1
ATOM 2737 C C . GLY A 1 365 ? -21.949 7.541 12.046 1.00 90.56 365 GLY A C 1
ATOM 2738 O O . GLY A 1 365 ? -22.167 6.332 12.031 1.00 90.56 365 GLY A O 1
ATOM 2739 N N . LYS A 1 366 ? -22.926 8.441 11.865 1.00 91.12 366 LYS A N 1
ATOM 2740 C CA . LYS A 1 366 ? -24.336 8.065 11.664 1.00 91.12 366 LYS A CA 1
ATOM 2741 C C . LYS A 1 366 ? -24.565 7.291 10.363 1.00 91.12 366 LYS A C 1
ATOM 2743 O O . LYS A 1 366 ? -25.413 6.412 10.335 1.00 91.12 366 LYS A O 1
ATOM 2748 N N . SER A 1 367 ? -23.833 7.607 9.295 1.00 91.38 367 SER A N 1
ATOM 2749 C CA . SER A 1 367 ? -24.024 6.961 7.990 1.00 91.38 367 SER A CA 1
ATOM 2750 C C . SER A 1 367 ? -23.742 5.462 8.062 1.00 91.38 367 SER A C 1
ATOM 2752 O O . SER A 1 367 ? -24.534 4.673 7.569 1.00 91.38 367 SER A O 1
ATOM 2754 N N . ALA A 1 368 ? -22.675 5.070 8.762 1.00 93.31 368 ALA A N 1
ATOM 2755 C CA . ALA A 1 368 ? -22.301 3.674 8.962 1.00 93.31 368 ALA A CA 1
ATOM 2756 C C . ALA A 1 368 ? -23.133 2.930 10.034 1.00 93.31 368 ALA A C 1
ATOM 2758 O O . ALA A 1 368 ? -22.863 1.758 10.307 1.00 93.31 368 ALA A O 1
ATOM 2759 N N . SER A 1 369 ? -24.136 3.563 10.665 1.00 91.88 369 SER A N 1
ATOM 2760 C CA . SER A 1 369 ? -24.862 2.937 11.780 1.00 91.88 369 SER A CA 1
ATOM 2761 C C . SER A 1 369 ? -25.800 1.802 11.353 1.00 91.88 369 SER A C 1
ATOM 2763 O O . SER A 1 369 ? -26.095 0.936 12.173 1.00 91.88 369 SER A O 1
ATOM 2765 N N . THR A 1 370 ? -26.258 1.769 10.093 1.00 92.69 370 THR A N 1
ATOM 2766 C CA . THR A 1 370 ? -27.106 0.679 9.560 1.00 92.69 370 THR A CA 1
ATOM 2767 C C . THR A 1 370 ? -26.384 -0.669 9.578 1.00 92.69 370 THR A C 1
ATOM 2769 O O . THR A 1 370 ? -27.002 -1.698 9.838 1.00 92.69 370 THR A O 1
ATOM 2772 N N . ALA A 1 371 ? -25.062 -0.660 9.399 1.00 95.06 371 ALA A N 1
ATOM 2773 C CA . ALA A 1 371 ? -24.224 -1.852 9.389 1.00 95.06 371 ALA A CA 1
ATOM 2774 C C . ALA A 1 371 ? -23.851 -2.384 10.788 1.00 95.06 371 ALA A C 1
ATOM 2776 O O . ALA A 1 371 ? -23.300 -3.482 10.885 1.00 95.06 371 ALA A O 1
ATOM 2777 N N . VAL A 1 372 ? -24.138 -1.653 11.877 1.00 95.31 372 VAL A N 1
ATOM 2778 C CA . VAL A 1 372 ? -23.741 -2.050 13.246 1.00 95.31 372 VAL A CA 1
ATOM 2779 C C . VAL A 1 372 ? -24.204 -3.467 13.616 1.00 95.31 372 VAL A C 1
ATOM 2781 O O . VAL A 1 372 ? -23.344 -4.232 14.048 1.00 95.31 372 VAL A O 1
ATOM 2784 N N . PRO A 1 373 ? -25.472 -3.889 13.412 1.00 95.31 373 PRO A N 1
ATOM 2785 C CA . PRO A 1 373 ? -25.900 -5.252 13.740 1.00 95.31 373 PRO A CA 1
ATOM 2786 C C . PRO A 1 373 ? -25.067 -6.323 13.025 1.00 95.31 373 PRO A C 1
ATOM 2788 O O . PRO A 1 373 ? -24.670 -7.311 13.638 1.00 95.31 373 PRO A O 1
ATOM 2791 N N . LYS A 1 374 ? -24.714 -6.085 11.757 1.00 95.81 374 LYS A N 1
ATOM 2792 C CA . LYS A 1 374 ? -23.917 -7.022 10.964 1.00 95.81 374 LYS A CA 1
ATOM 2793 C C . LYS A 1 374 ? -22.447 -7.051 11.394 1.00 95.81 374 LYS A C 1
ATOM 2795 O O . LYS A 1 374 ? -21.842 -8.118 11.420 1.00 95.81 374 LYS A O 1
ATOM 2800 N N . LEU A 1 375 ? -21.899 -5.917 11.837 1.00 97.00 375 LEU A N 1
ATOM 2801 C CA . LEU A 1 375 ? -20.578 -5.858 12.474 1.00 97.00 375 LEU A CA 1
ATOM 2802 C C . LEU A 1 375 ? -20.529 -6.594 13.830 1.00 97.00 375 LEU A C 1
ATOM 2804 O O . LEU A 1 375 ? -19.463 -7.068 14.223 1.00 97.00 375 LEU A O 1
ATOM 2808 N N . LEU A 1 376 ? -21.657 -6.729 14.542 1.00 95.62 376 LEU A N 1
ATOM 2809 C CA . LEU A 1 376 ? -21.751 -7.556 15.758 1.00 95.62 376 LEU A CA 1
ATOM 2810 C C . LEU A 1 376 ? -21.783 -9.062 15.449 1.00 95.62 376 LEU A C 1
ATOM 2812 O O . LEU A 1 376 ? -21.293 -9.854 16.255 1.00 95.62 376 LEU A O 1
ATOM 2816 N N . GLU A 1 377 ? -22.295 -9.468 14.282 1.00 95.12 377 GLU A N 1
ATOM 2817 C CA . GLU A 1 377 ? -22.135 -10.840 13.780 1.00 95.12 377 GLU A CA 1
ATOM 2818 C C . GLU A 1 377 ? -20.672 -11.114 13.402 1.00 95.12 377 GLU A C 1
ATOM 2820 O O . GLU A 1 377 ? -20.093 -12.103 13.852 1.00 95.12 377 GLU A O 1
ATOM 2825 N N . THR A 1 378 ? -20.027 -10.219 12.643 1.00 96.62 378 THR A N 1
ATOM 2826 C CA . THR A 1 378 ? -18.633 -10.411 12.198 1.00 96.62 378 THR A CA 1
ATOM 2827 C C . THR A 1 378 ? -17.587 -10.204 13.303 1.00 96.62 378 THR A C 1
ATOM 2829 O O . THR A 1 378 ? -16.436 -10.605 13.137 1.00 96.62 378 THR A O 1
ATOM 2832 N N . LEU A 1 379 ? -17.975 -9.707 14.486 1.00 95.25 379 LEU A N 1
ATOM 2833 C CA . LEU A 1 379 ? -17.197 -9.861 15.728 1.00 95.25 379 LEU A CA 1
ATOM 2834 C C . LEU A 1 379 ? -17.052 -11.327 16.183 1.00 95.25 379 LEU A C 1
ATOM 2836 O O . LEU A 1 379 ? -16.221 -11.599 17.045 1.00 95.25 379 LEU A O 1
ATOM 2840 N N . LYS A 1 380 ? -17.825 -12.266 15.623 1.00 95.31 380 LYS A N 1
ATOM 2841 C CA . LYS A 1 380 ? -17.773 -13.714 15.909 1.00 95.31 380 LYS A CA 1
ATOM 2842 C C . LYS A 1 380 ? -17.313 -14.544 14.697 1.00 95.31 380 LYS A C 1
ATOM 2844 O O . LYS A 1 380 ? -17.425 -15.766 14.714 1.00 95.31 380 LYS A O 1
ATOM 2849 N N . ASP A 1 381 ? -16.792 -13.891 13.654 1.00 98.06 381 ASP A N 1
ATOM 2850 C CA . ASP A 1 381 ? -16.291 -14.535 12.432 1.00 98.06 381 ASP A CA 1
ATOM 2851 C C . ASP A 1 381 ? -15.164 -15.548 12.729 1.00 98.06 381 ASP A C 1
ATOM 2853 O O . ASP A 1 381 ? -14.334 -15.269 13.598 1.00 98.06 381 ASP A O 1
ATOM 2857 N N . PRO A 1 382 ? -15.055 -16.690 12.023 1.00 97.06 382 PRO A N 1
ATOM 2858 C CA . PRO A 1 382 ? -13.920 -17.601 12.190 1.00 97.06 382 PRO A CA 1
ATOM 2859 C C . PRO A 1 382 ? -12.552 -16.931 11.957 1.00 97.06 382 PRO A C 1
ATOM 2861 O O . PRO A 1 382 ? -11.591 -17.254 12.661 1.00 97.06 382 PRO A O 1
ATOM 2864 N N . ASP A 1 383 ? -12.444 -15.965 11.039 1.00 97.88 383 ASP A N 1
ATOM 2865 C CA . ASP A 1 383 ? -11.189 -15.264 10.768 1.00 97.88 383 ASP A CA 1
ATOM 2866 C C . ASP A 1 383 ? -10.959 -14.091 11.738 1.00 97.88 383 ASP A C 1
ATOM 2868 O O . ASP A 1 383 ? -11.702 -13.106 11.792 1.00 97.88 383 ASP A O 1
ATOM 2872 N N . HIS A 1 384 ? -9.853 -14.169 12.476 1.00 97.50 384 HIS A N 1
ATOM 2873 C CA . HIS A 1 384 ? -9.391 -13.122 13.380 1.00 97.50 384 HIS A CA 1
ATOM 2874 C C . HIS A 1 384 ? -9.182 -11.752 12.709 1.00 97.50 384 HIS A C 1
ATOM 2876 O O . HIS A 1 384 ? -9.371 -10.730 13.370 1.00 97.50 384 HIS A O 1
ATOM 2882 N N . VAL A 1 385 ? -8.849 -11.689 11.411 1.00 97.81 385 VAL A N 1
ATOM 2883 C CA . VAL A 1 385 ? -8.706 -10.418 10.684 1.00 97.81 385 VAL A CA 1
ATOM 2884 C C . VAL A 1 385 ? -10.069 -9.748 10.528 1.00 97.81 385 VAL A C 1
ATOM 2886 O O . VAL A 1 385 ? -10.176 -8.537 10.730 1.00 97.81 385 VAL A O 1
ATOM 2889 N N . VAL A 1 386 ? -11.121 -10.527 10.251 1.00 98.31 386 VAL A N 1
ATOM 2890 C CA . VAL A 1 386 ? -12.501 -10.032 10.157 1.00 98.31 386 VAL A CA 1
ATOM 2891 C C . VAL A 1 386 ? -12.990 -9.562 11.527 1.00 98.31 386 VAL A C 1
ATOM 2893 O O . VAL A 1 386 ? -13.486 -8.437 11.630 1.00 98.31 386 VAL A O 1
ATOM 2896 N N . ARG A 1 387 ? -12.773 -10.343 12.597 1.00 98.25 387 ARG A N 1
ATOM 2897 C CA . ARG A 1 387 ? -13.130 -9.929 13.971 1.00 98.25 387 ARG A CA 1
ATOM 2898 C C . ARG A 1 387 ? -12.418 -8.638 14.382 1.00 98.25 387 ARG A C 1
ATOM 2900 O O . ARG A 1 387 ? -13.059 -7.702 14.857 1.00 98.25 387 ARG A O 1
ATOM 2907 N N . ARG A 1 388 ? -11.111 -8.534 14.113 1.00 97.81 388 ARG A N 1
ATOM 2908 C CA . ARG A 1 388 ? -10.295 -7.333 14.365 1.00 97.81 388 ARG A CA 1
ATOM 2909 C C . ARG A 1 388 ? -10.804 -6.116 13.591 1.00 97.81 388 ARG A C 1
ATOM 2911 O O . ARG A 1 388 ? -10.982 -5.050 14.177 1.00 97.81 388 ARG A O 1
ATOM 2918 N N . CYS A 1 389 ? -11.055 -6.258 12.288 1.00 97.62 389 CYS A N 1
ATOM 2919 C CA . CYS A 1 389 ? -11.603 -5.180 11.463 1.00 97.62 389 CYS A CA 1
ATOM 2920 C C . CYS A 1 389 ? -12.998 -4.752 11.937 1.00 97.62 389 CYS A C 1
ATOM 2922 O O . CYS A 1 389 ? -13.271 -3.554 11.980 1.00 97.62 389 CYS A O 1
ATOM 2924 N N . SER A 1 390 ? -13.843 -5.695 12.358 1.00 97.75 390 SER A N 1
ATOM 2925 C CA . SER A 1 390 ? -15.171 -5.412 12.919 1.00 97.75 390 SER A CA 1
ATOM 2926 C C . SER A 1 390 ? -15.068 -4.606 14.215 1.00 97.75 390 SER A C 1
ATOM 2928 O O . SER A 1 390 ? -15.710 -3.563 14.336 1.00 97.75 390 SER A O 1
ATOM 2930 N N . ALA A 1 391 ? -14.181 -5.012 15.133 1.00 97.12 391 ALA A N 1
ATOM 2931 C CA . ALA A 1 391 ? -13.934 -4.304 16.387 1.00 97.12 391 ALA A CA 1
ATOM 2932 C C . ALA A 1 391 ? -13.498 -2.847 16.160 1.00 97.12 391 ALA A C 1
ATOM 2934 O O . ALA A 1 391 ? -14.177 -1.930 16.625 1.00 97.12 391 ALA A O 1
ATOM 2935 N N . VAL A 1 392 ? -12.436 -2.627 15.366 1.00 96.19 392 VAL A N 1
ATOM 2936 C CA . VAL A 1 392 ? -11.950 -1.275 15.011 1.00 96.19 392 VAL A CA 1
ATOM 2937 C C . VAL A 1 392 ? -13.055 -0.422 14.384 1.00 96.19 392 VAL A C 1
ATOM 2939 O O . VAL A 1 392 ? -13.119 0.782 14.626 1.00 96.19 392 VAL A O 1
ATOM 2942 N N . SER A 1 393 ? -13.919 -1.025 13.568 1.00 96.75 393 SER A N 1
ATOM 2943 C CA . SER A 1 393 ? -14.943 -0.298 12.813 1.00 96.75 393 SER A CA 1
ATOM 2944 C C . SER A 1 393 ? -16.100 0.153 13.696 1.00 96.75 393 SER A C 1
ATOM 2946 O O . SER A 1 393 ? -16.511 1.306 13.594 1.00 96.75 393 SER A O 1
ATOM 2948 N N . LEU A 1 394 ? -16.537 -0.679 14.645 1.00 96.31 394 LEU A N 1
ATOM 2949 C CA . LEU A 1 394 ? -17.477 -0.279 15.699 1.00 96.31 394 LEU A CA 1
ATOM 2950 C C . LEU A 1 394 ? -16.907 0.886 16.530 1.00 96.31 394 LEU A C 1
ATOM 2952 O O . LEU A 1 394 ? -17.587 1.890 16.736 1.00 96.31 394 LEU A O 1
ATOM 2956 N N . GLY A 1 395 ? -15.619 0.826 16.890 1.00 93.75 395 GLY A N 1
ATOM 2957 C CA . GLY A 1 395 ? -14.916 1.933 17.548 1.00 93.75 395 GLY A CA 1
ATOM 2958 C C . GLY A 1 395 ? -14.805 3.220 16.716 1.00 93.75 395 GLY A C 1
ATOM 2959 O O . GLY A 1 395 ? -14.665 4.297 17.286 1.00 93.75 395 GLY A O 1
ATOM 2960 N N . ARG A 1 396 ? -14.874 3.152 15.379 1.00 94.12 396 ARG A N 1
ATOM 2961 C CA . ARG A 1 396 ? -14.876 4.334 14.488 1.00 94.12 396 ARG A CA 1
ATOM 2962 C C . ARG A 1 396 ? -16.277 4.861 14.162 1.00 94.12 396 ARG A C 1
ATOM 2964 O O . ARG A 1 396 ? -16.424 6.041 13.852 1.00 94.12 396 ARG A O 1
ATOM 2971 N N . ILE A 1 397 ? -17.306 4.020 14.255 1.00 94.38 397 ILE A N 1
ATOM 2972 C CA . ILE A 1 397 ? -18.714 4.445 14.232 1.00 94.38 397 ILE A CA 1
ATOM 2973 C C . ILE A 1 397 ? -19.049 5.242 15.509 1.00 94.38 397 ILE A C 1
ATOM 2975 O O . ILE A 1 397 ? -19.829 6.197 15.463 1.00 94.38 397 ILE A O 1
ATOM 2979 N N . GLY A 1 398 ? -18.401 4.907 16.630 1.00 90.62 398 GLY A N 1
ATOM 2980 C CA . GLY A 1 398 ? -18.433 5.683 17.869 1.00 90.62 398 GLY A CA 1
ATOM 2981 C C . GLY A 1 398 ? -19.765 5.552 18.605 1.00 90.62 398 GLY A C 1
ATOM 2982 O O . GLY A 1 398 ? -20.264 4.444 18.793 1.00 90.62 398 GLY A O 1
ATOM 2983 N N . THR A 1 399 ? -20.374 6.673 18.997 1.00 90.12 399 THR A N 1
ATOM 2984 C CA . THR A 1 399 ? -21.634 6.695 19.770 1.00 90.12 399 THR A CA 1
ATOM 2985 C C . THR A 1 399 ? -22.810 6.024 19.065 1.00 90.12 399 THR A C 1
ATOM 2987 O O . THR A 1 399 ? -23.669 5.445 19.727 1.00 90.12 399 THR A O 1
ATOM 2990 N N . PHE A 1 400 ? -22.826 5.998 17.730 1.00 90.12 400 PHE A N 1
ATOM 2991 C CA . PHE A 1 400 ? -23.838 5.267 16.957 1.00 90.12 400 PHE A CA 1
ATOM 2992 C C . PHE A 1 400 ? -23.674 3.734 17.024 1.00 90.12 400 PHE A C 1
ATOM 2994 O O . PHE A 1 400 ? -24.572 3.008 16.608 1.00 90.12 400 PHE A O 1
ATOM 3001 N N . ALA A 1 401 ? -22.562 3.243 17.581 1.00 90.19 401 ALA A N 1
ATOM 3002 C CA . ALA A 1 401 ? -22.291 1.836 17.861 1.00 90.19 401 ALA A CA 1
ATOM 3003 C C . ALA A 1 401 ? -22.274 1.513 19.368 1.00 90.19 401 ALA A C 1
ATOM 3005 O O . ALA A 1 401 ? -21.825 0.433 19.739 1.00 90.19 401 ALA A O 1
ATOM 3006 N N . ALA A 1 402 ? -22.783 2.384 20.252 1.00 86.00 402 ALA A N 1
ATOM 3007 C CA . ALA A 1 402 ? -22.798 2.142 21.703 1.00 86.00 402 ALA A CA 1
ATOM 3008 C C . ALA A 1 402 ? -23.343 0.752 22.150 1.00 86.00 402 ALA A C 1
ATOM 3010 O O . ALA A 1 402 ? -22.752 0.178 23.067 1.00 86.00 402 ALA A O 1
ATOM 3011 N N . PRO A 1 403 ? -24.352 0.126 21.493 1.00 86.38 403 PRO A N 1
ATOM 3012 C CA . PRO A 1 403 ? -24.773 -1.257 21.789 1.00 86.38 403 PRO A CA 1
ATOM 3013 C C . PRO A 1 403 ? -23.684 -2.339 21.609 1.00 86.38 403 PRO A C 1
ATOM 3015 O O . PRO A 1 403 ? -23.835 -3.472 22.067 1.00 86.38 403 PRO A O 1
ATOM 3018 N N . ALA A 1 404 ? -22.559 -2.009 20.969 1.00 88.75 404 ALA A N 1
ATOM 3019 C CA . ALA A 1 404 ? -21.389 -2.876 20.865 1.00 88.75 404 ALA A CA 1
ATOM 3020 C C . ALA A 1 404 ? -20.588 -3.004 22.173 1.00 88.75 404 ALA A C 1
ATOM 3022 O O . ALA A 1 404 ? -19.686 -3.834 22.227 1.00 88.75 404 ALA A O 1
ATOM 3023 N N . ALA A 1 405 ? -20.890 -2.223 23.220 1.00 86.94 405 ALA A N 1
ATOM 3024 C CA . ALA A 1 405 ? -20.124 -2.191 24.471 1.00 86.94 405 ALA A CA 1
ATOM 3025 C C . ALA A 1 405 ? -19.892 -3.586 25.083 1.00 86.94 405 ALA A C 1
ATOM 3027 O O . ALA A 1 405 ? -18.745 -3.972 25.314 1.00 86.94 405 ALA A O 1
ATOM 3028 N N . ALA A 1 406 ? -20.959 -4.375 25.261 1.00 85.56 406 ALA A N 1
ATOM 3029 C CA . ALA A 1 406 ? -20.863 -5.748 25.764 1.00 85.56 406 ALA A CA 1
ATOM 3030 C C . ALA A 1 406 ? -20.081 -6.663 24.802 1.00 85.56 406 ALA A C 1
ATOM 3032 O O . ALA A 1 406 ? -19.168 -7.368 25.218 1.00 85.56 406 ALA A O 1
ATOM 3033 N N . HIS A 1 407 ? -20.364 -6.580 23.500 1.00 90.00 407 HIS A N 1
ATOM 3034 C CA . HIS A 1 407 ? -19.705 -7.384 22.468 1.00 90.00 407 HIS A CA 1
ATOM 3035 C C . HIS A 1 407 ? -18.189 -7.118 22.371 1.00 90.00 407 HIS A C 1
ATOM 3037 O O . HIS A 1 407 ? -17.408 -8.042 22.148 1.00 90.00 407 HIS A O 1
ATOM 3043 N N . LEU A 1 408 ? -17.751 -5.874 22.584 1.00 90.62 408 LEU A N 1
ATOM 3044 C CA . LEU A 1 408 ? -16.334 -5.506 22.634 1.00 90.62 408 LEU A CA 1
ATOM 3045 C C . LEU A 1 408 ? -15.694 -5.883 23.980 1.00 90.62 408 LEU A C 1
ATOM 3047 O O . LEU A 1 408 ? -14.564 -6.367 23.999 1.00 90.62 408 LEU A O 1
ATOM 3051 N N . ALA A 1 409 ? -16.422 -5.766 25.095 1.00 87.75 409 ALA A N 1
ATOM 3052 C CA . ALA A 1 409 ? -16.000 -6.310 26.390 1.00 87.75 409 ALA A CA 1
ATOM 3053 C C . ALA A 1 409 ? -15.859 -7.849 26.377 1.00 87.75 409 ALA A C 1
ATOM 3055 O O . ALA A 1 409 ? -15.041 -8.403 27.122 1.00 87.75 409 ALA A O 1
ATOM 3056 N N . ASP A 1 410 ? -16.595 -8.535 25.498 1.00 88.25 410 ASP A N 1
ATOM 3057 C CA . ASP A 1 410 ? -16.435 -9.960 25.221 1.00 88.25 410 ASP A CA 1
ATOM 3058 C C . ASP A 1 410 ? -15.261 -10.256 24.280 1.00 88.25 410 ASP A C 1
ATOM 3060 O O . ASP A 1 410 ? -14.477 -11.160 24.575 1.00 88.25 410 ASP A O 1
ATOM 3064 N N . ALA A 1 411 ? -15.056 -9.453 23.230 1.00 92.19 411 ALA A N 1
ATOM 3065 C CA . ALA A 1 411 ? -13.895 -9.548 22.336 1.00 92.19 411 ALA A CA 1
ATOM 3066 C C . ALA A 1 411 ? -12.544 -9.332 23.059 1.00 92.19 411 ALA A C 1
ATOM 3068 O O . ALA A 1 411 ? -11.521 -9.856 22.622 1.00 92.19 411 ALA A O 1
ATOM 3069 N N . MET A 1 412 ? -12.536 -8.678 24.229 1.00 91.12 412 MET A N 1
ATOM 3070 C CA . MET A 1 412 ? -11.394 -8.666 25.164 1.00 91.12 412 MET A CA 1
ATOM 3071 C C . MET A 1 412 ? -10.998 -10.059 25.707 1.00 91.12 412 MET A C 1
ATOM 3073 O O . MET A 1 412 ? -10.012 -10.156 26.434 1.00 91.12 412 MET A O 1
ATOM 3077 N N . ARG A 1 413 ? -11.742 -11.135 25.401 1.00 92.00 413 ARG A N 1
ATOM 3078 C CA . ARG A 1 413 ? -11.372 -12.536 25.688 1.00 92.00 413 ARG A CA 1
ATOM 3079 C C . ARG A 1 413 ? -10.891 -13.326 24.453 1.00 92.00 413 ARG A C 1
ATOM 3081 O O . ARG A 1 413 ? -10.649 -14.521 24.585 1.00 92.00 413 ARG A O 1
ATOM 3088 N N . ASP A 1 414 ? -10.772 -12.721 23.264 1.00 96.38 414 ASP A N 1
ATOM 3089 C CA . ASP A 1 414 ? -10.355 -13.449 22.049 1.00 96.38 414 ASP A CA 1
ATOM 3090 C C . ASP A 1 414 ? -8.963 -14.082 22.204 1.00 96.38 414 ASP A C 1
ATOM 3092 O O . ASP A 1 414 ? -8.068 -13.479 22.792 1.00 96.38 414 ASP A O 1
ATOM 3096 N N . ALA A 1 415 ? -8.732 -15.258 21.618 1.00 94.69 415 ALA A N 1
ATOM 3097 C CA . ALA A 1 415 ? -7.413 -15.893 21.598 1.00 94.69 415 ALA A CA 1
ATOM 3098 C C . ALA A 1 415 ? -6.317 -15.007 20.957 1.00 94.69 415 ALA A C 1
ATOM 3100 O O . ALA A 1 415 ? -5.161 -15.034 21.383 1.00 94.69 415 ALA A O 1
ATOM 3101 N N . HIS A 1 416 ? -6.670 -14.176 19.973 1.00 97.00 416 HIS A N 1
ATOM 3102 C CA . HIS A 1 416 ? -5.734 -13.381 19.179 1.00 97.00 416 HIS A CA 1
ATOM 3103 C C . HIS A 1 416 ? -5.525 -11.994 19.792 1.00 97.00 416 HIS A C 1
ATOM 3105 O O . HIS A 1 416 ? -6.455 -11.189 19.870 1.00 97.00 416 HIS A O 1
ATOM 3111 N N . ALA A 1 417 ? -4.277 -11.676 20.149 1.00 95.88 417 ALA A N 1
ATOM 3112 C CA . ALA A 1 417 ? -3.920 -10.399 20.773 1.00 95.88 417 ALA A CA 1
ATOM 3113 C C . ALA A 1 417 ? -4.395 -9.179 19.962 1.00 95.88 417 ALA A C 1
ATOM 3115 O O . ALA A 1 417 ? -4.959 -8.260 20.540 1.00 95.88 417 ALA A O 1
ATOM 3116 N N . GLN A 1 418 ? -4.283 -9.209 18.628 1.00 95.88 418 GLN A N 1
ATOM 3117 C CA . GLN A 1 418 ? -4.742 -8.109 17.767 1.00 95.88 418 GLN A CA 1
ATOM 3118 C C . GLN A 1 418 ? -6.258 -7.841 17.857 1.00 95.88 418 GLN A C 1
ATOM 3120 O O . GLN A 1 418 ? -6.694 -6.709 17.659 1.00 95.88 418 GLN A O 1
ATOM 3125 N N . VAL A 1 419 ? -7.083 -8.859 18.142 1.00 97.19 419 VAL A N 1
ATOM 3126 C CA . VAL A 1 419 ? -8.536 -8.679 18.328 1.00 97.19 419 VAL A CA 1
ATOM 3127 C C . VAL A 1 419 ? -8.811 -8.035 19.689 1.00 97.19 419 VAL A C 1
ATOM 3129 O O . VAL A 1 419 ? -9.610 -7.104 19.766 1.00 97.19 419 VAL A O 1
ATOM 3132 N N . ARG A 1 420 ? -8.094 -8.457 20.741 1.00 97.12 420 ARG A N 1
ATOM 3133 C CA . ARG A 1 420 ? -8.179 -7.847 22.082 1.00 97.12 420 ARG A CA 1
ATOM 3134 C C . ARG A 1 420 ? -7.672 -6.400 22.091 1.00 97.12 420 ARG A C 1
ATOM 3136 O O . ARG A 1 420 ? -8.297 -5.538 22.694 1.00 97.12 420 ARG A O 1
ATOM 3143 N N . GLU A 1 421 ? -6.593 -6.113 21.366 1.00 95.94 421 GLU A N 1
ATOM 3144 C CA . GLU A 1 421 ? -6.060 -4.765 21.128 1.00 95.94 421 GLU A CA 1
ATOM 3145 C C . GLU A 1 421 ? -7.113 -3.881 20.441 1.00 95.94 421 GLU A C 1
ATOM 3147 O O . GLU A 1 421 ? -7.477 -2.821 20.953 1.00 95.94 421 GLU A O 1
ATOM 3152 N N . ALA A 1 422 ? -7.674 -4.352 19.321 1.00 95.38 422 ALA A N 1
ATOM 3153 C CA . ALA A 1 422 ? -8.729 -3.653 18.596 1.00 95.38 422 ALA A CA 1
ATOM 3154 C C . ALA A 1 422 ? -9.980 -3.409 19.454 1.00 95.38 422 ALA A C 1
ATOM 3156 O O . ALA A 1 422 ? -10.581 -2.337 19.360 1.00 95.38 422 ALA A O 1
ATOM 3157 N N . ALA A 1 423 ? -10.363 -4.367 20.302 1.00 95.25 423 ALA A N 1
ATOM 3158 C CA . ALA A 1 423 ? -11.456 -4.209 21.252 1.00 95.25 423 ALA A CA 1
ATOM 3159 C C . ALA A 1 423 ? -11.139 -3.137 22.309 1.00 95.25 423 ALA A C 1
ATOM 3161 O O . ALA A 1 423 ? -11.949 -2.229 22.505 1.00 95.25 423 ALA A O 1
ATOM 3162 N N . ALA A 1 424 ? -9.944 -3.171 22.910 1.00 94.62 424 ALA A N 1
ATOM 3163 C CA . ALA A 1 424 ? -9.502 -2.196 23.905 1.00 94.62 424 ALA A CA 1
ATOM 3164 C C . ALA A 1 424 ? -9.546 -0.758 23.360 1.00 94.62 424 ALA A C 1
ATOM 3166 O O . ALA A 1 424 ? -10.218 0.089 23.948 1.00 94.62 424 ALA A O 1
ATOM 3167 N N . VAL A 1 425 ? -8.921 -0.511 22.198 1.00 92.62 425 VAL A N 1
ATOM 3168 C CA . VAL A 1 425 ? -8.921 0.801 21.512 1.00 92.62 425 VAL A CA 1
ATOM 3169 C C . VAL A 1 425 ? -10.335 1.280 21.157 1.00 92.62 425 VAL A C 1
ATOM 3171 O O . VAL A 1 425 ? -10.589 2.482 21.082 1.00 92.62 425 VAL A O 1
ATOM 3174 N N . SER A 1 426 ? -11.263 0.358 20.902 1.00 93.12 426 SER A N 1
ATOM 3175 C CA . SER A 1 426 ? -12.619 0.697 20.454 1.00 93.12 426 SER A CA 1
ATOM 3176 C C . SER A 1 426 ? -13.564 1.029 21.607 1.00 93.12 426 SER A C 1
ATOM 3178 O O . SER A 1 426 ? -14.439 1.874 21.436 1.00 93.12 426 SER A O 1
ATOM 3180 N N . ILE A 1 427 ? -13.360 0.431 22.786 1.00 89.44 427 ILE A N 1
ATOM 3181 C CA . ILE A 1 427 ? -14.190 0.646 23.982 1.00 89.44 427 ILE A CA 1
ATOM 3182 C C . ILE A 1 427 ? -14.252 2.129 24.387 1.00 89.44 427 ILE A C 1
ATOM 3184 O O . ILE A 1 427 ? -15.341 2.648 24.626 1.00 89.44 427 ILE A O 1
ATOM 3188 N N . SER A 1 428 ? -13.116 2.834 24.419 1.00 84.00 428 SER A N 1
ATOM 3189 C CA . SER A 1 428 ? -13.067 4.266 24.769 1.00 84.00 428 SER A CA 1
ATOM 3190 C C . SER A 1 428 ? -13.776 5.161 23.744 1.00 84.00 428 SER A C 1
ATOM 3192 O O . SER A 1 428 ? -14.313 6.210 24.095 1.00 84.00 428 SER A O 1
ATOM 3194 N N . ARG A 1 429 ? -13.821 4.737 22.475 1.00 87.25 429 ARG A N 1
ATOM 3195 C CA . ARG A 1 429 ? -14.372 5.515 21.354 1.00 87.25 429 ARG A CA 1
ATOM 3196 C C . ARG A 1 429 ? -15.879 5.361 21.170 1.00 87.25 429 ARG A C 1
ATOM 3198 O O . ARG A 1 429 ? -16.490 6.208 20.524 1.00 87.25 429 ARG A O 1
ATOM 3205 N N . LEU A 1 430 ? -16.492 4.338 21.772 1.00 83.38 430 LEU A N 1
ATOM 3206 C CA . LEU A 1 430 ? -17.950 4.176 21.788 1.00 83.38 430 LEU A CA 1
ATOM 3207 C C . LEU A 1 430 ? -18.684 5.340 22.472 1.00 83.38 430 LEU A C 1
ATOM 3209 O O . LEU A 1 430 ? -19.862 5.535 22.201 1.00 83.38 430 LEU A O 1
ATOM 3213 N N . GLY A 1 431 ? -18.036 6.084 23.380 1.00 75.06 431 GLY A N 1
ATOM 3214 C CA . GLY A 1 431 ? -18.671 7.197 24.098 1.00 75.06 431 GLY A CA 1
ATOM 3215 C C . GLY A 1 431 ? -19.942 6.788 24.855 1.00 75.06 431 GLY A C 1
ATOM 3216 O O . GLY A 1 431 ? -20.949 7.491 24.788 1.00 75.06 431 GLY A O 1
ATOM 3217 N N . VAL A 1 432 ? -19.915 5.624 25.515 1.00 74.62 432 VAL A N 1
ATOM 3218 C CA . VAL A 1 432 ? -21.082 5.011 26.168 1.00 74.62 432 VAL A CA 1
ATOM 3219 C C . VAL A 1 432 ? -21.626 5.924 27.270 1.00 74.62 432 VAL A C 1
ATOM 3221 O O . VAL A 1 432 ? -20.964 6.177 28.271 1.00 74.62 432 VAL A O 1
ATOM 3224 N N . THR A 1 433 ? -22.860 6.403 27.110 1.00 66.69 433 THR A N 1
ATOM 3225 C CA . THR A 1 433 ? -23.542 7.243 28.112 1.00 66.69 433 THR A CA 1
ATOM 3226 C C . THR A 1 433 ? -24.281 6.432 29.178 1.00 66.69 433 THR A C 1
ATOM 3228 O O . THR A 1 433 ? -24.662 6.971 30.215 1.00 66.69 433 THR A O 1
ATOM 3231 N N . GLU A 1 434 ? -24.514 5.142 28.937 1.00 74.44 434 GLU A N 1
ATOM 3232 C CA . GLU A 1 434 ? -25.147 4.243 29.899 1.00 74.44 434 GLU A CA 1
ATOM 3233 C C . GLU A 1 434 ? -24.155 3.860 31.010 1.00 74.44 434 GLU A C 1
ATOM 3235 O O . GLU A 1 434 ? -23.185 3.136 30.778 1.00 74.44 434 GLU A O 1
ATOM 3240 N N . LYS A 1 435 ? -24.417 4.332 32.237 1.00 70.19 435 LYS A N 1
ATOM 3241 C CA . LYS A 1 435 ? -23.551 4.164 33.420 1.00 70.19 435 LYS A CA 1
ATOM 3242 C C . LYS A 1 435 ? -23.092 2.713 33.647 1.00 70.19 435 LYS A C 1
ATOM 3244 O O . LYS A 1 435 ? -21.933 2.499 33.997 1.00 70.19 435 LYS A O 1
ATOM 3249 N N . ILE A 1 436 ? -23.979 1.732 33.453 1.00 67.00 436 ILE A N 1
ATOM 3250 C CA . ILE A 1 436 ? -23.700 0.308 33.706 1.00 67.00 436 ILE A CA 1
ATOM 3251 C C . ILE A 1 436 ? -22.732 -0.236 32.649 1.00 67.00 436 ILE A C 1
ATOM 3253 O O . ILE A 1 436 ? -21.615 -0.626 32.994 1.00 67.00 436 ILE A O 1
ATOM 3257 N N . ALA A 1 437 ? -23.109 -0.195 31.367 1.00 69.62 437 ALA A N 1
ATOM 3258 C CA . ALA A 1 437 ? -22.248 -0.636 30.268 1.00 69.62 437 ALA A CA 1
ATOM 3259 C C . ALA A 1 437 ? -20.878 0.078 30.256 1.00 69.62 437 ALA A C 1
ATOM 3261 O O . ALA A 1 437 ? -19.844 -0.564 30.067 1.00 69.62 437 ALA A O 1
ATOM 3262 N N . HIS A 1 438 ? -20.844 1.382 30.550 1.00 76.00 438 HIS A N 1
ATOM 3263 C CA . HIS A 1 438 ? -19.608 2.168 30.651 1.00 76.00 438 HIS A CA 1
ATOM 3264 C C . HIS A 1 438 ? -18.690 1.706 31.799 1.00 76.00 438 HIS A C 1
ATOM 3266 O O . HIS A 1 438 ? -17.486 1.527 31.604 1.00 76.00 438 HIS A O 1
ATOM 3272 N N . ASN A 1 439 ? -19.250 1.423 32.982 1.00 78.88 439 ASN A N 1
ATOM 3273 C CA . ASN A 1 439 ? -18.503 0.840 34.103 1.00 78.88 439 ASN A CA 1
ATOM 3274 C C . ASN A 1 439 ? -17.942 -0.554 33.760 1.00 78.88 439 ASN A C 1
ATOM 3276 O O . ASN A 1 439 ? -16.780 -0.834 34.065 1.00 78.88 439 ASN A O 1
ATOM 3280 N N . VAL A 1 440 ? -18.731 -1.416 33.104 1.00 80.25 440 VAL A N 1
ATOM 3281 C CA . VAL A 1 440 ? -18.290 -2.755 32.658 1.00 80.25 440 VAL A CA 1
ATOM 3282 C C . VAL A 1 440 ? -17.129 -2.645 31.666 1.00 80.25 440 VAL A C 1
ATOM 3284 O O . VAL A 1 440 ? -16.129 -3.354 31.803 1.00 80.25 440 VAL A O 1
ATOM 3287 N N . CYS A 1 441 ? -17.216 -1.712 30.716 1.00 82.00 441 CYS A N 1
ATOM 3288 C CA . CYS A 1 441 ? -16.145 -1.385 29.780 1.00 82.00 441 CYS A CA 1
ATOM 3289 C C . CYS A 1 441 ? -14.842 -0.979 30.493 1.00 82.00 441 CYS A C 1
ATOM 3291 O O . CYS A 1 441 ? -13.796 -1.578 30.229 1.00 82.00 441 CYS A O 1
ATOM 3293 N N . ILE A 1 442 ? -14.895 -0.035 31.442 1.00 85.25 442 ILE A N 1
ATOM 3294 C CA . ILE A 1 442 ? -13.718 0.383 32.228 1.00 85.25 442 ILE A CA 1
ATOM 3295 C C . ILE A 1 442 ? -13.134 -0.798 33.018 1.00 85.25 442 ILE A C 1
ATOM 3297 O O . ILE A 1 442 ? -11.921 -1.018 32.991 1.00 85.25 442 ILE A O 1
ATOM 3301 N N . GLN A 1 443 ? -13.973 -1.605 33.677 1.00 85.69 443 GLN A N 1
ATOM 3302 C CA . GLN A 1 443 ? -13.494 -2.773 34.423 1.00 85.69 443 GLN A CA 1
ATOM 3303 C C . GLN A 1 443 ? -12.865 -3.842 33.522 1.00 85.69 443 GLN A C 1
ATOM 3305 O O . GLN A 1 443 ? -11.921 -4.497 33.955 1.00 85.69 443 GLN A O 1
ATOM 3310 N N . CYS A 1 444 ? -13.315 -4.008 32.275 1.00 88.44 444 CYS A N 1
ATOM 3311 C CA . CYS A 1 444 ? -12.673 -4.919 31.323 1.00 88.44 444 CYS A CA 1
ATOM 3312 C C . CYS A 1 444 ? -11.297 -4.405 30.868 1.00 88.44 444 CYS A C 1
ATOM 3314 O O . CYS A 1 444 ? -10.348 -5.191 30.805 1.00 88.44 444 CYS A O 1
ATOM 3316 N N . LEU A 1 445 ? -11.153 -3.096 30.630 1.00 91.25 445 LEU A N 1
ATOM 3317 C CA . LEU A 1 445 ? -9.848 -2.484 30.350 1.00 91.25 445 LEU A CA 1
ATOM 3318 C C . LEU A 1 445 ? -8.876 -2.666 31.528 1.00 91.25 445 LEU A C 1
ATOM 3320 O O . LEU A 1 445 ? -7.722 -3.016 31.305 1.00 91.25 445 LEU A O 1
ATOM 3324 N N . VAL A 1 446 ? -9.336 -2.507 32.774 1.00 89.69 446 VAL A N 1
ATOM 3325 C CA . VAL A 1 446 ? -8.496 -2.697 33.972 1.00 89.69 446 VAL A CA 1
ATOM 3326 C C . VAL A 1 446 ? -8.171 -4.174 34.240 1.00 89.69 446 VAL A C 1
ATOM 3328 O O . VAL A 1 446 ? -7.000 -4.523 34.363 1.00 89.69 446 VAL A O 1
ATOM 3331 N N . LYS A 1 447 ? -9.182 -5.049 34.331 1.00 87.56 447 LYS A N 1
ATOM 3332 C CA . LYS A 1 447 ? -9.027 -6.446 34.789 1.00 87.56 447 LYS A CA 1
ATOM 3333 C C . LYS A 1 447 ? -8.512 -7.415 33.717 1.00 87.56 447 LYS A C 1
ATOM 3335 O O . LYS A 1 447 ? -8.050 -8.494 34.081 1.00 87.56 447 LYS A O 1
ATOM 3340 N N . ARG A 1 448 ? -8.609 -7.068 32.424 1.00 90.38 448 ARG A N 1
ATOM 3341 C CA . ARG A 1 448 ? -8.103 -7.883 31.294 1.00 90.38 448 ARG A CA 1
ATOM 3342 C C . ARG A 1 448 ? -7.097 -7.131 30.429 1.00 90.38 448 ARG A C 1
ATOM 3344 O O . ARG A 1 448 ? -6.055 -7.673 30.097 1.00 90.38 448 ARG A O 1
ATOM 3351 N N . GLY A 1 449 ? -7.404 -5.884 30.067 1.00 91.88 449 GLY A N 1
ATOM 3352 C CA . GLY A 1 449 ? -6.567 -5.096 29.159 1.00 91.88 449 GLY A CA 1
ATOM 3353 C C . GLY A 1 449 ? -5.188 -4.775 29.740 1.00 91.88 449 GLY A C 1
ATOM 3354 O O . GLY A 1 449 ? -4.174 -5.149 29.162 1.00 91.88 449 GLY A O 1
ATOM 3355 N N . LEU A 1 450 ? -5.133 -4.138 30.914 1.00 93.88 450 LEU A N 1
ATOM 3356 C CA . LEU A 1 450 ? -3.869 -3.810 31.589 1.00 93.88 450 LEU A CA 1
ATOM 3357 C C . LEU A 1 450 ? -3.108 -5.047 32.092 1.00 93.88 450 LEU A C 1
ATOM 3359 O O . LEU A 1 450 ? -1.916 -4.947 32.376 1.00 93.88 450 LEU A O 1
ATOM 3363 N N . THR A 1 451 ? -3.763 -6.198 32.228 1.00 93.00 451 THR A N 1
ATOM 3364 C CA . THR A 1 451 ? -3.181 -7.457 32.721 1.00 93.00 451 THR A CA 1
ATOM 3365 C C . THR A 1 451 ? -2.772 -8.423 31.605 1.00 93.00 451 THR A C 1
ATOM 3367 O O . THR A 1 451 ? -2.239 -9.489 31.905 1.00 93.00 451 THR A O 1
ATOM 3370 N N . ASP A 1 452 ? -2.972 -8.062 30.333 1.00 96.75 452 ASP A N 1
ATOM 3371 C CA . ASP A 1 452 ? -2.743 -8.960 29.200 1.00 96.75 452 ASP A CA 1
ATOM 3372 C C . ASP A 1 452 ? -1.274 -9.386 29.032 1.00 96.75 452 ASP A C 1
ATOM 3374 O O . ASP A 1 452 ? -0.332 -8.610 29.210 1.00 96.75 452 ASP A O 1
ATOM 3378 N N . THR A 1 453 ? -1.089 -10.626 28.586 1.00 94.88 453 THR A N 1
ATOM 3379 C CA . THR A 1 453 ? 0.177 -11.171 28.076 1.00 94.88 453 THR A CA 1
ATOM 3380 C C . THR A 1 453 ? 0.856 -10.295 27.012 1.00 94.88 453 THR A C 1
ATOM 3382 O O . THR A 1 453 ? 2.068 -10.093 27.068 1.00 94.88 453 THR A O 1
ATOM 3385 N N . SER A 1 454 ? 0.099 -9.744 26.057 1.00 96.31 454 SER A N 1
ATOM 3386 C CA . SER A 1 454 ? 0.614 -8.891 24.984 1.00 96.31 454 SER A CA 1
ATOM 3387 C C . SER A 1 454 ? 0.768 -7.453 25.463 1.00 96.31 454 SER A C 1
ATOM 3389 O O . SER A 1 454 ? -0.196 -6.820 25.899 1.00 96.31 454 SER A O 1
ATOM 3391 N N . SER A 1 455 ? 1.971 -6.897 25.311 1.00 95.69 455 SER A N 1
ATOM 3392 C CA . SER A 1 455 ? 2.222 -5.499 25.661 1.00 95.69 455 SER A CA 1
ATOM 3393 C C . SER A 1 455 ? 1.453 -4.501 24.797 1.00 95.69 455 SER A C 1
ATOM 3395 O O . SER A 1 455 ? 1.217 -3.385 25.247 1.00 95.69 455 SER A O 1
ATOM 3397 N N . ASP A 1 456 ? 1.040 -4.888 23.589 1.00 94.31 456 ASP A N 1
ATOM 3398 C CA . ASP A 1 456 ? 0.272 -4.021 22.690 1.00 94.31 456 ASP A CA 1
ATOM 3399 C C . ASP A 1 456 ? -1.186 -3.910 23.159 1.00 94.31 456 ASP A C 1
ATOM 3401 O O . ASP A 1 456 ? -1.750 -2.818 23.177 1.00 94.31 456 ASP A O 1
ATOM 3405 N N . VAL A 1 457 ? -1.760 -5.002 23.686 1.00 96.50 457 VAL A N 1
ATOM 3406 C CA . VAL A 1 457 ? -3.068 -4.972 24.365 1.00 96.50 457 VAL A CA 1
ATOM 3407 C C . VAL A 1 457 ? -2.993 -4.150 25.658 1.00 96.50 457 VAL A C 1
ATOM 3409 O O . VAL A 1 457 ? -3.876 -3.325 25.908 1.00 96.50 457 VAL A O 1
ATOM 3412 N N . ARG A 1 458 ? -1.914 -4.295 26.448 1.00 97.31 458 ARG A N 1
ATOM 3413 C CA . ARG A 1 458 ? -1.691 -3.456 27.642 1.00 97.31 458 ARG A CA 1
ATOM 3414 C C . ARG A 1 458 ? -1.547 -1.975 27.289 1.00 97.31 458 ARG A C 1
ATOM 3416 O O . ARG A 1 458 ? -2.111 -1.136 27.991 1.00 97.31 458 ARG A O 1
ATOM 3423 N N . GLN A 1 459 ? -0.856 -1.651 26.193 1.00 96.00 459 GLN A N 1
ATOM 3424 C CA . GLN A 1 459 ? -0.736 -0.285 25.678 1.00 96.00 459 GLN A CA 1
ATOM 3425 C C . GLN A 1 459 ? -2.101 0.269 25.256 1.00 96.00 459 GLN A C 1
ATOM 3427 O O . GLN A 1 459 ? -2.499 1.322 25.746 1.00 96.00 459 GLN A O 1
ATOM 3432 N N . ALA A 1 460 ? -2.844 -0.460 24.420 1.00 94.56 460 ALA A N 1
ATOM 3433 C CA . ALA A 1 460 ? -4.177 -0.082 23.954 1.00 94.56 460 ALA A CA 1
ATOM 3434 C C . ALA A 1 460 ? -5.168 0.163 25.105 1.00 94.56 460 ALA A C 1
ATOM 3436 O O . ALA A 1 460 ? -5.953 1.117 25.075 1.00 94.56 460 ALA A O 1
ATOM 3437 N N . ALA A 1 461 ? -5.118 -0.672 26.146 1.00 96.25 461 ALA A N 1
ATOM 3438 C CA . ALA A 1 461 ? -5.931 -0.504 27.345 1.00 96.25 461 ALA A CA 1
ATOM 3439 C C . ALA A 1 461 ? -5.494 0.706 28.186 1.00 96.25 461 ALA A C 1
ATOM 3441 O O . ALA A 1 461 ? -6.348 1.451 28.671 1.00 96.25 461 ALA A O 1
ATOM 3442 N N . ALA A 1 462 ? -4.186 0.946 28.323 1.00 96.50 462 ALA A N 1
ATOM 3443 C CA . ALA A 1 462 ? -3.664 2.107 29.036 1.00 96.50 462 ALA A CA 1
ATOM 3444 C C . ALA A 1 462 ? -3.992 3.428 28.318 1.00 96.50 462 ALA A C 1
ATOM 3446 O O . ALA A 1 462 ? -4.393 4.393 28.966 1.00 96.50 462 ALA A O 1
ATOM 3447 N N . GLU A 1 463 ? -3.880 3.469 26.988 1.00 95.12 463 GLU A N 1
ATOM 3448 C CA . GLU A 1 463 ? -4.253 4.629 26.168 1.00 95.12 463 GLU A CA 1
ATOM 3449 C C . GLU A 1 463 ? -5.756 4.907 26.261 1.00 95.12 463 GLU A C 1
ATOM 3451 O O . GLU A 1 463 ? -6.163 6.042 26.501 1.00 95.12 463 GLU A O 1
ATOM 3456 N N . SER A 1 464 ? -6.584 3.863 26.189 1.00 93.44 464 SER A N 1
ATOM 3457 C CA . SER A 1 464 ? -8.042 3.987 26.299 1.00 93.44 464 SER A CA 1
ATOM 3458 C C . SER A 1 464 ? -8.497 4.488 27.671 1.00 93.44 464 SER A C 1
ATOM 3460 O O . SER A 1 464 ? -9.413 5.304 27.756 1.00 93.44 464 SER A O 1
ATOM 3462 N N . LEU A 1 465 ? -7.842 4.058 28.753 1.00 94.50 465 LEU A N 1
ATOM 3463 C CA . LEU A 1 465 ? -8.097 4.577 30.101 1.00 94.50 465 LEU A CA 1
ATOM 3464 C C . LEU A 1 465 ? -7.570 6.011 30.289 1.00 94.50 465 LEU A C 1
ATOM 3466 O O . LEU A 1 465 ? -8.204 6.795 30.994 1.00 94.50 465 LEU A O 1
ATOM 3470 N N . LEU A 1 466 ? -6.465 6.383 29.633 1.00 93.62 466 LEU A N 1
ATOM 3471 C CA . LEU A 1 466 ? -5.956 7.759 29.600 1.00 93.62 466 LEU A CA 1
ATOM 3472 C C . LEU A 1 466 ? -6.904 8.702 28.839 1.00 93.62 466 LEU A C 1
ATOM 3474 O O . LEU A 1 466 ? -7.124 9.825 29.291 1.00 93.62 466 LEU A O 1
ATOM 3478 N N . ASP A 1 467 ? -7.501 8.268 27.730 1.00 90.75 467 ASP A N 1
ATOM 3479 C CA . ASP A 1 467 ? -8.489 9.068 26.996 1.00 90.75 467 ASP A CA 1
ATOM 3480 C C . ASP A 1 467 ? -9.804 9.220 27.773 1.00 90.75 467 ASP A C 1
ATOM 3482 O O . ASP A 1 467 ? -10.335 10.327 27.851 1.00 90.75 467 ASP A O 1
ATOM 3486 N N . LEU A 1 468 ? -10.263 8.170 28.464 1.00 89.69 468 LEU A N 1
ATOM 3487 C CA . LEU A 1 468 ? -11.384 8.267 29.409 1.00 89.69 468 LEU A CA 1
ATOM 3488 C C . LEU A 1 468 ? -11.065 9.144 30.636 1.00 89.69 468 LEU A C 1
ATOM 3490 O O . LEU A 1 468 ? -11.967 9.761 31.205 1.00 89.69 468 LEU A O 1
ATOM 3494 N N . ALA A 1 469 ? -9.796 9.234 31.053 1.00 89.94 469 ALA A N 1
ATOM 3495 C CA . ALA A 1 469 ? -9.364 10.197 32.065 1.00 89.94 469 ALA A CA 1
ATOM 3496 C C . ALA A 1 469 ? -9.404 11.633 31.514 1.00 89.94 469 ALA A C 1
ATOM 3498 O O . ALA A 1 469 ? -9.966 12.513 32.161 1.00 89.94 469 ALA A O 1
ATOM 3499 N N . ARG A 1 470 ? -8.865 11.873 30.309 1.00 90.00 470 ARG A N 1
ATOM 3500 C CA . ARG A 1 470 ? -8.846 13.188 29.629 1.00 90.00 470 ARG A CA 1
ATOM 3501 C C . ARG A 1 470 ? -10.244 13.770 29.408 1.00 90.00 470 ARG A C 1
ATOM 3503 O O . ARG A 1 470 ? -10.412 14.979 29.527 1.00 90.00 470 ARG A O 1
ATOM 3510 N N . THR A 1 471 ? -11.232 12.928 29.107 1.00 85.94 471 THR A N 1
ATOM 3511 C CA . THR A 1 471 ? -12.649 13.309 28.942 1.00 85.94 471 THR A CA 1
ATOM 3512 C C . THR A 1 471 ? -13.439 13.337 30.257 1.00 85.94 471 THR A C 1
ATOM 3514 O O . THR A 1 471 ? -14.651 13.532 30.237 1.00 85.94 471 THR A O 1
ATOM 3517 N N . GLU A 1 472 ? -12.776 13.126 31.400 1.00 84.44 472 GLU A N 1
ATOM 3518 C CA . GLU A 1 472 ? -13.348 13.019 32.754 1.00 84.44 472 GLU A CA 1
ATOM 3519 C C . GLU A 1 472 ? -14.333 11.852 32.993 1.00 84.44 472 GLU A C 1
ATOM 3521 O O . GLU A 1 472 ? -14.797 11.648 34.124 1.00 84.44 472 GLU A O 1
ATOM 3526 N N . GLN A 1 473 ? -14.576 11.020 31.978 1.00 83.69 473 GLN A N 1
ATOM 3527 C CA . GLN A 1 473 ? -15.587 9.959 31.935 1.00 83.69 473 GLN A CA 1
ATOM 3528 C C . GLN A 1 473 ? -15.355 8.779 32.895 1.00 83.69 473 GLN A C 1
ATOM 3530 O O . GLN A 1 473 ? -16.243 7.943 33.038 1.00 83.69 473 GLN A O 1
ATOM 3535 N N . LEU A 1 474 ? -14.214 8.686 33.586 1.00 82.00 474 LEU A N 1
ATOM 3536 C CA . LEU A 1 474 ? -13.935 7.581 34.520 1.00 82.00 474 LEU A CA 1
ATOM 3537 C C . LEU A 1 474 ? -14.840 7.530 35.768 1.00 82.00 474 LEU A C 1
ATOM 3539 O O . LEU A 1 474 ? -14.886 6.493 36.428 1.00 82.00 474 LEU A O 1
ATOM 3543 N N . GLY A 1 475 ? -15.543 8.617 36.111 1.00 81.94 475 GLY A N 1
ATOM 3544 C CA . GLY A 1 475 ? -16.536 8.641 37.198 1.00 81.94 475 GLY A CA 1
ATOM 3545 C C . GLY A 1 475 ? -16.046 8.016 38.516 1.00 81.94 475 GLY A C 1
ATOM 3546 O O . GLY A 1 475 ? -14.987 8.377 39.029 1.00 81.94 475 GLY A O 1
ATOM 3547 N N . VAL A 1 476 ? -16.804 7.050 39.046 1.00 79.94 476 VAL A N 1
ATOM 3548 C CA . VAL A 1 476 ? -16.463 6.308 40.278 1.00 79.94 476 VAL A CA 1
ATOM 3549 C C . VAL A 1 476 ? -15.249 5.377 40.127 1.00 79.94 476 VAL A C 1
ATOM 3551 O O . VAL A 1 476 ? -14.576 5.081 41.110 1.00 79.94 476 VAL A O 1
ATOM 3554 N N . GLN A 1 477 ? -14.900 4.956 38.906 1.00 84.25 477 GLN A N 1
ATOM 3555 C CA . GLN A 1 477 ? -13.782 4.034 38.657 1.00 84.25 477 GLN A CA 1
ATOM 3556 C C . GLN A 1 477 ? -12.401 4.719 38.743 1.00 84.25 477 GLN A C 1
ATOM 3558 O O . GLN A 1 477 ? -11.380 4.031 38.682 1.00 84.25 477 GLN A O 1
ATOM 3563 N N . ARG A 1 478 ? -12.336 6.055 38.913 1.00 86.38 478 ARG A N 1
ATOM 3564 C CA . ARG A 1 478 ? -11.082 6.841 38.997 1.00 86.38 478 ARG A CA 1
ATOM 3565 C C . ARG A 1 478 ? -10.066 6.254 39.993 1.00 86.38 478 ARG A C 1
ATOM 3567 O O . ARG A 1 478 ? -8.876 6.223 39.685 1.00 86.38 478 ARG A O 1
ATOM 3574 N N . ALA A 1 479 ? -10.518 5.751 41.147 1.00 85.56 479 ALA A N 1
ATOM 3575 C CA . ALA A 1 479 ? -9.646 5.133 42.153 1.00 85.56 479 ALA A CA 1
ATOM 3576 C C . ALA A 1 479 ? -9.030 3.803 41.671 1.00 85.56 479 ALA A C 1
ATOM 3578 O O . ALA A 1 479 ? -7.811 3.646 41.702 1.00 85.56 479 ALA A O 1
ATOM 3579 N N . CYS A 1 480 ? -9.854 2.890 41.145 1.00 90.69 480 CYS A N 1
ATOM 3580 C CA . CYS A 1 480 ? -9.413 1.595 40.615 1.00 90.69 480 CYS A CA 1
ATOM 3581 C C . CYS A 1 480 ? -8.446 1.757 39.425 1.00 90.69 480 CYS A C 1
ATOM 3583 O O . CYS A 1 480 ? -7.424 1.075 39.341 1.00 90.69 480 CYS A O 1
ATOM 3585 N N . VAL A 1 481 ? -8.709 2.724 38.535 1.00 91.25 481 VAL A N 1
ATOM 3586 C CA . VAL A 1 481 ? -7.802 3.048 37.421 1.00 91.25 481 VAL A CA 1
ATOM 3587 C C . VAL A 1 481 ? -6.475 3.624 37.926 1.00 91.25 481 VAL A C 1
ATOM 3589 O O . VAL A 1 481 ? -5.425 3.237 37.415 1.00 91.25 481 VAL A O 1
ATOM 3592 N N . ARG A 1 482 ? -6.482 4.496 38.947 1.00 93.00 482 ARG A N 1
ATOM 3593 C CA . ARG A 1 482 ? -5.247 5.019 39.563 1.00 93.00 482 ARG A CA 1
ATOM 3594 C C . ARG A 1 482 ? -4.393 3.896 40.155 1.00 93.00 482 ARG A C 1
ATOM 3596 O O . ARG A 1 482 ? -3.182 3.876 39.935 1.00 93.00 482 ARG A O 1
ATOM 3603 N N . GLU A 1 483 ? -5.001 2.958 40.874 1.00 92.12 483 GLU A N 1
ATOM 3604 C CA . GLU A 1 483 ? -4.301 1.804 41.446 1.00 92.12 483 GLU A CA 1
ATOM 3605 C C . GLU A 1 483 ? -3.659 0.943 40.347 1.00 92.12 483 GLU A C 1
ATOM 3607 O O . GLU A 1 483 ? -2.441 0.758 40.331 1.00 92.12 483 GLU A O 1
ATOM 3612 N N . ALA A 1 484 ? -4.444 0.513 39.354 1.00 92.75 484 ALA A N 1
ATOM 3613 C CA . ALA A 1 484 ? -3.952 -0.323 38.262 1.00 92.75 484 ALA A CA 1
ATOM 3614 C C . ALA A 1 484 ? -2.845 0.362 37.435 1.00 92.75 484 ALA A C 1
ATOM 3616 O O . ALA A 1 484 ? -1.834 -0.265 37.109 1.00 92.75 484 ALA A O 1
ATOM 3617 N N . MET A 1 485 ? -2.977 1.664 37.154 1.00 95.06 485 MET A N 1
ATOM 3618 C CA . MET A 1 485 ? -1.929 2.455 36.496 1.00 95.06 485 MET A CA 1
ATOM 3619 C C . MET A 1 485 ? -0.659 2.560 37.350 1.00 95.06 485 MET A C 1
ATOM 3621 O O . MET A 1 485 ? 0.445 2.475 36.814 1.00 95.06 485 MET A O 1
ATOM 3625 N N . THR A 1 486 ? -0.784 2.657 38.677 1.00 94.81 486 THR A N 1
ATOM 3626 C CA . THR A 1 486 ? 0.371 2.623 39.592 1.00 94.81 486 THR A CA 1
ATOM 3627 C C . THR A 1 486 ? 1.107 1.282 39.496 1.00 94.81 486 THR A C 1
ATOM 3629 O O . THR A 1 486 ? 2.337 1.257 39.439 1.00 94.81 486 THR A O 1
ATOM 3632 N N . THR A 1 487 ? 0.387 0.167 39.346 1.00 93.75 487 THR A N 1
ATOM 3633 C CA . THR A 1 487 ? 0.981 -1.155 39.069 1.00 93.75 487 THR A CA 1
ATOM 3634 C C . THR A 1 487 ? 1.677 -1.213 37.701 1.00 93.75 487 THR A C 1
ATOM 3636 O O . THR A 1 487 ? 2.698 -1.887 37.551 1.00 93.75 487 THR A O 1
ATOM 3639 N N . ARG A 1 488 ? 1.168 -0.505 36.682 1.00 96.25 488 ARG A N 1
ATOM 3640 C CA . ARG A 1 488 ? 1.774 -0.418 35.334 1.00 96.25 488 ARG A CA 1
ATOM 3641 C C . ARG A 1 488 ? 2.968 0.537 35.225 1.00 96.25 488 ARG A C 1
ATOM 3643 O O . ARG A 1 488 ? 3.707 0.453 34.249 1.00 96.25 488 ARG A O 1
ATOM 3650 N N . MET A 1 489 ? 3.285 1.324 36.255 1.00 95.94 489 MET A N 1
ATOM 3651 C CA . MET A 1 489 ? 4.587 2.015 36.342 1.00 95.94 489 MET A CA 1
ATOM 3652 C C . MET A 1 489 ? 5.784 1.045 36.361 1.00 95.94 489 MET A C 1
ATOM 3654 O O . MET A 1 489 ? 6.906 1.451 36.059 1.00 95.94 489 MET A O 1
ATOM 3658 N N . LYS A 1 490 ? 5.549 -0.232 36.695 1.00 93.62 490 LYS A N 1
ATOM 3659 C CA . LYS A 1 490 ? 6.539 -1.323 36.701 1.00 93.62 490 LYS A CA 1
ATOM 3660 C C . LYS A 1 490 ? 6.372 -2.315 35.535 1.00 93.62 490 LYS A C 1
ATOM 3662 O O . LYS A 1 490 ? 6.951 -3.394 35.588 1.00 93.62 490 LYS A O 1
ATOM 3667 N N . ASP A 1 491 ? 5.573 -1.984 34.517 1.00 96.44 491 ASP A N 1
ATOM 3668 C CA . ASP A 1 491 ? 5.424 -2.811 33.308 1.00 96.44 491 ASP A CA 1
ATOM 3669 C C . ASP A 1 491 ? 6.770 -2.974 32.581 1.00 96.44 491 ASP A C 1
ATOM 3671 O O . ASP A 1 491 ? 7.607 -2.071 32.642 1.00 96.44 491 ASP A O 1
ATOM 3675 N N . ASP A 1 492 ? 7.002 -4.085 31.883 1.00 94.19 492 ASP A N 1
ATOM 3676 C CA . ASP A 1 492 ? 8.232 -4.320 31.118 1.00 94.19 492 ASP A CA 1
ATOM 3677 C C . ASP A 1 492 ? 8.299 -3.461 29.841 1.00 94.19 492 ASP A C 1
ATOM 3679 O O . ASP A 1 492 ? 9.381 -2.986 29.468 1.00 94.19 492 ASP A O 1
ATOM 3683 N N . ASN A 1 493 ? 7.155 -3.129 29.232 1.00 94.50 493 ASN A N 1
ATOM 3684 C CA . ASN A 1 493 ? 7.108 -2.290 28.039 1.00 94.50 493 ASN A CA 1
ATOM 3685 C C . ASN A 1 493 ? 7.232 -0.790 28.383 1.00 94.50 493 ASN A C 1
ATOM 3687 O O . ASN A 1 493 ? 6.478 -0.223 29.178 1.00 94.50 493 ASN A O 1
ATOM 3691 N N . ALA A 1 494 ? 8.190 -0.113 27.741 1.00 94.00 494 ALA A N 1
ATOM 3692 C CA . ALA A 1 494 ? 8.480 1.302 27.978 1.00 94.00 494 ALA A CA 1
ATOM 3693 C C . ALA A 1 494 ? 7.331 2.254 27.597 1.00 94.00 494 ALA A C 1
ATOM 3695 O O . ALA A 1 494 ? 7.157 3.275 28.265 1.00 94.00 494 ALA A O 1
ATOM 3696 N N . LYS A 1 495 ? 6.535 1.921 26.569 1.00 94.19 495 LYS A N 1
ATOM 3697 C CA . LYS A 1 495 ? 5.355 2.708 26.182 1.00 94.19 495 LYS A CA 1
ATOM 3698 C C . LYS A 1 495 ? 4.287 2.644 27.278 1.00 94.19 495 LYS A C 1
ATOM 3700 O O . LYS A 1 495 ? 3.789 3.688 27.692 1.00 94.19 495 LYS A O 1
ATOM 3705 N N . VAL A 1 496 ? 4.038 1.450 27.828 1.00 95.06 496 VAL A N 1
ATOM 3706 C CA . VAL A 1 496 ? 3.014 1.225 28.865 1.00 95.06 496 VAL A CA 1
ATOM 3707 C C . VAL A 1 496 ? 3.348 2.019 30.129 1.00 95.06 496 VAL A C 1
ATOM 3709 O O . VAL A 1 496 ? 2.483 2.718 30.658 1.00 95.06 496 VAL A O 1
ATOM 3712 N N . ARG A 1 497 ? 4.621 2.020 30.557 1.00 96.75 497 ARG A N 1
ATOM 3713 C CA . ARG A 1 497 ? 5.092 2.865 31.674 1.00 96.75 497 ARG A CA 1
ATOM 3714 C C . ARG A 1 497 ? 4.878 4.364 31.416 1.00 96.75 497 ARG A C 1
ATOM 3716 O O . ARG A 1 497 ? 4.479 5.089 32.327 1.00 96.75 497 ARG A O 1
ATOM 3723 N N . ALA A 1 498 ? 5.129 4.842 30.195 1.00 95.38 498 ALA A N 1
ATOM 3724 C CA . ALA A 1 498 ? 4.954 6.252 29.833 1.00 95.38 498 ALA A CA 1
ATOM 3725 C C . ALA A 1 498 ? 3.470 6.673 29.808 1.00 95.38 498 ALA A C 1
ATOM 3727 O O . ALA A 1 498 ? 3.113 7.723 30.356 1.00 95.38 498 ALA A O 1
ATOM 3728 N N . THR A 1 499 ? 2.593 5.838 29.244 1.00 95.50 499 THR A N 1
ATOM 3729 C CA . THR A 1 499 ? 1.137 6.050 29.259 1.00 95.50 499 THR A CA 1
ATOM 3730 C C . THR A 1 499 ? 0.584 6.024 30.686 1.00 95.50 499 THR A C 1
ATOM 3732 O O . THR A 1 499 ? -0.170 6.923 31.060 1.00 95.50 499 THR A O 1
ATOM 3735 N N . ALA A 1 500 ? 1.017 5.068 31.517 1.00 95.81 500 ALA A N 1
ATOM 3736 C CA . ALA A 1 500 ? 0.616 4.977 32.921 1.00 95.81 500 ALA A CA 1
ATOM 3737 C C . ALA A 1 500 ? 1.014 6.228 33.722 1.00 95.81 500 ALA A C 1
ATOM 3739 O O . ALA A 1 500 ? 0.164 6.833 34.375 1.00 95.81 500 ALA A O 1
ATOM 3740 N N . SER A 1 501 ? 2.265 6.684 33.593 1.00 96.75 501 SER A N 1
ATOM 3741 C CA . SER A 1 501 ? 2.750 7.934 34.203 1.00 96.75 501 SER A CA 1
ATOM 3742 C C . SER A 1 501 ? 1.899 9.143 33.789 1.00 96.75 501 SER A C 1
ATOM 3744 O O . SER A 1 501 ? 1.466 9.940 34.623 1.00 96.75 501 SER A O 1
ATOM 3746 N N . THR A 1 502 ? 1.571 9.237 32.497 1.00 96.69 502 THR A N 1
ATOM 3747 C CA . THR A 1 502 ? 0.727 10.308 31.942 1.00 96.69 502 THR A CA 1
ATOM 3748 C C . THR A 1 502 ? -0.697 10.267 32.508 1.00 96.69 502 THR A C 1
ATOM 3750 O O . THR A 1 502 ? -1.253 11.311 32.852 1.00 96.69 502 THR A O 1
ATOM 3753 N N . CYS A 1 503 ? -1.276 9.072 32.669 1.00 94.69 503 CYS A N 1
ATOM 3754 C CA . CYS A 1 503 ? -2.604 8.892 33.255 1.00 94.69 503 CYS A CA 1
ATOM 3755 C C . CYS A 1 503 ? -2.638 9.238 34.750 1.00 94.69 503 CYS A C 1
ATOM 3757 O O . CYS A 1 503 ? -3.572 9.900 35.200 1.00 94.69 503 CYS A O 1
ATOM 3759 N N . LEU A 1 504 ? -1.615 8.851 35.519 1.00 94.81 504 LEU A N 1
ATOM 3760 C CA . LEU A 1 504 ? -1.507 9.199 36.939 1.00 94.81 504 LEU A CA 1
ATOM 3761 C C . LEU A 1 504 ? -1.392 10.715 37.135 1.00 94.81 504 LEU A C 1
ATOM 3763 O O . LEU A 1 504 ? -2.112 11.284 37.953 1.00 94.81 504 LEU A O 1
ATOM 3767 N N . ASN A 1 505 ? -0.562 11.386 36.332 1.00 93.69 505 ASN A N 1
ATOM 3768 C CA . ASN A 1 505 ? -0.433 12.843 36.370 1.00 93.69 505 ASN A CA 1
ATOM 3769 C C . ASN A 1 505 ? -1.762 13.547 36.034 1.00 93.69 505 ASN A C 1
ATOM 3771 O O . ASN A 1 505 ? -2.142 14.489 36.729 1.00 93.69 505 ASN A O 1
ATOM 3775 N N . MET A 1 506 ? -2.510 13.059 35.035 1.00 92.88 506 MET A N 1
ATOM 3776 C CA . MET A 1 506 ? -3.843 13.577 34.692 1.00 92.88 506 MET A CA 1
ATOM 3777 C C . MET A 1 506 ? -4.841 13.422 35.853 1.00 92.88 506 MET A C 1
ATOM 3779 O O . MET A 1 506 ? -5.499 14.386 36.245 1.00 92.88 506 MET A O 1
ATOM 3783 N N . LEU A 1 507 ? -4.912 12.227 36.450 1.00 91.50 507 LEU A N 1
ATOM 3784 C CA . LEU A 1 507 ? -5.800 11.931 37.581 1.00 91.50 507 LEU A CA 1
ATOM 3785 C C . LEU A 1 507 ? -5.451 12.740 38.838 1.00 91.50 507 LEU A C 1
ATOM 3787 O O . LEU A 1 507 ? -6.338 13.051 39.631 1.00 91.50 507 LEU A O 1
ATOM 3791 N N . ASN A 1 508 ? -4.179 13.081 39.040 1.00 91.12 508 ASN A N 1
ATOM 3792 C CA . ASN A 1 508 ? -3.746 13.906 40.166 1.00 91.12 508 ASN A CA 1
ATOM 3793 C C . ASN A 1 508 ? -4.110 15.383 39.945 1.00 91.12 508 ASN A C 1
ATOM 3795 O O . ASN A 1 508 ? -4.660 16.007 40.847 1.00 91.12 508 ASN A O 1
ATOM 3799 N N . LEU A 1 509 ? -3.908 15.921 38.734 1.00 89.56 509 LEU A N 1
ATOM 3800 C CA . LEU A 1 509 ? -4.318 17.289 38.374 1.00 89.56 509 LEU A CA 1
ATOM 3801 C C . LEU A 1 509 ? -5.834 17.510 38.521 1.00 89.56 509 LEU A C 1
ATOM 3803 O O . LEU A 1 509 ? -6.261 18.563 38.999 1.00 89.56 509 LEU A O 1
ATOM 3807 N N . GLN A 1 510 ? -6.646 16.514 38.153 1.00 86.94 510 GLN A N 1
ATOM 3808 C CA . GLN A 1 510 ? -8.102 16.546 38.339 1.00 86.94 510 GLN A CA 1
ATOM 3809 C C . GLN A 1 510 ? -8.502 16.539 39.818 1.00 86.94 510 GLN A C 1
ATOM 3811 O O . GLN A 1 510 ? -9.430 17.247 40.212 1.00 86.94 510 GLN A O 1
ATOM 3816 N N . GLU A 1 511 ? -7.804 15.775 40.661 1.00 85.69 511 GLU A N 1
ATOM 3817 C CA . GLU A 1 511 ? -8.084 15.759 42.097 1.00 85.69 511 GLU A CA 1
ATOM 3818 C C . GLU A 1 511 ? -7.691 17.079 42.772 1.00 85.69 511 GLU A C 1
ATOM 3820 O O . GLU A 1 511 ? -8.500 17.654 43.500 1.00 85.69 511 GLU A O 1
ATOM 3825 N N . ASP A 1 512 ? -6.524 17.628 42.430 1.00 86.31 512 ASP A N 1
ATOM 3826 C CA . ASP A 1 512 ? -6.076 18.969 42.821 1.00 86.31 512 ASP A CA 1
ATOM 3827 C C . ASP A 1 512 ? -7.119 20.048 42.476 1.00 86.31 512 ASP A C 1
ATOM 3829 O O . ASP A 1 512 ? -7.414 20.933 43.287 1.00 86.31 512 ASP A O 1
ATOM 3833 N N . ALA A 1 513 ? -7.696 19.980 41.271 1.00 84.00 513 ALA A N 1
ATOM 3834 C CA . ALA A 1 513 ? -8.734 20.900 40.816 1.00 84.00 513 ALA A CA 1
ATOM 3835 C C . ALA A 1 513 ? -10.034 20.751 41.627 1.00 84.00 513 ALA A C 1
ATOM 3837 O O . ALA A 1 513 ? -10.587 21.756 42.082 1.00 84.00 513 ALA A O 1
ATOM 3838 N N . MET A 1 514 ? -10.489 19.518 41.880 1.00 80.81 514 MET A N 1
ATOM 3839 C CA . MET A 1 514 ? -11.669 19.247 42.712 1.00 80.81 514 MET A CA 1
ATOM 3840 C C . MET A 1 514 ? -11.478 19.689 44.170 1.00 80.81 514 MET A C 1
ATOM 3842 O O . MET A 1 514 ? -12.396 20.262 44.759 1.00 80.81 514 MET A O 1
ATOM 3846 N N . GLN A 1 515 ? -10.298 19.479 44.760 1.00 83.88 515 GLN A N 1
ATOM 3847 C CA . GLN A 1 515 ? -9.994 19.936 46.121 1.00 83.88 515 GLN A CA 1
ATOM 3848 C C . GLN A 1 515 ? -10.021 21.473 46.210 1.00 83.88 515 GLN A C 1
ATOM 3850 O O . GLN A 1 515 ? -10.683 22.029 47.091 1.00 83.88 515 GLN A O 1
ATOM 3855 N N . LYS A 1 516 ? -9.401 22.173 45.248 1.00 83.81 516 LYS A N 1
ATOM 3856 C CA . LYS A 1 516 ? -9.421 23.647 45.158 1.00 83.81 516 LYS A CA 1
ATOM 3857 C C . LYS A 1 516 ? -10.831 24.198 44.899 1.00 83.81 516 LYS A C 1
ATOM 3859 O O . LYS A 1 516 ? -11.177 25.253 45.428 1.00 83.81 516 LYS A O 1
ATOM 3864 N N . ALA A 1 517 ? -11.668 23.488 44.140 1.00 77.31 517 ALA A N 1
ATOM 3865 C CA . ALA A 1 517 ? -13.077 23.841 43.952 1.00 77.31 517 ALA A CA 1
ATOM 3866 C C . ALA A 1 517 ? -13.882 23.708 45.259 1.00 77.31 517 ALA A C 1
ATOM 3868 O O . ALA A 1 517 ? -14.551 24.660 45.658 1.00 77.31 517 ALA A O 1
ATOM 3869 N N . ARG A 1 518 ? -13.745 22.583 45.979 1.00 79.62 518 ARG A N 1
ATOM 3870 C CA . ARG A 1 518 ? -14.396 22.357 47.286 1.00 79.62 518 ARG A CA 1
ATOM 3871 C C . ARG A 1 518 ? -13.990 23.402 48.332 1.00 79.62 518 ARG A C 1
ATOM 3873 O O . ARG A 1 518 ? -14.847 23.889 49.063 1.00 79.62 518 ARG A O 1
ATOM 3880 N N . GLN A 1 519 ? -12.713 23.794 48.376 1.00 78.44 519 GLN A N 1
ATOM 3881 C CA . GLN A 1 519 ? -12.240 24.879 49.248 1.00 78.44 519 GLN A CA 1
ATOM 3882 C C . GLN A 1 519 ? -12.902 26.224 48.907 1.00 78.44 519 GLN A C 1
ATOM 3884 O O . GLN A 1 519 ? -13.401 26.900 49.801 1.00 78.44 519 GLN A O 1
ATOM 3889 N N . ARG A 1 520 ? -12.981 26.585 47.618 1.00 77.44 520 ARG A N 1
ATOM 3890 C CA . ARG A 1 520 ? -13.653 27.817 47.156 1.00 77.44 520 ARG A CA 1
ATOM 3891 C C . ARG A 1 520 ? -15.163 27.827 47.406 1.00 77.44 520 ARG A C 1
ATOM 3893 O O . ARG A 1 520 ? -15.736 28.907 47.502 1.00 77.44 520 ARG A O 1
ATOM 3900 N N . GLN A 1 521 ? -15.802 26.661 47.481 1.00 70.56 521 GLN A N 1
ATOM 3901 C CA . GLN A 1 521 ? -17.227 26.539 47.794 1.00 70.56 521 GLN A CA 1
ATOM 3902 C C . GLN A 1 521 ? -17.485 26.743 49.295 1.00 70.56 521 GLN A C 1
ATOM 3904 O O . GLN A 1 521 ? -18.288 27.598 49.653 1.00 70.56 521 GLN A O 1
ATOM 3909 N N . ARG A 1 522 ? -16.689 26.100 50.164 1.00 68.75 522 ARG A N 1
ATOM 3910 C CA . ARG A 1 522 ? -16.706 26.333 51.625 1.00 68.75 522 ARG A CA 1
ATOM 3911 C C . ARG A 1 522 ? -16.324 27.760 52.044 1.00 68.75 522 ARG A C 1
ATOM 3913 O O . ARG A 1 522 ? -16.603 28.166 53.160 1.00 68.75 522 ARG A O 1
ATOM 3920 N N . GLN A 1 523 ? -15.667 28.517 51.166 1.00 63.59 523 GLN A N 1
ATOM 3921 C CA . GLN A 1 523 ? -15.359 29.945 51.348 1.00 63.59 523 GLN A CA 1
ATOM 3922 C C . GLN A 1 523 ? -16.451 30.883 50.791 1.00 63.59 523 GLN A C 1
ATOM 3924 O O . GLN A 1 523 ? -16.241 32.094 50.727 1.00 63.59 523 GLN A O 1
ATOM 3929 N N . LYS A 1 524 ? -17.589 30.340 50.337 1.00 57.06 524 LYS A N 1
ATOM 3930 C CA . LYS A 1 524 ? -18.733 31.090 49.789 1.00 57.06 524 LYS A CA 1
ATOM 3931 C C . LYS A 1 524 ? -20.061 30.821 50.491 1.00 57.06 524 LYS A C 1
ATOM 3933 O O . LYS A 1 524 ? -21.008 31.568 50.262 1.00 57.06 524 LYS A O 1
ATOM 3938 N N . GLU A 1 525 ? -20.135 29.784 51.313 1.00 44.69 525 GLU A N 1
ATOM 3939 C CA . GLU A 1 525 ? -21.220 29.606 52.274 1.00 44.69 525 GLU A CA 1
ATOM 3940 C C . GLU A 1 525 ? -21.056 30.692 53.359 1.00 44.69 525 GLU A C 1
ATOM 3942 O O . GLU A 1 525 ? -19.971 30.793 53.941 1.00 44.69 525 GLU A O 1
ATOM 3947 N N . PRO A 1 526 ? -22.052 31.573 53.587 1.00 44.25 526 PRO A N 1
ATOM 3948 C CA . PRO A 1 526 ? -22.003 32.503 54.708 1.00 44.25 526 PRO A CA 1
ATOM 3949 C C . PRO A 1 526 ? -22.079 31.712 56.018 1.00 44.25 526 PRO A C 1
ATOM 3951 O O . PRO A 1 526 ? -22.708 30.657 56.068 1.00 44.25 526 PRO A O 1
ATOM 3954 N N . ALA A 1 527 ? -21.457 32.225 57.079 1.00 44.38 527 ALA A N 1
ATOM 3955 C CA . ALA A 1 527 ? -21.712 31.695 58.411 1.00 44.38 527 ALA A CA 1
ATOM 3956 C C . ALA A 1 527 ? -23.169 32.000 58.789 1.00 44.38 527 ALA A C 1
ATOM 3958 O O . ALA A 1 527 ? -23.600 33.149 58.687 1.00 44.38 527 ALA A O 1
ATOM 3959 N N . GLU A 1 528 ? -23.915 30.978 59.199 1.00 41.69 528 GLU A N 1
ATOM 3960 C CA . GLU A 1 528 ? -25.143 31.177 59.964 1.00 41.69 528 GLU A CA 1
ATOM 3961 C C . GLU A 1 528 ? -24.722 31.427 61.420 1.00 41.69 528 GLU A C 1
ATOM 3963 O O . GLU A 1 528 ? -23.990 30.626 62.006 1.00 41.69 528 GLU A O 1
ATOM 3968 N N . ASP A 1 529 ? -25.106 32.583 61.967 1.00 39.25 529 ASP A N 1
ATOM 3969 C CA . ASP A 1 529 ? -24.784 32.978 63.340 1.00 39.25 529 ASP A CA 1
ATOM 3970 C C . ASP A 1 529 ? -25.683 32.209 64.330 1.00 39.25 529 ASP A C 1
ATOM 3972 O O . ASP A 1 529 ? -26.805 32.626 64.621 1.00 39.25 529 ASP A O 1
ATOM 3976 N N . ASP A 1 530 ? -25.185 31.084 64.851 1.00 36.03 530 ASP A N 1
ATOM 3977 C CA . ASP A 1 530 ? -25.768 30.392 66.009 1.00 36.03 530 ASP A CA 1
ATOM 3978 C C . ASP A 1 530 ? -25.457 31.176 67.300 1.00 36.03 530 ASP A C 1
ATOM 3980 O O . ASP A 1 530 ? -24.356 31.068 67.848 1.00 36.03 530 ASP A O 1
ATOM 3984 N N . ASP A 1 531 ? -26.434 31.922 67.828 1.00 35.78 531 ASP A N 1
ATOM 3985 C CA . ASP A 1 531 ? -26.385 32.443 69.201 1.00 35.78 531 ASP A CA 1
ATOM 3986 C C . ASP A 1 531 ? -27.766 32.392 69.894 1.00 35.78 531 ASP A C 1
ATOM 3988 O O . ASP A 1 531 ? -28.807 32.575 69.268 1.00 35.78 531 ASP A O 1
ATOM 3992 N N . GLU A 1 532 ? -27.745 32.108 71.199 1.00 33.81 532 GLU A N 1
ATOM 3993 C CA . GLU A 1 532 ? -28.874 31.877 72.126 1.00 33.81 532 GLU A CA 1
ATOM 3994 C C . GLU A 1 532 ? -30.035 30.927 71.710 1.00 33.81 532 GLU A C 1
ATOM 3996 O O . GLU A 1 532 ? -30.978 31.300 71.016 1.00 33.81 532 GLU A O 1
ATOM 4001 N N . ILE A 1 533 ? -30.136 29.775 72.398 1.00 33.19 533 ILE A N 1
ATOM 4002 C CA . ILE A 1 533 ? -31.127 29.621 73.491 1.00 33.19 533 ILE A CA 1
ATOM 4003 C C . ILE A 1 533 ? -30.765 28.472 74.460 1.00 33.19 533 ILE A C 1
ATOM 4005 O O . ILE A 1 533 ? -30.317 27.390 74.092 1.00 33.19 533 ILE A O 1
ATOM 4009 N N . LEU A 1 534 ? -30.977 28.747 75.748 1.00 33.03 534 LEU A N 1
ATOM 4010 C CA . LEU A 1 534 ? -30.669 27.924 76.925 1.00 33.03 534 LEU A CA 1
ATOM 4011 C C . LEU A 1 534 ? -31.650 26.745 77.153 1.00 33.03 534 LEU A C 1
ATOM 4013 O O . LEU A 1 534 ? -32.853 27.000 77.169 1.00 33.03 534 LEU A O 1
ATOM 4017 N N . ARG A 1 535 ? -31.172 25.537 77.537 1.00 31.38 535 ARG A N 1
ATOM 4018 C CA . ARG A 1 535 ? -31.144 25.011 78.945 1.00 31.38 535 ARG A CA 1
ATOM 4019 C C . ARG A 1 535 ? -30.890 23.492 79.107 1.00 31.38 535 ARG A C 1
ATOM 4021 O O . ARG A 1 535 ? -31.155 22.708 78.211 1.00 31.38 535 ARG A O 1
ATOM 4028 N N . ASP A 1 536 ? -30.441 23.152 80.324 1.00 30.30 536 ASP A N 1
ATOM 4029 C CA . ASP A 1 536 ? -30.555 21.889 81.090 1.00 30.30 536 ASP A CA 1
ATOM 4030 C C . ASP A 1 536 ? -30.095 20.534 80.493 1.00 30.30 536 ASP A C 1
ATOM 4032 O O . ASP A 1 536 ? -30.669 20.032 79.535 1.00 30.30 536 ASP A O 1
ATOM 4036 N N . GLY A 1 537 ? -29.175 19.833 81.193 1.00 28.23 537 GLY A N 1
ATOM 4037 C CA . GLY A 1 537 ? -29.134 18.354 81.131 1.00 28.23 537 GLY A CA 1
ATOM 4038 C C . GLY A 1 537 ? -27.798 17.592 81.245 1.00 28.23 537 GLY A C 1
ATOM 4039 O O . GLY A 1 537 ? -27.442 16.878 80.315 1.00 28.23 537 GLY A O 1
ATOM 4040 N N . VAL A 1 538 ? -27.168 17.563 82.433 1.00 25.44 538 VAL A N 1
ATOM 4041 C CA . VAL A 1 538 ? -26.195 16.510 82.864 1.00 25.44 538 VAL A CA 1
ATOM 4042 C C . VAL A 1 538 ? -24.892 16.375 81.998 1.00 25.44 538 VAL A C 1
ATOM 4044 O O . VAL A 1 538 ? -24.655 17.249 81.165 1.00 25.44 538 VAL A O 1
ATOM 4047 N N . PRO A 1 539 ? -23.882 15.506 82.294 1.00 29.53 539 PRO A N 1
ATOM 4048 C CA . PRO A 1 539 ? -22.497 15.995 82.313 1.00 29.53 539 PRO A CA 1
ATOM 4049 C C . PRO A 1 539 ? -21.571 15.448 81.212 1.00 29.53 539 PRO A C 1
ATOM 4051 O O . PRO A 1 539 ? -21.725 14.334 80.714 1.00 29.53 539 PRO A O 1
ATOM 4054 N N . ARG A 1 540 ? -20.487 16.191 80.944 1.00 31.83 540 ARG A N 1
ATOM 4055 C CA . ARG A 1 540 ? -19.315 15.670 80.223 1.00 31.83 540 ARG A CA 1
ATOM 4056 C C . ARG A 1 540 ? -18.612 14.591 81.055 1.00 31.83 540 ARG A C 1
ATOM 4058 O O . ARG A 1 540 ? -17.919 14.915 82.017 1.00 31.83 540 ARG A O 1
ATOM 4065 N N . LEU A 1 541 ? -18.716 13.335 80.632 1.00 24.56 541 LEU A N 1
ATOM 4066 C CA . LEU A 1 541 ? -17.734 12.294 80.942 1.00 24.56 541 LEU A CA 1
ATOM 4067 C C . LEU A 1 541 ? -16.820 12.123 79.727 1.00 24.56 541 LEU A C 1
ATOM 4069 O O . LEU A 1 541 ? -17.295 11.917 78.612 1.00 24.56 541 LEU A O 1
ATOM 4073 N N . GLY A 1 542 ? -15.512 12.264 79.936 1.00 33.81 542 GLY A N 1
ATOM 4074 C CA . GLY A 1 542 ? -14.522 12.078 78.879 1.00 33.81 542 GLY A CA 1
ATOM 4075 C C . GLY A 1 542 ? -14.277 10.599 78.593 1.00 33.81 542 GLY A C 1
ATOM 4076 O O . GLY A 1 542 ? -14.187 9.796 79.519 1.00 33.81 542 GLY A O 1
ATOM 4077 N N . LEU A 1 543 ? -14.115 10.263 77.316 1.00 24.48 543 LEU A N 1
ATOM 4078 C CA . LEU A 1 543 ? -13.479 9.029 76.866 1.00 24.48 543 LEU A CA 1
ATOM 4079 C C . LEU A 1 543 ? -12.463 9.383 75.782 1.00 24.48 543 LEU A C 1
ATOM 4081 O O . LEU A 1 543 ? -12.728 10.210 74.908 1.00 24.48 543 LEU A O 1
ATOM 4085 N N . GLU A 1 544 ? -11.282 8.792 75.896 1.00 28.20 544 GLU A N 1
ATOM 4086 C CA . GLU A 1 544 ? -10.126 9.094 75.059 1.00 28.20 544 GLU A CA 1
ATOM 4087 C C . GLU A 1 544 ? -10.175 8.324 73.729 1.00 28.20 544 GLU A C 1
ATOM 4089 O O . GLU A 1 544 ? -10.969 7.402 73.548 1.00 28.20 544 GLU A O 1
ATOM 4094 N N . SER A 1 545 ? -9.305 8.729 72.800 1.00 36.94 545 SER A N 1
ATOM 4095 C CA . SER A 1 545 ? -8.776 7.938 71.677 1.00 36.94 545 SER A CA 1
ATOM 4096 C C . SER A 1 545 ? -9.626 6.772 71.129 1.00 36.94 545 SER A C 1
ATOM 4098 O O . SER A 1 545 ? -9.537 5.646 71.617 1.00 36.94 545 SER A O 1
ATOM 4100 N N . GLY A 1 546 ? -10.283 6.989 69.983 1.00 36.56 546 GLY A N 1
ATOM 4101 C CA . GLY A 1 546 ? -10.564 5.903 69.035 1.00 36.56 546 GLY A CA 1
ATOM 4102 C C . GLY A 1 546 ? -12.035 5.545 68.839 1.00 36.56 546 GLY A C 1
ATOM 4103 O O . GLY A 1 546 ? -12.574 4.669 69.510 1.00 36.56 546 GLY A O 1
ATOM 4104 N N . LYS A 1 547 ? -12.645 6.154 67.816 1.00 23.66 547 LYS A N 1
ATOM 4105 C CA . LYS A 1 547 ? -13.782 5.601 67.065 1.00 23.66 547 LYS A CA 1
ATOM 4106 C C . LYS A 1 547 ? -13.926 6.336 65.735 1.00 23.66 547 LYS A C 1
ATOM 4108 O O . LYS A 1 547 ? -14.130 7.546 65.718 1.00 23.66 547 LYS A O 1
ATOM 4113 N N . CYS A 1 548 ? -13.857 5.603 64.627 1.00 25.55 548 CYS A N 1
ATOM 4114 C CA . CYS A 1 548 ? -14.453 6.070 63.380 1.00 25.55 548 CYS A CA 1
ATOM 4115 C C . CYS A 1 548 ? -15.976 5.969 63.521 1.00 25.55 548 CYS A C 1
ATOM 4117 O O . CYS A 1 548 ? -16.479 4.934 63.956 1.00 25.55 548 CYS A O 1
ATOM 4119 N N . LEU A 1 549 ? -16.703 7.022 63.149 1.00 22.95 549 LEU A N 1
ATOM 4120 C CA . LEU A 1 549 ? -18.164 7.022 63.125 1.00 22.95 549 LEU A CA 1
ATOM 4121 C C . LEU A 1 549 ? -18.670 7.629 61.812 1.00 22.95 549 LEU A C 1
ATOM 4123 O O . LEU A 1 549 ? -18.594 8.832 61.595 1.00 22.95 549 LEU A O 1
ATOM 4127 N N . CYS A 1 550 ? -19.123 6.716 60.953 1.00 25.23 550 CYS A N 1
ATOM 4128 C CA . CYS A 1 550 ? -20.089 6.811 59.856 1.00 25.23 550 CYS A CA 1
ATOM 4129 C C . CYS A 1 550 ? -20.392 8.178 59.205 1.00 25.23 550 CYS A C 1
ATOM 4131 O O . CYS A 1 550 ? -20.940 9.087 59.820 1.00 25.23 550 CYS A O 1
ATOM 4133 N N . VAL A 1 551 ? -20.226 8.211 57.880 1.00 23.11 551 VAL A N 1
ATOM 4134 C CA . VAL A 1 551 ? -20.933 9.101 56.938 1.00 23.11 551 VAL A CA 1
ATOM 4135 C C . VAL A 1 551 ? -21.899 8.195 56.133 1.00 23.11 551 VAL A C 1
ATOM 4137 O O . VAL A 1 551 ? -21.557 7.028 55.931 1.00 23.11 551 VAL A O 1
ATOM 4140 N N . PRO A 1 552 ? -23.135 8.623 55.798 1.00 25.81 552 PRO A N 1
ATOM 4141 C CA . PRO A 1 552 ? -24.281 7.703 55.822 1.00 25.81 552 PRO A CA 1
ATOM 4142 C C . PRO A 1 552 ? -24.515 6.850 54.565 1.00 25.81 552 PRO A C 1
ATOM 4144 O O . PRO A 1 552 ? -24.069 7.150 53.462 1.00 25.81 552 PRO A O 1
ATOM 4147 N N . SER A 1 553 ? -25.302 5.791 54.760 1.00 33.75 553 SER A N 1
ATOM 4148 C CA . SER A 1 553 ? -25.710 4.807 53.758 1.00 33.75 553 SER A CA 1
ATOM 4149 C C . SER A 1 553 ? -26.756 5.343 52.769 1.00 33.75 553 SER A C 1
ATOM 4151 O O . SER A 1 553 ? -27.950 5.353 53.073 1.00 33.75 553 SER A O 1
ATOM 4153 N N . SER A 1 554 ? -26.326 5.726 51.565 1.00 29.67 554 SER A N 1
ATOM 4154 C CA . SER A 1 554 ? -27.221 6.046 50.435 1.00 29.67 554 SER A CA 1
ATOM 4155 C C . SER A 1 554 ? -26.846 5.379 49.100 1.00 29.67 554 SER A C 1
ATOM 4157 O O . SER A 1 554 ? -27.585 5.520 48.130 1.00 29.67 554 SER A O 1
ATOM 4159 N N . GLU A 1 555 ? -25.768 4.587 49.051 1.00 31.84 555 GLU A N 1
ATOM 4160 C CA . GLU A 1 555 ? -25.345 3.811 47.866 1.00 31.84 555 GLU A CA 1
ATOM 4161 C C . GLU A 1 555 ? -25.712 2.311 47.969 1.00 31.84 555 GLU A C 1
ATOM 4163 O O . GLU A 1 555 ? -25.068 1.453 47.377 1.00 31.84 555 GLU A O 1
ATOM 4168 N N . ALA A 1 556 ? -26.774 1.973 48.712 1.00 29.45 556 ALA A N 1
ATOM 4169 C CA . ALA A 1 556 ? -27.288 0.603 48.869 1.00 29.45 556 ALA A CA 1
ATOM 4170 C C . ALA A 1 556 ? -28.202 0.158 47.698 1.00 29.45 556 ALA A C 1
ATOM 4172 O O . ALA A 1 556 ? -29.266 -0.425 47.904 1.00 29.45 556 ALA A O 1
ATOM 4173 N N . LEU A 1 557 ? -27.796 0.467 46.465 1.00 40.25 557 LEU A N 1
ATOM 4174 C CA . LEU A 1 557 ? -28.457 0.115 45.200 1.00 40.25 557 LEU A CA 1
ATOM 4175 C C . LEU A 1 557 ? -27.403 -0.433 44.220 1.00 40.25 557 LEU A C 1
ATOM 4177 O O . LEU A 1 557 ? -26.216 -0.194 44.405 1.00 40.25 557 LEU A O 1
ATOM 4181 N N . GLU A 1 558 ? -27.830 -1.158 43.179 1.00 40.84 558 GLU A N 1
ATOM 4182 C CA . GLU A 1 558 ? -26.943 -1.867 42.228 1.00 40.84 558 GLU A CA 1
ATOM 4183 C C . GLU A 1 558 ? -26.187 -3.091 42.814 1.00 40.84 558 GLU A C 1
ATOM 4185 O O . GLU A 1 558 ? -25.023 -3.325 42.503 1.00 40.84 558 GLU A O 1
ATOM 4190 N N . LEU A 1 559 ? -26.879 -3.952 43.581 1.00 35.94 559 LEU A N 1
ATOM 4191 C CA . LEU A 1 559 ? -26.490 -5.371 43.746 1.00 35.94 559 LEU A CA 1
ATOM 4192 C C . LEU A 1 559 ? -27.622 -6.338 43.352 1.00 35.94 559 LEU A C 1
ATOM 4194 O O . LEU A 1 559 ? -27.399 -7.214 42.517 1.00 35.94 559 LEU A O 1
ATOM 4198 N N . GLU A 1 560 ? -28.859 -6.120 43.828 1.00 32.72 560 GLU A N 1
ATOM 4199 C CA . GLU A 1 560 ? -30.041 -6.849 43.317 1.00 32.72 560 GLU A CA 1
ATOM 4200 C C . GLU A 1 560 ? -30.203 -6.686 41.794 1.00 32.72 560 GLU A C 1
ATOM 4202 O O . GLU A 1 560 ? -30.528 -7.640 41.089 1.00 32.72 560 GLU A O 1
ATOM 4207 N N . ASP A 1 561 ? -29.946 -5.487 41.263 1.00 36.78 561 ASP A N 1
ATOM 4208 C CA . ASP A 1 561 ? -30.112 -5.195 39.835 1.00 36.78 561 ASP A CA 1
ATOM 4209 C C . ASP A 1 561 ? -29.001 -5.783 38.953 1.00 36.78 561 ASP A C 1
ATOM 4211 O O . ASP A 1 561 ? -29.254 -6.138 37.801 1.00 36.78 561 ASP A O 1
ATOM 4215 N N . ILE A 1 562 ? -27.798 -5.989 39.506 1.00 38.34 562 ILE A N 1
ATOM 4216 C CA . ILE A 1 562 ? -26.735 -6.745 38.826 1.00 38.34 562 ILE A CA 1
ATOM 4217 C C . ILE A 1 562 ? -27.166 -8.212 38.692 1.00 38.34 562 ILE A C 1
ATOM 4219 O O . ILE A 1 562 ? -27.078 -8.784 37.603 1.00 38.34 562 ILE A O 1
ATOM 4223 N N . ALA A 1 563 ? -27.708 -8.804 39.763 1.00 33.75 563 ALA A N 1
ATOM 4224 C CA . ALA A 1 563 ? -28.242 -10.164 39.725 1.00 33.75 563 ALA A CA 1
ATOM 4225 C C . ALA A 1 563 ? -29.412 -10.301 38.727 1.00 33.75 563 ALA A C 1
ATOM 4227 O O . ALA A 1 563 ? -29.464 -11.283 37.984 1.00 33.75 563 ALA A O 1
ATOM 4228 N N . ARG A 1 564 ? -30.305 -9.300 38.635 1.00 34.47 564 ARG A N 1
ATOM 4229 C CA . ARG A 1 564 ? -31.395 -9.268 37.636 1.00 34.47 564 ARG A CA 1
ATOM 4230 C C . ARG A 1 564 ? -30.884 -9.336 36.195 1.00 34.47 564 ARG A C 1
ATOM 4232 O O . ARG A 1 564 ? -31.412 -10.133 35.423 1.00 34.47 564 ARG A O 1
ATOM 4239 N N . LEU A 1 565 ? -29.875 -8.540 35.827 1.00 35.25 565 LEU A N 1
ATOM 4240 C CA . LEU A 1 565 ? -29.366 -8.519 34.446 1.00 35.25 565 LEU A CA 1
ATOM 4241 C C . LEU A 1 565 ? -28.678 -9.839 34.056 1.00 35.25 565 LEU A C 1
ATOM 4243 O O . LEU A 1 565 ? -28.879 -10.341 32.949 1.00 35.25 565 LEU A O 1
ATOM 4247 N N . VAL A 1 566 ? -27.911 -10.432 34.978 1.00 36.00 566 VAL A N 1
ATOM 4248 C CA . VAL A 1 566 ? -27.271 -11.747 34.778 1.00 36.00 566 VAL A CA 1
ATOM 4249 C C . VAL A 1 566 ? -28.325 -12.853 34.635 1.00 36.00 566 VAL A C 1
ATOM 4251 O O . VAL A 1 566 ? -28.223 -13.696 33.748 1.00 36.00 566 VAL A O 1
ATOM 4254 N N . CYS A 1 567 ? -29.387 -12.812 35.444 1.00 32.03 567 CYS A N 1
ATOM 4255 C CA . CYS A 1 567 ? -30.482 -13.788 35.407 1.00 32.03 567 CYS A CA 1
ATOM 4256 C C . CYS A 1 567 ? -31.280 -13.771 34.084 1.00 32.03 567 CYS A C 1
ATOM 4258 O O . CYS A 1 567 ? -31.858 -14.786 33.707 1.00 32.03 567 CYS A O 1
ATOM 4260 N N . GLN A 1 568 ? -31.283 -12.653 33.347 1.00 34.50 568 GLN A N 1
ATOM 4261 C CA . GLN A 1 568 ? -31.966 -12.532 32.049 1.00 34.50 568 GLN A CA 1
ATOM 4262 C C . GLN A 1 568 ? -31.098 -12.898 30.829 1.00 34.50 568 GLN A C 1
ATOM 4264 O O . GLN A 1 568 ? -31.601 -12.869 29.707 1.00 34.50 568 GLN A O 1
ATOM 4269 N N . SER A 1 569 ? -29.808 -13.212 31.013 1.00 34.22 569 SER A N 1
ATOM 4270 C CA . SER A 1 569 ? -28.831 -13.292 29.910 1.00 34.22 569 SER A CA 1
ATOM 4271 C C . SER A 1 569 ? -28.037 -14.603 29.801 1.00 34.22 569 SER A C 1
ATOM 4273 O O . SER A 1 569 ? -27.247 -14.742 28.868 1.00 34.22 569 SER A O 1
ATOM 4275 N N . LEU A 1 570 ? -28.266 -15.584 30.684 1.00 35.09 570 LEU A N 1
ATOM 4276 C CA . LEU A 1 570 ? -27.561 -16.874 30.687 1.00 35.09 570 LEU A CA 1
ATOM 4277 C C . LEU A 1 570 ? -28.520 -18.075 30.551 1.00 35.09 570 LEU A C 1
ATOM 4279 O O . LEU A 1 570 ? -29.373 -18.264 31.422 1.00 35.09 570 LEU A O 1
ATOM 4283 N N . PRO A 1 571 ? -28.374 -18.925 29.515 1.00 32.59 571 PRO A N 1
ATOM 4284 C CA . PRO A 1 571 ? -28.985 -20.250 29.477 1.00 32.59 571 PRO A CA 1
ATOM 4285 C C . PRO A 1 571 ? -28.171 -21.226 30.337 1.00 32.59 571 PRO A C 1
ATOM 4287 O O . PRO A 1 571 ? -27.007 -21.460 30.034 1.00 32.59 571 PRO A O 1
ATOM 4290 N N . GLU A 1 572 ? -28.822 -21.811 31.347 1.00 41.66 572 GLU A N 1
ATOM 4291 C CA . GLU A 1 572 ? -28.326 -22.877 32.242 1.00 41.66 572 GLU A CA 1
ATOM 4292 C C . GLU A 1 572 ? -27.096 -22.498 33.107 1.00 41.66 572 GLU A C 1
ATOM 4294 O O . GLU A 1 572 ? -26.057 -22.053 32.634 1.00 41.66 572 GLU A O 1
ATOM 4299 N N . CYS A 1 573 ? -27.238 -22.608 34.434 1.00 36.50 573 CYS A N 1
ATOM 4300 C CA . CYS A 1 573 ? -26.417 -21.844 35.382 1.00 36.50 573 CYS A CA 1
ATOM 4301 C C . CYS A 1 573 ? -25.737 -22.749 36.429 1.00 36.50 573 CYS A C 1
ATOM 4303 O O . CYS A 1 573 ? -26.309 -23.030 37.479 1.00 36.50 573 CYS A O 1
ATOM 4305 N N . GLU A 1 574 ? -24.499 -23.176 36.159 1.00 38.38 574 GLU A N 1
ATOM 4306 C CA . GLU A 1 574 ? -23.738 -24.142 36.984 1.00 38.38 574 GLU A CA 1
ATOM 4307 C C . GLU A 1 574 ? -23.329 -23.639 38.389 1.00 38.38 574 GLU A C 1
ATOM 4309 O O . GLU A 1 574 ? -22.924 -24.431 39.234 1.00 38.38 574 GLU A O 1
ATOM 4314 N N . PHE A 1 575 ? -23.428 -22.332 38.665 1.00 41.81 575 PHE A N 1
ATOM 4315 C CA . PHE A 1 575 ? -22.815 -21.686 39.842 1.00 41.81 575 PHE A CA 1
ATOM 4316 C C . PHE A 1 575 ? -23.801 -21.264 40.951 1.00 41.81 575 PHE A C 1
ATOM 4318 O O . PHE A 1 575 ? -23.469 -20.419 41.785 1.00 41.81 575 PHE A O 1
ATOM 4325 N N . TRP A 1 576 ? -25.011 -21.832 40.970 1.00 42.38 576 TRP A N 1
ATOM 4326 C CA . TRP A 1 576 ? -26.073 -21.469 41.918 1.00 42.38 576 TRP A CA 1
ATOM 4327 C C . TRP A 1 576 ? -26.505 -22.642 42.796 1.00 42.38 576 TRP A C 1
ATOM 4329 O O . TRP A 1 576 ? -26.752 -23.742 42.307 1.00 42.38 576 TRP A O 1
ATOM 4339 N N . VAL A 1 577 ? -26.690 -22.369 44.088 1.00 43.09 577 VAL A N 1
ATOM 4340 C CA . VAL A 1 577 ? -27.334 -23.281 45.045 1.00 43.09 577 VAL A CA 1
ATOM 4341 C C . VAL A 1 577 ? -28.515 -22.548 45.676 1.00 43.09 577 VAL A C 1
ATOM 4343 O O . VAL A 1 577 ? -28.430 -21.351 45.946 1.00 43.09 577 VAL A O 1
ATOM 4346 N N . TRP A 1 578 ? -29.628 -23.238 45.911 1.00 50.81 578 TRP A N 1
ATOM 4347 C CA . TRP A 1 578 ? -30.805 -22.671 46.569 1.00 50.81 578 TRP A CA 1
ATOM 4348 C C . TRP A 1 578 ? -31.405 -23.668 47.561 1.00 50.81 578 TRP A C 1
ATOM 4350 O O . TRP A 1 578 ? -31.227 -24.880 47.433 1.00 50.81 578 TRP A O 1
ATOM 4360 N N . GLY A 1 579 ? -32.088 -23.150 48.576 1.00 49.28 579 GLY A N 1
ATOM 4361 C CA . GLY A 1 579 ? -32.570 -23.948 49.698 1.00 49.28 579 GLY A CA 1
ATOM 4362 C C . GLY A 1 579 ? -33.298 -23.093 50.726 1.00 49.28 579 GLY A C 1
ATOM 4363 O O . GLY A 1 579 ? -33.774 -22.001 50.410 1.00 49.28 579 GLY A O 1
ATOM 4364 N N . GLN A 1 580 ? -33.409 -23.607 51.950 1.00 45.19 580 GLN A N 1
ATOM 4365 C CA . GLN A 1 580 ? -34.196 -22.988 53.015 1.00 45.19 580 GLN A CA 1
ATOM 4366 C C . GLN A 1 580 ? -33.340 -22.743 54.263 1.00 45.19 580 GLN A C 1
ATOM 4368 O O . GLN A 1 580 ? -32.668 -23.653 54.742 1.00 45.19 580 GLN A O 1
ATOM 4373 N N . GLU A 1 581 ? -33.377 -21.518 54.785 1.00 45.88 581 GLU A N 1
ATOM 4374 C CA . GLU A 1 581 ? -32.610 -21.054 55.948 1.00 45.88 581 GLU A CA 1
ATOM 4375 C C . GLU A 1 581 ? -33.544 -20.240 56.851 1.00 45.88 581 GLU A C 1
ATOM 4377 O O . GLU A 1 581 ? -34.236 -19.342 56.375 1.00 45.88 581 GLU A O 1
ATOM 4382 N N . GLU A 1 582 ? -33.628 -20.606 58.134 1.00 52.00 582 GLU A N 1
ATOM 4383 C CA . GLU A 1 582 ? -34.568 -20.032 59.124 1.00 52.00 582 GLU A CA 1
ATOM 4384 C C . GLU A 1 582 ? -36.059 -20.060 58.701 1.00 52.00 582 GLU A C 1
ATOM 4386 O O . GLU A 1 582 ? -36.907 -19.378 59.270 1.00 52.00 582 GLU A O 1
ATOM 4391 N N . GLY A 1 583 ? -36.398 -20.904 57.720 1.00 50.41 583 GLY A N 1
ATOM 4392 C CA . GLY A 1 583 ? -37.740 -21.035 57.144 1.00 50.41 583 GLY A CA 1
ATOM 4393 C C . GLY A 1 583 ? -37.954 -20.240 55.851 1.00 50.41 583 GLY A C 1
ATOM 4394 O O . GLY A 1 583 ? -38.889 -20.551 55.111 1.00 50.41 583 GLY A O 1
ATOM 4395 N N . GLU A 1 584 ? -37.076 -19.297 55.511 1.00 47.00 584 GLU A N 1
ATOM 4396 C CA . GLU A 1 584 ? -37.131 -18.549 54.251 1.00 47.00 584 GLU A CA 1
ATOM 4397 C C . GLU A 1 584 ? -36.390 -19.276 53.121 1.00 47.00 584 GLU A C 1
ATOM 4399 O O . GLU A 1 584 ? -35.361 -19.914 53.345 1.00 47.00 584 GLU A O 1
ATOM 4404 N N . GLN A 1 585 ? -36.895 -19.168 51.888 1.00 49.66 585 GLN A N 1
ATOM 4405 C CA . GLN A 1 585 ? -36.177 -19.641 50.700 1.00 49.66 585 GLN A CA 1
ATOM 4406 C C . GLN A 1 585 ? -35.161 -18.597 50.238 1.00 49.66 585 GLN A C 1
ATOM 4408 O O . GLN A 1 585 ? -35.525 -17.442 50.007 1.00 49.66 585 GLN A O 1
ATOM 4413 N N . LYS A 1 586 ? -33.908 -19.020 50.054 1.00 53.00 586 LYS A N 1
ATOM 4414 C CA . LYS A 1 586 ? -32.792 -18.166 49.630 1.00 53.00 586 LYS A CA 1
ATOM 4415 C C . LYS A 1 586 ? -31.998 -18.858 48.519 1.00 53.00 586 LYS A C 1
ATOM 4417 O O . LYS A 1 586 ? -31.910 -20.087 48.476 1.00 53.00 586 LYS A O 1
ATOM 4422 N N . CYS A 1 587 ? -31.407 -18.061 47.631 1.00 51.03 587 CYS A N 1
ATOM 4423 C CA . CYS A 1 587 ? -30.389 -18.520 46.684 1.00 51.03 587 CYS A CA 1
ATOM 4424 C C . CYS A 1 587 ? -29.026 -17.964 47.099 1.00 51.03 587 CYS A C 1
ATOM 4426 O O . CYS A 1 587 ? -28.932 -16.794 47.480 1.00 51.03 587 CYS A O 1
ATOM 4428 N N . TRP A 1 588 ? -27.982 -18.778 46.976 1.00 51.22 588 TRP A N 1
ATOM 4429 C CA . TRP A 1 588 ? -26.600 -18.420 47.273 1.00 51.22 588 TRP A CA 1
ATOM 4430 C C . TRP A 1 588 ? -25.742 -18.474 46.005 1.00 51.22 588 TRP A C 1
ATOM 4432 O O . TRP A 1 588 ? -25.840 -19.409 45.206 1.00 51.22 588 TRP A O 1
ATOM 4442 N N . PHE A 1 589 ? -24.878 -17.471 45.845 1.00 43.72 589 PHE A N 1
ATOM 4443 C CA . PHE A 1 589 ? -23.924 -17.357 44.740 1.00 43.72 589 PHE A CA 1
ATOM 4444 C C . PHE A 1 589 ? -22.483 -17.469 45.255 1.00 43.72 589 PHE A C 1
ATOM 4446 O O . PHE A 1 589 ? -22.123 -16.783 46.216 1.00 43.72 589 PHE A O 1
ATOM 4453 N N . ARG A 1 590 ? -21.663 -18.320 44.621 1.00 41.97 590 ARG A N 1
ATOM 4454 C CA . ARG A 1 590 ? -20.272 -18.594 45.024 1.00 41.97 590 ARG A CA 1
ATOM 4455 C C . ARG A 1 590 ? -19.300 -17.612 44.366 1.00 41.97 590 ARG A C 1
ATOM 4457 O O . ARG A 1 590 ? -19.272 -17.495 43.146 1.00 41.97 590 ARG A O 1
ATOM 4464 N N . LEU A 1 591 ? -18.466 -16.945 45.165 1.00 38.53 591 LEU A N 1
ATOM 4465 C CA . LEU A 1 591 ? -17.556 -15.893 44.681 1.00 38.53 591 LEU A CA 1
ATOM 4466 C C . LEU A 1 591 ? -16.177 -16.380 44.192 1.00 38.53 591 LEU A C 1
ATOM 4468 O O . LEU A 1 591 ? -15.469 -15.604 43.553 1.00 38.53 591 LEU A O 1
ATOM 4472 N N . GLY A 1 592 ? -15.783 -17.629 44.466 1.00 42.19 592 GLY A N 1
ATOM 4473 C CA . GLY A 1 592 ? -14.498 -18.183 44.021 1.00 42.19 592 GLY A CA 1
ATOM 4474 C C . GLY A 1 592 ? -14.133 -19.529 44.656 1.00 42.19 592 GLY A C 1
ATOM 4475 O O . GLY A 1 592 ? -14.950 -20.155 45.340 1.00 42.19 592 GLY A O 1
ATOM 4476 N N . ASP A 1 593 ? -12.891 -19.967 44.428 1.00 39.53 593 ASP A N 1
ATOM 4477 C CA . ASP A 1 593 ? -12.367 -21.253 44.915 1.00 39.53 593 ASP A CA 1
ATOM 4478 C C . ASP A 1 593 ? -11.673 -21.203 46.284 1.00 39.53 593 ASP A C 1
ATOM 4480 O O . ASP A 1 593 ? -11.543 -22.240 46.935 1.00 39.53 593 ASP A O 1
ATOM 4484 N N . ASP A 1 594 ? -11.298 -20.014 46.759 1.00 37.72 594 ASP A N 1
ATOM 4485 C CA . ASP A 1 594 ? -10.451 -19.851 47.950 1.00 37.72 594 ASP A CA 1
ATOM 4486 C C . ASP A 1 594 ? -11.210 -19.951 49.294 1.00 37.72 594 ASP A C 1
ATOM 4488 O O . ASP A 1 594 ? -10.594 -20.073 50.352 1.00 37.72 594 ASP A O 1
ATOM 4492 N N . GLY A 1 595 ? -12.548 -19.945 49.273 1.00 36.09 595 GLY A N 1
ATOM 4493 C CA . GLY A 1 595 ? -13.389 -20.073 50.470 1.00 36.09 595 GLY A CA 1
ATOM 4494 C C . GLY A 1 595 ? -13.550 -21.526 50.929 1.00 36.09 595 GLY A C 1
ATOM 4495 O O . GLY A 1 595 ? -14.381 -22.256 50.387 1.00 36.09 595 GLY A O 1
ATOM 4496 N N . ARG A 1 596 ? -12.775 -21.944 51.941 1.00 34.91 596 ARG A N 1
ATOM 4497 C CA . ARG A 1 596 ? -12.915 -23.255 52.619 1.00 34.91 596 ARG A CA 1
ATOM 4498 C C . ARG A 1 596 ? -13.488 -23.186 54.039 1.00 34.91 596 ARG A C 1
ATOM 4500 O O . ARG A 1 596 ? -13.693 -24.234 54.644 1.00 34.91 596 ARG A O 1
ATOM 4507 N N . GLU A 1 597 ? -13.755 -21.992 54.559 1.00 33.44 597 GLU A N 1
ATOM 4508 C CA . GLU A 1 597 ? -14.329 -21.794 55.893 1.00 33.44 597 GLU A CA 1
ATOM 4509 C C . GLU A 1 597 ? -15.826 -21.466 55.800 1.00 33.44 597 GLU A C 1
ATOM 4511 O O . GLU A 1 597 ? -16.275 -20.745 54.907 1.00 33.44 597 GLU A O 1
ATOM 4516 N N . ALA A 1 598 ? -16.622 -22.033 56.710 1.00 32.50 598 ALA A N 1
ATOM 4517 C CA . ALA A 1 598 ? -18.079 -21.937 56.684 1.00 32.50 598 ALA A CA 1
ATOM 4518 C C . ALA A 1 598 ? -18.562 -20.556 57.165 1.00 32.50 598 ALA A C 1
ATOM 4520 O O . ALA A 1 598 ? -18.919 -20.373 58.326 1.00 32.50 598 ALA A O 1
ATOM 4521 N N . GLY A 1 599 ? -18.568 -19.584 56.253 1.00 43.00 599 GLY A N 1
ATOM 4522 C CA . GLY A 1 599 ? -19.074 -18.229 56.489 1.00 43.00 599 GLY A CA 1
ATOM 4523 C C . GLY A 1 599 ? -18.626 -17.216 55.435 1.00 43.00 599 GLY A C 1
ATOM 4524 O O . GLY A 1 599 ? -19.377 -16.298 55.115 1.00 43.00 599 GLY A O 1
ATOM 4525 N N . GLU A 1 600 ? -17.450 -17.412 54.831 1.00 43.59 600 GLU A N 1
ATOM 4526 C CA . GLU A 1 600 ? -16.891 -16.494 53.832 1.00 43.59 600 GLU A CA 1
ATOM 4527 C C . GLU A 1 600 ? -16.862 -17.126 52.429 1.00 43.59 600 GLU A C 1
ATOM 4529 O O . GLU A 1 600 ? -16.303 -18.201 52.219 1.00 43.59 600 GLU A O 1
ATOM 4534 N N . GLY A 1 601 ? -17.467 -16.447 51.445 1.00 40.03 601 GLY A N 1
ATOM 4535 C CA . GLY A 1 601 ? -17.438 -16.849 50.026 1.00 40.03 601 GLY A CA 1
ATOM 4536 C C . GLY A 1 601 ? -18.798 -16.957 49.323 1.00 40.03 601 GLY A C 1
ATOM 4537 O O . GLY A 1 601 ? -18.825 -17.127 48.100 1.00 40.03 601 GLY A O 1
ATOM 4538 N N . TRP A 1 602 ? -19.908 -16.817 50.054 1.00 40.78 602 TRP A N 1
ATOM 4539 C CA . TRP A 1 602 ? -21.272 -16.874 49.516 1.00 40.78 602 TRP A CA 1
ATOM 4540 C C . TRP A 1 602 ? -22.060 -15.599 49.829 1.00 40.78 602 TRP A C 1
ATOM 4542 O O . TRP A 1 602 ? -22.071 -15.141 50.968 1.00 40.78 602 TRP A O 1
ATOM 4552 N N . ILE A 1 603 ? -22.768 -15.055 48.835 1.00 43.00 603 ILE A N 1
ATOM 4553 C CA . ILE A 1 603 ? -23.777 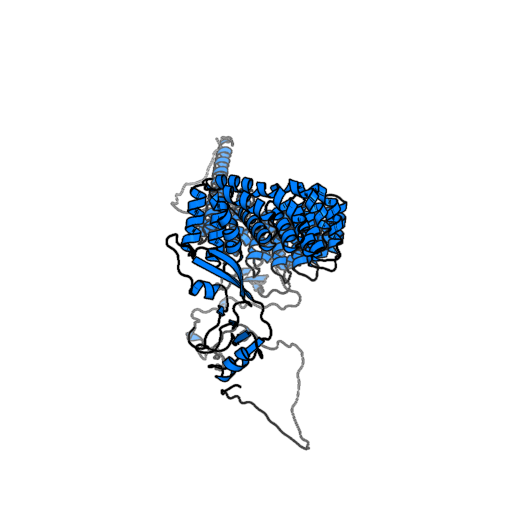-14.000 49.041 1.00 43.00 603 ILE A CA 1
ATOM 4554 C C . ILE A 1 603 ? -25.164 -14.631 48.909 1.00 43.00 603 ILE A C 1
ATOM 4556 O O . ILE A 1 603 ? -25.432 -15.309 47.915 1.00 43.00 603 ILE A O 1
ATOM 4560 N N . SER A 1 604 ? -26.040 -14.396 49.889 1.00 45.03 604 SER A N 1
ATOM 4561 C CA . SER A 1 604 ? -27.449 -14.798 49.857 1.00 45.03 604 SER A CA 1
ATOM 4562 C C . SER A 1 604 ? -28.342 -13.693 49.279 1.00 45.03 604 SER A C 1
ATOM 4564 O O . SER A 1 604 ? -28.227 -12.517 49.624 1.00 45.03 604 SER A O 1
ATOM 4566 N N . GLY A 1 605 ? -29.259 -14.068 48.386 1.00 45.69 605 GLY A N 1
ATOM 4567 C CA . GLY A 1 605 ? -30.314 -13.185 47.890 1.00 45.69 605 GLY A CA 1
ATOM 4568 C C . GLY A 1 605 ? -31.523 -13.186 48.827 1.00 45.69 605 GLY A C 1
ATOM 4569 O O . GLY A 1 605 ? -32.131 -14.232 49.039 1.00 45.69 605 GLY A O 1
ATOM 4570 N N . GLY A 1 606 ? -31.906 -12.018 49.352 1.00 38.62 606 GLY A N 1
ATOM 4571 C CA . GLY A 1 606 ? -33.009 -11.846 50.316 1.00 38.62 606 GLY A CA 1
ATOM 4572 C C . GLY A 1 606 ? -34.431 -11.962 49.744 1.00 38.62 606 GLY A C 1
ATOM 4573 O O . GLY A 1 606 ? -35.321 -11.235 50.180 1.00 38.62 606 GLY A O 1
ATOM 4574 N N . ARG A 1 607 ? -34.656 -12.810 48.731 1.00 45.41 607 ARG A N 1
ATOM 4575 C CA . ARG A 1 607 ? -35.985 -13.112 48.169 1.00 45.41 607 ARG A CA 1
ATOM 4576 C C . ARG A 1 607 ? -36.042 -14.563 47.700 1.00 45.41 607 ARG A C 1
ATOM 4578 O O . ARG A 1 607 ? -35.080 -15.057 47.119 1.00 45.41 607 ARG A O 1
ATOM 4585 N N . ALA A 1 608 ? -37.206 -15.192 47.856 1.00 45.47 608 ALA A N 1
ATOM 4586 C CA . ALA A 1 608 ? -37.470 -16.533 47.347 1.00 45.47 608 ALA A CA 1
ATOM 4587 C C . ALA A 1 608 ? -37.323 -16.589 45.814 1.00 45.47 608 ALA A C 1
ATOM 4589 O O . ALA A 1 608 ? -38.121 -16.013 45.072 1.00 45.47 608 ALA A O 1
ATOM 4590 N N . CYS A 1 609 ? -36.298 -17.300 45.356 1.00 48.88 609 CYS A N 1
ATOM 4591 C CA . CYS A 1 609 ? -36.002 -17.575 43.957 1.00 48.88 609 CYS A CA 1
ATOM 4592 C C . CYS A 1 609 ? -35.933 -19.092 43.751 1.00 48.88 609 CYS A C 1
ATOM 4594 O O . CYS A 1 609 ? -35.323 -19.804 44.545 1.00 48.88 609 CYS A O 1
ATOM 4596 N N . HIS A 1 610 ? -36.564 -19.596 42.689 1.00 43.81 610 HIS A N 1
ATOM 4597 C CA . HIS A 1 610 ? -36.451 -20.997 42.288 1.00 43.81 610 HIS A CA 1
ATOM 4598 C C . HIS A 1 610 ? -36.470 -21.113 40.753 1.00 43.81 610 HIS A C 1
ATOM 4600 O O . HIS A 1 610 ? -37.244 -20.408 40.096 1.00 43.81 610 HIS A O 1
ATOM 4606 N N . PRO A 1 611 ? -35.671 -22.009 40.149 1.00 41.91 611 PRO A N 1
ATOM 4607 C CA . PRO A 1 611 ? -35.860 -22.409 38.758 1.00 41.91 611 PRO A CA 1
ATOM 4608 C C . PRO A 1 611 ? -37.166 -23.212 38.594 1.00 41.91 611 PRO A C 1
ATOM 4610 O O . PRO A 1 611 ? -37.526 -23.986 39.491 1.00 41.91 611 PRO A O 1
ATOM 4613 N N . PRO A 1 612 ? -37.898 -23.093 37.472 1.00 36.34 612 PRO A N 1
ATOM 4614 C CA . PRO A 1 612 ? -39.052 -23.950 37.210 1.00 36.34 612 PRO A CA 1
ATOM 4615 C C . PRO A 1 612 ? -38.655 -25.436 37.147 1.00 36.34 612 PRO A C 1
ATOM 4617 O O . PRO A 1 612 ? -37.771 -25.812 36.385 1.00 36.34 612 PRO A O 1
ATOM 4620 N N . GLY A 1 613 ? -39.336 -26.289 37.919 1.00 41.00 613 GLY A N 1
ATOM 4621 C CA . GLY A 1 613 ? -39.217 -27.752 37.819 1.00 41.00 613 GLY A CA 1
ATOM 4622 C C . GLY A 1 613 ? -38.170 -28.441 38.708 1.00 41.00 613 GLY A C 1
ATOM 4623 O O . GLY A 1 613 ? -38.032 -29.657 38.608 1.00 41.00 613 GLY A O 1
ATOM 4624 N N . GLN A 1 614 ? -37.464 -27.724 39.590 1.00 41.22 614 GLN A N 1
ATOM 4625 C CA . GLN A 1 614 ? -36.513 -28.323 40.545 1.00 41.22 614 GLN A CA 1
ATOM 4626 C C . GLN A 1 614 ? -37.115 -28.521 41.950 1.00 41.22 614 GLN A C 1
ATOM 4628 O O . GLN A 1 614 ? -38.034 -27.807 42.350 1.00 41.22 614 GLN A O 1
ATOM 4633 N N . GLN A 1 615 ? -36.581 -29.482 42.714 1.00 37.31 615 GLN A N 1
ATOM 4634 C CA . GLN A 1 615 ? -36.914 -29.701 44.130 1.00 37.31 615 GLN A CA 1
ATOM 4635 C C . GLN A 1 615 ? -35.892 -29.025 45.055 1.00 37.31 615 GLN A C 1
ATOM 4637 O O . GLN A 1 615 ? -34.714 -28.930 44.719 1.00 37.31 615 GLN A O 1
ATOM 4642 N N . ALA A 1 616 ? -36.350 -28.576 46.226 1.00 35.88 616 ALA A N 1
ATOM 4643 C CA . ALA A 1 616 ? -35.513 -27.902 47.216 1.00 35.88 616 ALA A CA 1
ATOM 4644 C C . ALA A 1 616 ? -34.588 -28.883 47.951 1.00 35.88 616 ALA A C 1
ATOM 4646 O O . ALA A 1 616 ? -35.031 -29.944 48.398 1.00 35.88 616 ALA A O 1
ATOM 4647 N N . ILE A 1 617 ? -33.329 -28.488 48.145 1.00 34.78 617 ILE A N 1
ATOM 4648 C CA . ILE A 1 617 ? -32.392 -29.191 49.025 1.00 34.78 617 ILE A CA 1
ATOM 4649 C C . ILE A 1 617 ? -32.555 -28.631 50.443 1.00 34.78 617 ILE A C 1
ATOM 4651 O O . ILE A 1 617 ? -32.457 -27.423 50.665 1.00 34.78 617 ILE A O 1
ATOM 4655 N N . VAL A 1 618 ? -32.808 -29.513 51.412 1.00 33.84 618 VAL A N 1
ATOM 4656 C CA . VAL A 1 618 ? -32.889 -29.145 52.832 1.00 33.84 618 VAL A CA 1
ATOM 4657 C C . VAL A 1 618 ? -31.479 -29.138 53.418 1.00 33.84 618 VAL A C 1
ATOM 4659 O O . VAL A 1 618 ? -30.875 -30.193 53.604 1.00 33.84 618 VAL A O 1
ATOM 4662 N N . MET A 1 619 ? -30.962 -27.946 53.710 1.00 33.22 619 MET A N 1
ATOM 4663 C CA . MET A 1 619 ? -29.726 -27.769 54.476 1.00 33.22 619 MET A CA 1
ATOM 4664 C C . MET A 1 619 ? -29.975 -28.199 55.931 1.00 33.22 619 MET A C 1
ATOM 4666 O O . MET A 1 619 ? -30.969 -27.802 56.540 1.00 33.22 619 MET A O 1
ATOM 4670 N N . GLY A 1 620 ? -29.107 -29.056 56.475 1.00 25.83 620 GLY A N 1
ATOM 4671 C CA . GLY A 1 620 ? -29.237 -29.576 57.841 1.00 25.83 620 GLY A CA 1
ATOM 4672 C C . GLY A 1 620 ? -28.958 -28.519 58.916 1.00 25.83 620 GLY A C 1
ATOM 4673 O O . GLY A 1 620 ? -28.235 -27.557 58.671 1.00 25.83 620 GLY A O 1
ATOM 4674 N N . ASN A 1 621 ? -29.518 -28.713 60.117 1.00 28.00 621 ASN A N 1
ATOM 4675 C CA . ASN A 1 621 ? -29.359 -27.780 61.238 1.00 28.00 621 ASN A CA 1
ATOM 4676 C C . ASN A 1 621 ? -27.880 -27.581 61.639 1.00 28.00 621 ASN A C 1
ATOM 4678 O O . ASN A 1 621 ? -27.074 -28.512 61.585 1.00 28.00 621 ASN A O 1
ATOM 4682 N N . VAL A 1 622 ? -27.557 -26.372 62.106 1.00 31.83 622 VAL A N 1
ATOM 4683 C CA . VAL A 1 622 ? -26.190 -25.876 62.359 1.00 31.83 622 VAL A CA 1
ATOM 4684 C C . VAL A 1 622 ? -25.444 -26.680 63.441 1.00 31.83 622 VAL A C 1
ATOM 4686 O O . VAL A 1 622 ? -24.219 -26.750 63.431 1.00 31.83 622 VAL A O 1
ATOM 4689 N N . GLU A 1 623 ? -26.164 -27.369 64.329 1.00 29.28 623 GLU A N 1
ATOM 4690 C CA . GLU A 1 623 ? -25.615 -28.147 65.455 1.00 29.28 623 GLU A CA 1
ATOM 4691 C C . GLU A 1 623 ? -24.842 -29.430 65.063 1.00 29.28 623 GLU A C 1
ATOM 4693 O O . GLU A 1 623 ? -24.362 -30.148 65.937 1.00 29.28 623 GLU A O 1
ATOM 4698 N N . CYS A 1 624 ? -24.713 -29.758 63.771 1.00 27.12 624 CYS A N 1
ATOM 4699 C CA . CYS A 1 624 ? -24.111 -31.023 63.320 1.00 27.12 624 CYS A CA 1
ATOM 4700 C C . CYS A 1 624 ? -22.568 -31.010 63.177 1.00 27.12 624 CYS A C 1
ATOM 4702 O O . CYS A 1 624 ? -21.986 -32.015 62.761 1.00 27.12 624 CYS A O 1
ATOM 4704 N N . TRP A 1 625 ? -21.892 -29.906 63.515 1.00 31.11 625 TRP A N 1
ATOM 4705 C CA . TRP A 1 625 ? -20.433 -29.763 63.396 1.00 31.11 625 TRP A CA 1
ATOM 4706 C C . TRP A 1 625 ? -19.759 -29.818 64.774 1.00 31.11 625 TRP A C 1
ATOM 4708 O O . TRP A 1 625 ? -19.773 -28.848 65.525 1.00 31.11 625 TRP A O 1
ATOM 4718 N N . ILE A 1 626 ? -19.158 -30.966 65.102 1.00 27.23 626 ILE A N 1
ATOM 4719 C CA . ILE A 1 626 ? -18.303 -31.135 66.288 1.00 27.23 626 ILE A CA 1
ATOM 4720 C C . ILE A 1 626 ? -16.841 -30.893 65.891 1.00 27.23 626 ILE A C 1
ATOM 4722 O O . ILE A 1 626 ? -16.373 -31.428 64.884 1.00 27.23 626 ILE A O 1
ATOM 4726 N N . ASP A 1 627 ? -16.121 -30.121 66.707 1.00 28.88 627 ASP A N 1
ATOM 4727 C CA . ASP A 1 627 ? -14.689 -29.847 66.547 1.00 28.88 627 ASP A CA 1
ATOM 4728 C C . ASP A 1 627 ? -13.836 -31.123 66.429 1.00 28.88 627 ASP A C 1
ATOM 4730 O O . ASP A 1 627 ? -14.007 -32.087 67.180 1.00 28.88 627 ASP A O 1
ATOM 4734 N N . GLY A 1 628 ? -12.842 -31.086 65.534 1.00 36.03 628 GLY A N 1
ATOM 4735 C CA . GLY A 1 628 ? -11.779 -32.098 65.445 1.00 36.03 628 GLY A CA 1
ATOM 4736 C C . GLY A 1 628 ? -11.789 -33.012 64.213 1.00 36.03 628 GLY A C 1
ATOM 4737 O O . GLY A 1 628 ? -10.941 -33.900 64.133 1.00 36.03 628 GLY A O 1
ATOM 4738 N N . PHE A 1 629 ? -12.689 -32.813 63.244 1.00 33.34 629 PHE A N 1
ATOM 4739 C CA . PHE A 1 629 ? -12.697 -33.598 62.002 1.00 33.34 629 PHE A CA 1
ATOM 4740 C C . PHE A 1 629 ? -11.474 -33.264 61.125 1.00 33.34 629 PHE A C 1
ATOM 4742 O O . PHE A 1 629 ? -11.294 -32.117 60.717 1.00 33.34 629 PHE A O 1
ATOM 4749 N N . ASN A 1 630 ? -10.610 -34.244 60.838 1.00 38.88 630 ASN A N 1
ATOM 4750 C CA . ASN A 1 630 ? -9.363 -34.025 60.094 1.00 38.88 630 ASN A CA 1
ATOM 4751 C C . ASN A 1 630 ? -8.943 -35.240 59.240 1.00 38.88 630 ASN A C 1
ATOM 4753 O O . ASN A 1 630 ? -9.593 -36.283 59.237 1.00 38.88 630 ASN A O 1
ATOM 4757 N N . TYR A 1 631 ? -7.848 -35.095 58.486 1.00 33.34 631 TYR A N 1
ATOM 4758 C CA . TYR A 1 631 ? -7.425 -36.075 57.474 1.00 33.34 631 TYR A CA 1
ATOM 4759 C C . TYR A 1 631 ? -7.141 -37.476 58.053 1.00 33.34 631 TYR A C 1
ATOM 4761 O O . TYR A 1 631 ? -7.455 -38.482 57.419 1.00 33.34 631 TYR A O 1
ATOM 4769 N N . ASP A 1 632 ? -6.613 -37.546 59.279 1.00 37.44 632 ASP A N 1
ATOM 4770 C CA . ASP A 1 632 ? -6.223 -38.800 59.938 1.00 37.44 632 ASP A CA 1
ATOM 4771 C C . ASP A 1 632 ? -7.402 -39.530 60.613 1.00 37.44 632 ASP A C 1
ATOM 4773 O O . ASP A 1 632 ? -7.344 -40.741 60.833 1.00 37.44 632 ASP A O 1
ATOM 4777 N N . THR A 1 633 ? -8.496 -38.825 60.925 1.00 42.69 633 THR A N 1
ATOM 4778 C CA . THR A 1 633 ? -9.672 -39.389 61.623 1.00 42.69 633 THR A CA 1
ATOM 4779 C C . THR A 1 633 ? -10.710 -40.029 60.694 1.00 42.69 633 THR A C 1
ATOM 4781 O O . THR A 1 633 ? -11.615 -40.719 61.163 1.00 42.69 633 THR A O 1
ATOM 4784 N N . CYS A 1 634 ? -10.540 -39.908 59.373 1.00 37.56 634 CYS A N 1
ATOM 4785 C CA . CYS A 1 634 ? -11.443 -40.455 58.351 1.00 37.56 634 CYS A CA 1
ATOM 4786 C C . CYS A 1 634 ? -11.622 -41.995 58.395 1.00 37.56 634 CYS A C 1
ATOM 4788 O O . CYS A 1 634 ? -12.559 -42.521 57.795 1.00 37.56 634 CYS A O 1
ATOM 4790 N N . CYS A 1 635 ? -10.730 -42.732 59.068 1.00 35.69 635 CYS A N 1
ATOM 4791 C CA . CYS A 1 635 ? -10.700 -44.202 59.062 1.00 35.69 635 CYS A CA 1
ATOM 4792 C C . CYS A 1 635 ? -11.232 -44.878 60.347 1.00 35.69 635 CYS A C 1
ATOM 4794 O O . CYS A 1 635 ? -11.054 -46.088 60.496 1.00 35.69 635 CYS A O 1
ATOM 4796 N N . ASP A 1 636 ? -11.867 -44.153 61.279 1.00 37.22 636 ASP A N 1
ATOM 4797 C CA . ASP A 1 636 ? -12.432 -44.775 62.491 1.00 37.22 636 ASP A CA 1
ATOM 4798 C C . ASP A 1 636 ? -13.699 -45.614 62.170 1.00 37.22 636 ASP A C 1
ATOM 4800 O O . ASP A 1 636 ? -14.663 -45.084 61.603 1.00 37.22 636 ASP A O 1
ATOM 4804 N N . PRO A 1 637 ? -13.759 -46.908 62.561 1.00 36.22 637 PRO A N 1
ATOM 4805 C CA . PRO A 1 637 ? -14.909 -47.783 62.305 1.00 36.22 637 PRO A CA 1
ATOM 4806 C C . PRO A 1 637 ? -16.262 -47.332 62.884 1.00 36.22 637 PRO A C 1
ATOM 4808 O O . PRO A 1 637 ? -17.281 -47.935 62.543 1.00 36.22 637 PRO A O 1
ATOM 4811 N N . LYS A 1 638 ? -16.320 -46.312 63.753 1.00 34.91 638 LYS A N 1
ATOM 4812 C CA . LYS A 1 638 ? -17.584 -45.783 64.302 1.00 34.91 638 LYS A CA 1
ATOM 4813 C C . LYS A 1 638 ? -18.516 -45.139 63.273 1.00 34.91 638 LYS A C 1
ATOM 4815 O O . LYS A 1 638 ? -19.706 -45.036 63.566 1.00 34.91 638 LYS A O 1
ATOM 4820 N N . PHE A 1 639 ? -18.010 -44.675 62.128 1.00 38.84 639 PHE A N 1
ATOM 4821 C CA . PHE A 1 639 ? -18.755 -43.740 61.269 1.00 38.84 639 PHE A CA 1
ATOM 4822 C C . PHE A 1 639 ? -19.413 -44.345 60.017 1.00 38.84 639 PHE A C 1
ATOM 4824 O O . PHE A 1 639 ? -20.251 -43.683 59.408 1.00 38.84 639 PHE A O 1
ATOM 4831 N N . GLY A 1 640 ? -19.113 -45.590 59.632 1.00 29.94 640 GLY A N 1
ATOM 4832 C CA . GLY A 1 640 ? -19.791 -46.229 58.496 1.00 29.94 640 GLY A CA 1
ATOM 4833 C C . GLY A 1 640 ? -19.167 -47.554 58.038 1.00 29.94 640 GLY A C 1
ATOM 4834 O O . GLY A 1 640 ? -18.004 -47.827 58.338 1.00 29.94 640 GLY A O 1
ATOM 4835 N N . PRO A 1 641 ? -19.924 -48.416 57.332 1.00 26.72 641 PRO A N 1
ATOM 4836 C CA . PRO A 1 641 ? -19.485 -49.775 57.035 1.00 26.72 641 PRO A CA 1
ATOM 4837 C C . PRO A 1 641 ? -18.501 -49.863 55.857 1.00 26.72 641 PRO A C 1
ATOM 4839 O O . PRO A 1 641 ? -18.812 -49.466 54.739 1.00 26.72 641 PRO A O 1
ATOM 4842 N N . SER A 1 642 ? -17.369 -50.531 56.106 1.00 31.50 642 SER A N 1
ATOM 4843 C CA . SER A 1 642 ? -16.526 -51.205 55.102 1.00 31.50 642 SER A CA 1
ATOM 4844 C C . SER A 1 642 ? -15.979 -50.332 53.961 1.00 31.50 642 SER A C 1
ATOM 4846 O O . SER A 1 642 ? -16.482 -50.355 52.839 1.00 31.50 642 SER A O 1
ATOM 4848 N N . GLY A 1 643 ? -14.861 -49.644 54.221 1.00 39.38 643 GLY A N 1
ATOM 4849 C CA . GLY A 1 643 ? -14.123 -48.890 53.202 1.00 39.38 643 GLY A CA 1
ATOM 4850 C C . GLY A 1 643 ? -13.731 -49.733 51.978 1.00 39.38 643 GLY A C 1
ATOM 4851 O O . GLY A 1 643 ? -13.145 -50.809 52.106 1.00 39.38 643 GLY A O 1
ATOM 4852 N N . ASN A 1 644 ? -14.041 -49.223 50.784 1.00 33.09 644 ASN A N 1
ATOM 4853 C CA . ASN A 1 644 ? -13.723 -49.845 49.500 1.00 33.09 644 ASN A CA 1
ATOM 4854 C C . ASN A 1 644 ? -12.457 -49.208 48.897 1.00 33.09 644 ASN A C 1
ATOM 4856 O O . ASN A 1 644 ? -12.426 -48.008 48.632 1.00 33.09 644 ASN A O 1
ATOM 4860 N N . ALA A 1 645 ? -11.419 -50.008 48.644 1.00 38.25 645 ALA A N 1
ATOM 4861 C CA . ALA A 1 645 ? -10.086 -49.547 48.238 1.00 38.25 645 ALA A CA 1
ATOM 4862 C C . ALA A 1 645 ? -9.966 -49.130 46.749 1.00 38.25 645 ALA A C 1
ATOM 4864 O O . ALA A 1 645 ? -8.914 -49.303 46.139 1.00 38.25 645 ALA A O 1
ATOM 4865 N N . GLN A 1 646 ? -11.038 -48.609 46.143 1.00 37.03 646 GLN A N 1
ATOM 4866 C CA . GLN A 1 646 ? -11.104 -48.296 44.706 1.00 37.03 646 GLN A CA 1
ATOM 4867 C C . GLN A 1 646 ? -10.822 -46.824 44.348 1.00 37.03 646 GLN A C 1
ATOM 4869 O O . GLN A 1 646 ? -10.705 -46.510 43.169 1.00 37.03 646 GLN A O 1
ATOM 4874 N N . CYS A 1 647 ? -10.642 -45.931 45.326 1.00 33.44 647 CYS A N 1
ATOM 4875 C CA . CYS A 1 647 ? -10.362 -44.503 45.095 1.00 33.44 647 CYS A CA 1
ATOM 4876 C C . CYS A 1 647 ? -8.861 -44.174 44.905 1.00 33.44 647 CYS A C 1
ATOM 4878 O O . CYS A 1 647 ? -8.415 -43.102 45.305 1.00 33.44 647 CYS A O 1
ATOM 4880 N N . TRP A 1 648 ? -8.065 -45.100 44.356 1.00 33.81 648 TRP A N 1
ATOM 4881 C CA . TRP A 1 648 ? -6.605 -44.966 44.197 1.00 33.81 648 TRP A CA 1
ATOM 4882 C C . TRP A 1 648 ? -6.137 -45.286 42.762 1.00 33.81 648 TRP A C 1
ATOM 4884 O O . TRP A 1 648 ? -5.360 -46.210 42.532 1.00 33.81 648 TRP A O 1
ATOM 4894 N N . ASP A 1 649 ? -6.592 -44.491 41.787 1.00 32.16 649 ASP A N 1
ATOM 4895 C CA . ASP A 1 649 ? -6.066 -44.443 40.408 1.00 32.16 649 ASP A CA 1
ATOM 4896 C C . ASP A 1 649 ? -5.350 -43.111 40.058 1.00 32.16 649 ASP A C 1
ATOM 4898 O O . ASP A 1 649 ? -4.924 -42.901 38.925 1.00 32.16 649 ASP A O 1
ATOM 4902 N N . GLY A 1 650 ? -5.108 -42.246 41.054 1.00 34.50 650 GLY A N 1
ATOM 4903 C CA . GLY A 1 650 ? -4.063 -41.207 41.014 1.00 34.50 650 GLY A CA 1
ATOM 4904 C C . GLY A 1 650 ? -4.355 -39.941 40.198 1.00 34.50 650 GLY A C 1
ATOM 4905 O O . GLY A 1 650 ? -3.500 -39.058 40.143 1.00 34.50 650 GLY A O 1
ATOM 4906 N N . VAL A 1 651 ? -5.542 -39.816 39.598 1.00 31.83 651 VAL A N 1
ATOM 4907 C CA . VAL A 1 651 ? -5.972 -38.619 38.857 1.00 31.83 651 VAL A CA 1
ATOM 4908 C C . VAL A 1 651 ? -7.236 -38.054 39.500 1.00 31.83 651 VAL A C 1
ATOM 4910 O O . VAL A 1 651 ? -8.323 -38.610 39.353 1.00 31.83 651 VAL A O 1
ATOM 4913 N N . PHE A 1 652 ? -7.101 -36.936 40.215 1.00 31.12 652 PHE A N 1
ATOM 4914 C CA . PHE A 1 652 ? -8.248 -36.221 40.773 1.00 31.12 652 PHE A CA 1
ATOM 4915 C C . PHE A 1 652 ? -9.081 -35.597 39.649 1.00 31.12 652 PHE A C 1
ATOM 4917 O O . PHE A 1 652 ? -8.586 -34.748 38.911 1.00 31.12 652 PHE A O 1
ATOM 4924 N N . ASN A 1 653 ? -10.355 -35.979 39.560 1.00 31.27 653 ASN A N 1
ATOM 4925 C CA . ASN A 1 653 ? -11.357 -35.265 38.777 1.00 31.27 653 ASN A CA 1
ATOM 4926 C C . ASN A 1 653 ? -12.681 -35.208 39.559 1.00 31.27 653 ASN A C 1
ATOM 4928 O O . ASN A 1 653 ? -13.057 -36.185 40.210 1.00 31.27 653 ASN A O 1
ATOM 4932 N N . TYR A 1 654 ? -13.358 -34.059 39.531 1.00 31.48 654 TYR A N 1
ATOM 4933 C CA . TYR A 1 654 ? -14.423 -33.712 40.486 1.00 31.48 654 TYR A CA 1
ATOM 4934 C C . TYR A 1 654 ? -15.694 -34.572 40.316 1.00 31.48 654 TYR A C 1
ATOM 4936 O O . TYR A 1 654 ? -16.340 -34.953 41.293 1.00 31.48 654 TYR A O 1
ATOM 4944 N N . ASP A 1 655 ? -15.985 -34.970 39.075 1.00 33.81 655 ASP A N 1
ATOM 4945 C CA . ASP A 1 655 ? -17.248 -35.581 38.627 1.00 33.81 655 ASP A CA 1
ATOM 4946 C C . ASP A 1 655 ? -17.591 -36.950 39.251 1.00 33.81 655 ASP A C 1
ATOM 4948 O O . ASP A 1 655 ? -18.697 -37.459 39.063 1.00 33.81 655 ASP A O 1
ATOM 4952 N N . ARG A 1 656 ? -16.652 -37.598 39.959 1.00 34.97 656 ARG A N 1
ATOM 4953 C CA . ARG A 1 656 ? -16.818 -38.976 40.467 1.00 34.97 656 ARG A CA 1
ATOM 4954 C C . ARG A 1 656 ? -17.330 -39.098 41.906 1.00 34.97 656 ARG A C 1
ATOM 4956 O O . ARG A 1 656 ? -17.806 -40.177 42.251 1.00 34.97 656 ARG A O 1
ATOM 4963 N N . CYS A 1 657 ? -17.244 -38.059 42.740 1.00 30.52 657 CYS A N 1
ATOM 4964 C CA . CYS A 1 657 ? -17.556 -38.187 44.175 1.00 30.52 657 CYS A CA 1
ATOM 4965 C C . CYS A 1 657 ? -18.988 -37.790 44.573 1.00 30.52 657 CYS A C 1
ATOM 4967 O O . CYS A 1 657 ? -19.447 -38.206 45.634 1.00 30.52 657 CYS A O 1
ATOM 4969 N N . CYS A 1 658 ? -19.698 -37.004 43.756 1.00 29.20 658 CYS A N 1
ATOM 4970 C CA . CYS A 1 658 ? -20.882 -36.255 44.205 1.00 29.20 658 CYS A CA 1
ATOM 4971 C C . CYS A 1 658 ? -22.183 -36.574 43.443 1.00 29.20 658 CYS A C 1
ATOM 4973 O O . CYS A 1 658 ? -22.945 -35.666 43.126 1.00 29.20 658 CYS A O 1
ATOM 4975 N N . PHE A 1 659 ? -22.481 -37.855 43.195 1.00 25.81 659 PHE A N 1
ATOM 4976 C CA . PHE A 1 659 ? -23.824 -38.281 42.771 1.00 25.81 659 PHE A CA 1
ATOM 4977 C C . PHE A 1 659 ? -24.272 -39.589 43.444 1.00 25.81 659 PHE A C 1
ATOM 4979 O O . PHE A 1 659 ? -23.699 -40.644 43.154 1.00 25.81 659 PHE A O 1
ATOM 4986 N N . PRO A 1 660 ? -25.348 -39.584 44.257 1.00 27.98 660 PRO A N 1
ATOM 4987 C CA . PRO A 1 660 ? -26.146 -40.786 44.447 1.00 27.98 660 PRO A CA 1
ATOM 4988 C C . PRO A 1 660 ? -26.892 -41.069 43.138 1.00 27.98 660 PRO A C 1
ATOM 4990 O O . PRO A 1 660 ? -27.570 -40.196 42.594 1.00 27.98 660 PRO A O 1
ATOM 4993 N N . LYS A 1 661 ? -26.765 -42.287 42.606 1.00 30.34 661 LYS A N 1
ATOM 4994 C CA . LYS A 1 661 ? -27.534 -42.687 41.425 1.00 30.34 661 LYS A CA 1
ATOM 4995 C C . LYS A 1 661 ? -29.007 -42.937 41.764 1.00 30.34 661 LYS A C 1
ATOM 4997 O O . LYS A 1 661 ? -29.332 -43.445 42.832 1.00 30.34 661 LYS A O 1
ATOM 5002 N N . ASP A 1 662 ? -29.844 -42.649 40.771 1.00 32.56 662 ASP A N 1
ATOM 5003 C CA . ASP A 1 662 ? -31.199 -43.176 40.579 1.00 32.56 662 ASP A CA 1
ATOM 5004 C C . ASP A 1 662 ? -32.285 -42.712 41.571 1.00 32.56 662 ASP A C 1
ATOM 5006 O O . ASP A 1 662 ? -32.907 -43.492 42.293 1.00 32.56 662 ASP A O 1
ATOM 5010 N N . GLY A 1 663 ? -32.626 -41.421 41.495 1.00 27.86 663 GLY A N 1
ATOM 5011 C CA . GLY A 1 663 ? -33.904 -40.891 41.984 1.00 27.86 663 GLY A CA 1
ATOM 5012 C C . GLY A 1 663 ? -35.084 -41.269 41.074 1.00 27.86 663 GLY A C 1
ATOM 5013 O O . GLY A 1 663 ? -35.585 -40.426 40.333 1.00 27.86 663 GLY A O 1
ATOM 5014 N N . ALA A 1 664 ? -35.534 -42.527 41.116 1.00 28.66 664 ALA A N 1
ATOM 5015 C CA . ALA A 1 664 ? -36.660 -43.030 40.317 1.00 28.66 664 ALA A CA 1
ATOM 5016 C C . ALA A 1 664 ? -37.906 -43.313 41.182 1.00 28.66 664 ALA A C 1
ATOM 5018 O O . ALA A 1 664 ? -38.021 -44.360 41.819 1.00 28.66 664 ALA A O 1
ATOM 5019 N N . LEU A 1 665 ? -38.862 -42.379 41.194 1.00 27.44 665 LEU A N 1
ATOM 5020 C CA . LEU A 1 665 ? -40.098 -42.475 41.980 1.00 27.44 665 LEU A CA 1
ATOM 5021 C C . LEU A 1 665 ? -41.233 -43.135 41.174 1.00 27.44 665 LEU A C 1
ATOM 5023 O O . LEU A 1 665 ? -41.844 -42.492 40.323 1.00 27.44 665 LEU A O 1
ATOM 5027 N N . LEU A 1 666 ? -41.561 -44.397 41.470 1.00 25.81 666 LEU A N 1
ATOM 5028 C CA . LEU A 1 666 ? -42.824 -45.030 41.059 1.00 25.81 666 LEU A CA 1
ATOM 5029 C C . LEU A 1 666 ? -43.230 -46.157 42.027 1.00 25.81 666 LEU A C 1
ATOM 5031 O O . LEU A 1 666 ? -42.397 -46.759 42.700 1.00 25.81 666 LEU A O 1
ATOM 5035 N N . PHE A 1 667 ? -44.539 -46.375 42.156 1.00 25.03 667 PHE A N 1
ATOM 5036 C CA . PHE A 1 667 ? -45.169 -47.087 43.275 1.00 25.03 667 PHE A CA 1
ATOM 5037 C C . PHE A 1 667 ? -45.389 -48.599 43.037 1.00 25.03 667 PHE A C 1
ATOM 5039 O O . PHE A 1 667 ? -45.469 -49.063 41.905 1.00 25.03 667 PHE A O 1
ATOM 5046 N N . MET A 1 668 ? -45.646 -49.310 44.146 1.00 23.30 668 MET A N 1
ATOM 5047 C CA . MET A 1 668 ? -46.192 -50.679 44.272 1.00 23.30 668 MET A CA 1
ATOM 5048 C C . MET A 1 668 ? -45.265 -51.891 44.027 1.00 23.30 668 MET A C 1
ATOM 5050 O O . MET A 1 668 ? -45.088 -52.391 42.921 1.00 23.30 668 MET A O 1
ATOM 5054 N N . LEU A 1 669 ? -44.836 -52.481 45.147 1.00 24.06 669 LEU A N 1
ATOM 5055 C CA . LEU A 1 669 ? -44.766 -53.940 45.351 1.00 24.06 669 LEU A CA 1
ATOM 5056 C C . LEU A 1 669 ? -46.211 -54.517 45.479 1.00 24.06 669 LEU A C 1
ATOM 5058 O O . LEU A 1 669 ? -47.105 -53.714 45.759 1.00 24.06 669 LEU A O 1
ATOM 5062 N N . PRO A 1 670 ? -46.480 -55.850 45.374 1.00 34.09 670 PRO A N 1
ATOM 5063 C CA . PRO A 1 670 ? -45.540 -56.934 45.715 1.00 34.09 670 PRO A CA 1
ATOM 5064 C C . PRO A 1 670 ? -45.612 -58.274 44.917 1.00 34.09 670 PRO A C 1
ATOM 5066 O O . PRO A 1 670 ? -46.486 -58.493 44.090 1.00 34.09 670 PRO A O 1
ATOM 5069 N N . GLN A 1 671 ? -44.750 -59.217 45.348 1.00 25.08 671 GLN A N 1
ATOM 5070 C CA . GLN A 1 671 ? -44.846 -60.701 45.293 1.00 25.08 671 GLN A CA 1
ATOM 5071 C C . GLN A 1 671 ? -44.117 -61.517 44.187 1.00 25.08 671 GLN A C 1
ATOM 5073 O O . GLN A 1 671 ? -44.362 -61.401 42.996 1.00 25.08 671 GLN A O 1
ATOM 5078 N N . GLN A 1 672 ? -43.363 -62.502 44.709 1.00 25.23 672 GLN A N 1
ATOM 5079 C CA . GLN A 1 672 ? -43.067 -63.863 44.211 1.00 25.23 672 GLN A CA 1
ATOM 5080 C C . GLN A 1 672 ? -41.844 -64.203 43.322 1.00 25.23 672 GLN A C 1
ATOM 5082 O O . GLN A 1 672 ? -41.397 -63.486 42.437 1.00 25.23 672 GLN A O 1
ATOM 5087 N N . ARG A 1 673 ? -41.294 -65.381 43.669 1.00 22.91 673 ARG A N 1
ATOM 5088 C CA . ARG A 1 673 ? -40.187 -66.176 43.093 1.00 22.91 673 ARG A CA 1
ATOM 5089 C C . ARG A 1 673 ? -40.808 -67.420 42.371 1.00 22.91 673 ARG A C 1
ATOM 5091 O O . ARG A 1 673 ? -42.010 -67.609 42.518 1.00 22.91 673 ARG A O 1
ATOM 5098 N N . PRO A 1 674 ? -40.047 -68.430 41.879 1.00 41.41 674 PRO A N 1
ATOM 5099 C CA . PRO A 1 674 ? -39.030 -68.416 40.809 1.00 41.41 674 PRO A CA 1
ATOM 5100 C C . PRO A 1 674 ? -39.143 -69.610 39.798 1.00 41.41 674 PRO A C 1
ATOM 5102 O O . PRO A 1 674 ? -39.773 -70.620 40.095 1.00 41.41 674 PRO A O 1
ATOM 5105 N N . ALA A 1 675 ? -38.343 -69.582 38.713 1.00 25.52 675 ALA A N 1
ATOM 5106 C CA . ALA A 1 675 ? -37.959 -70.736 37.850 1.00 25.52 675 ALA A CA 1
ATOM 5107 C C . ALA A 1 675 ? -39.093 -71.384 36.982 1.00 25.52 675 ALA A C 1
ATOM 5109 O O . ALA A 1 675 ? -40.260 -71.117 37.217 1.00 25.52 675 ALA A O 1
ATOM 5110 N N . ARG A 1 676 ? -38.866 -72.221 35.940 1.00 25.05 676 ARG A N 1
ATOM 5111 C CA . ARG A 1 676 ? -37.770 -73.189 35.658 1.00 25.05 676 ARG A CA 1
ATOM 5112 C C . ARG A 1 676 ? -37.796 -73.750 34.193 1.00 25.05 676 ARG A C 1
ATOM 5114 O O . ARG A 1 676 ? -38.875 -74.042 33.704 1.00 25.05 676 ARG A O 1
ATOM 5121 N N . ALA A 1 677 ? -36.614 -74.057 33.624 1.00 26.52 677 ALA A N 1
ATOM 5122 C CA . ALA A 1 677 ? -36.264 -75.122 32.630 1.00 26.52 677 ALA A CA 1
ATOM 5123 C C . ALA A 1 677 ? -36.768 -75.161 31.146 1.00 26.52 677 ALA A C 1
ATOM 5125 O O . ALA A 1 677 ? -37.900 -74.812 30.844 1.00 26.52 677 ALA A O 1
ATOM 5126 N N . GLY A 1 678 ? -35.918 -75.737 30.258 1.00 25.00 678 GLY A N 1
ATOM 5127 C CA . GLY A 1 678 ? -36.175 -76.145 28.846 1.00 25.00 678 GLY A CA 1
ATOM 5128 C C . GLY A 1 678 ? -35.279 -75.418 27.811 1.00 25.00 678 GLY A C 1
ATOM 5129 O O . GLY A 1 678 ? -35.544 -74.260 27.530 1.00 25.00 678 GLY A O 1
ATOM 5130 N N . ILE A 1 679 ? -34.101 -75.906 27.361 1.00 26.84 679 ILE A N 1
ATOM 5131 C CA . ILE A 1 679 ? -33.790 -77.035 26.427 1.00 26.84 679 ILE A CA 1
ATOM 5132 C C . ILE A 1 679 ? -34.375 -76.778 25.014 1.00 26.84 679 ILE A C 1
ATOM 5134 O O . ILE A 1 679 ? -35.582 -76.617 24.916 1.00 26.84 679 ILE A O 1
ATOM 5138 N N . SER A 1 680 ? -33.643 -76.732 23.881 1.00 26.34 680 SER A N 1
ATOM 5139 C CA . SER A 1 680 ? -32.229 -77.036 23.499 1.00 26.34 680 SER A CA 1
ATOM 5140 C C . SER A 1 680 ? -31.710 -75.989 22.468 1.00 26.34 680 SER A C 1
ATOM 5142 O O . SER A 1 680 ? -32.529 -75.240 21.952 1.00 26.34 680 SER A O 1
ATOM 5144 N N . GLY A 1 681 ? -30.405 -75.734 22.255 1.00 26.09 681 GLY A N 1
ATOM 5145 C CA . GLY A 1 681 ? -29.456 -76.492 21.395 1.00 26.09 681 GLY A CA 1
ATOM 5146 C C . GLY A 1 681 ? -29.711 -76.259 19.885 1.00 26.09 681 GLY A C 1
ATOM 5147 O O . GLY A 1 681 ? -30.866 -76.288 19.489 1.00 26.09 681 GLY A O 1
ATOM 5148 N N . ASN A 1 682 ? -28.770 -76.027 18.952 1.00 27.31 682 ASN A N 1
ATOM 5149 C CA . ASN A 1 682 ? -27.288 -76.081 18.837 1.00 27.31 682 ASN A CA 1
ATOM 5150 C C . ASN A 1 682 ? -26.885 -75.256 17.561 1.00 27.31 682 ASN A C 1
ATOM 5152 O O . ASN A 1 682 ? -27.777 -74.973 16.769 1.00 27.31 682 ASN A O 1
ATOM 5156 N N . CYS A 1 683 ? -25.648 -74.875 17.178 1.00 24.52 683 CYS A N 1
ATOM 5157 C CA . CYS A 1 683 ? -24.274 -74.833 17.737 1.00 24.52 683 CYS A CA 1
ATOM 5158 C C . CYS A 1 683 ? -23.371 -73.948 16.814 1.00 24.52 683 CYS A C 1
ATOM 5160 O O . CYS A 1 683 ? -23.751 -73.697 15.676 1.00 24.52 683 CYS A O 1
ATOM 5162 N N . GLY A 1 684 ? -22.150 -73.574 17.249 1.00 24.92 684 GLY A N 1
ATOM 5163 C CA . GLY A 1 684 ? -21.115 -72.881 16.433 1.00 24.92 684 GLY A CA 1
ATOM 5164 C C . GLY A 1 684 ? -21.124 -71.343 16.582 1.00 24.92 684 GLY A C 1
ATOM 5165 O O . GLY A 1 684 ? -22.133 -70.733 16.263 1.00 24.92 684 GLY A O 1
ATOM 5166 N N . ALA A 1 685 ? -20.137 -70.609 17.124 1.00 26.30 685 ALA A N 1
ATOM 5167 C CA . ALA A 1 685 ? -18.687 -70.783 17.363 1.00 26.30 685 ALA A CA 1
ATOM 5168 C C . ALA A 1 685 ? -17.779 -70.520 16.131 1.00 26.30 685 ALA A C 1
ATOM 5170 O O . ALA A 1 685 ? -18.087 -71.024 15.060 1.00 26.30 685 ALA A O 1
ATOM 5171 N N . PHE A 1 686 ? -16.652 -69.783 16.211 1.00 23.97 686 PHE A N 1
ATOM 5172 C CA . PHE A 1 686 ? -16.038 -69.027 17.330 1.00 23.97 686 PHE A CA 1
ATOM 5173 C C . PHE A 1 686 ? -15.061 -67.924 16.805 1.00 23.97 686 PHE A C 1
ATOM 5175 O O . PHE A 1 686 ? -14.822 -67.825 15.608 1.00 23.97 686 PHE A O 1
ATOM 5182 N N . PHE A 1 687 ? -14.524 -67.132 17.747 1.00 24.33 687 PHE A N 1
ATOM 5183 C CA . PHE A 1 687 ? -13.368 -66.195 17.772 1.00 24.33 687 PHE A CA 1
ATOM 5184 C C . PHE A 1 687 ? -12.125 -66.524 16.885 1.00 24.33 687 PHE A C 1
ATOM 5186 O O . PHE A 1 687 ? -12.040 -67.624 16.354 1.00 24.33 687 PHE A O 1
ATOM 5193 N N . SER A 1 688 ? -11.070 -65.696 16.715 1.00 23.95 688 SER A N 1
ATOM 5194 C CA . SER A 1 688 ? -10.564 -64.418 17.310 1.00 23.95 688 SER A CA 1
ATOM 5195 C C . SER A 1 688 ? -9.831 -63.585 16.207 1.00 23.95 688 SER A C 1
ATOM 5197 O O . SER A 1 688 ? -9.711 -64.063 15.087 1.00 23.95 688 SER A O 1
ATOM 5199 N N . GLY A 1 689 ? -9.355 -62.332 16.335 1.00 22.92 689 GLY A N 1
ATOM 5200 C CA . GLY A 1 689 ? -8.527 -61.693 17.379 1.00 22.92 689 GLY A CA 1
ATOM 5201 C C . GLY A 1 689 ? -7.079 -62.239 17.379 1.00 22.92 689 GLY A C 1
ATOM 5202 O O . GLY A 1 689 ? -6.913 -63.453 17.404 1.00 22.92 689 GLY A O 1
ATOM 5203 N N . GLY A 1 690 ? -5.995 -61.447 17.369 1.00 21.58 690 GLY A N 1
ATOM 5204 C CA . GLY A 1 690 ? -5.835 -59.984 17.283 1.00 21.58 690 GLY A CA 1
ATOM 5205 C C . GLY A 1 690 ? -4.365 -59.549 17.523 1.00 21.58 690 GLY A C 1
ATOM 5206 O O . GLY A 1 690 ? -3.536 -60.390 17.842 1.00 21.58 690 GLY A O 1
ATOM 5207 N N . ILE A 1 691 ? -4.070 -58.245 17.382 1.00 23.17 691 ILE A N 1
ATOM 5208 C CA . ILE A 1 691 ? -2.902 -57.478 17.902 1.00 23.17 691 ILE A CA 1
ATOM 5209 C C . ILE A 1 691 ? -1.501 -58.144 17.882 1.00 23.17 691 ILE A C 1
ATOM 5211 O O . ILE A 1 691 ? -1.195 -58.976 18.735 1.00 23.17 691 ILE A O 1
ATOM 5215 N N . ARG A 1 692 ? -0.560 -57.576 17.102 1.00 23.12 692 ARG A N 1
ATOM 5216 C CA . ARG A 1 692 ? 0.808 -57.236 17.576 1.00 23.12 692 ARG A CA 1
ATOM 5217 C C . ARG A 1 692 ? 1.561 -56.315 16.609 1.00 23.12 692 ARG A C 1
ATOM 5219 O O . ARG A 1 692 ? 1.287 -56.304 15.416 1.00 23.12 692 ARG A O 1
ATOM 5226 N N . ALA A 1 693 ? 2.506 -55.550 17.153 1.00 23.00 693 ALA A N 1
ATOM 5227 C CA . ALA A 1 693 ? 3.433 -54.691 16.416 1.00 23.00 693 ALA A CA 1
ATOM 5228 C C . ALA A 1 693 ? 4.841 -55.307 16.386 1.00 23.00 693 ALA A C 1
ATOM 5230 O O . ALA A 1 693 ? 5.163 -56.108 17.265 1.00 23.00 693 ALA A O 1
ATOM 5231 N N . LEU A 1 694 ? 5.685 -54.880 15.439 1.00 22.72 694 LEU A N 1
ATOM 5232 C CA . LEU A 1 694 ? 7.149 -54.878 15.572 1.00 22.72 694 LEU A CA 1
ATOM 5233 C C . LEU A 1 694 ? 7.806 -53.974 14.513 1.00 22.72 694 LEU A C 1
ATOM 5235 O O . LEU A 1 694 ? 7.198 -53.631 13.502 1.00 22.72 694 LEU A O 1
ATOM 5239 N N . THR A 1 695 ? 9.042 -53.564 14.785 1.00 22.86 695 THR A N 1
ATOM 5240 C CA . THR A 1 695 ? 9.884 -52.669 13.977 1.00 22.86 695 THR A CA 1
ATOM 5241 C C . THR A 1 695 ? 10.890 -53.454 13.128 1.00 22.86 695 THR A C 1
ATOM 5243 O O . THR A 1 695 ? 11.347 -54.502 13.577 1.00 22.86 695 THR A O 1
ATOM 5246 N N . LEU A 1 696 ? 11.311 -52.919 11.966 1.00 22.16 696 LEU A N 1
ATOM 5247 C CA . LEU A 1 696 ? 12.719 -52.548 11.679 1.00 22.16 696 LEU A CA 1
ATOM 5248 C C . LEU A 1 696 ? 13.005 -52.138 10.212 1.00 22.16 696 LEU A C 1
ATOM 5250 O O . LEU A 1 696 ? 12.359 -52.575 9.270 1.00 22.16 696 LEU A O 1
ATOM 5254 N N . HIS A 1 697 ? 14.014 -51.271 10.110 1.00 24.52 697 HIS A N 1
ATOM 5255 C CA . HIS A 1 697 ? 14.885 -50.852 9.001 1.00 24.52 697 HIS A CA 1
ATOM 5256 C C . HIS A 1 697 ? 14.917 -51.561 7.618 1.00 24.52 697 HIS A C 1
ATOM 5258 O O . HIS A 1 697 ? 15.011 -52.778 7.526 1.00 24.52 697 HIS A O 1
ATOM 5264 N N . GLU A 1 698 ? 15.119 -50.716 6.586 1.00 26.81 698 GLU A N 1
ATOM 5265 C CA . GLU A 1 698 ? 16.284 -50.642 5.656 1.00 26.81 698 GLU A CA 1
ATOM 5266 C C . GLU A 1 698 ? 16.046 -50.655 4.115 1.00 26.81 698 GLU A C 1
ATOM 5268 O O . GLU A 1 698 ? 15.500 -51.592 3.548 1.00 26.81 698 GLU A O 1
ATOM 5273 N N . ARG A 1 699 ? 16.654 -49.634 3.474 1.00 26.25 699 ARG A N 1
ATOM 5274 C CA . ARG A 1 699 ? 17.218 -49.520 2.101 1.00 26.25 699 ARG A CA 1
ATOM 5275 C C . ARG A 1 699 ? 16.338 -49.303 0.847 1.00 26.25 699 ARG A C 1
ATOM 5277 O O . ARG A 1 699 ? 15.428 -50.051 0.520 1.00 26.25 699 ARG A O 1
ATOM 5284 N N . MET A 1 700 ? 16.777 -48.270 0.114 1.00 26.69 700 MET A N 1
ATOM 5285 C CA . MET A 1 700 ? 16.625 -47.962 -1.322 1.00 26.69 700 MET A CA 1
ATOM 5286 C C . MET A 1 700 ? 17.237 -49.075 -2.214 1.00 26.69 700 MET A C 1
ATOM 5288 O O . MET A 1 700 ? 18.026 -49.878 -1.699 1.00 26.69 700 MET A O 1
ATOM 5292 N N . PRO A 1 701 ? 16.908 -49.162 -3.521 1.00 37.34 701 PRO A N 1
ATOM 5293 C CA . PRO A 1 701 ? 17.298 -48.141 -4.517 1.00 37.34 701 PRO A CA 1
ATOM 5294 C C . PRO A 1 701 ? 16.311 -46.989 -4.740 1.00 37.3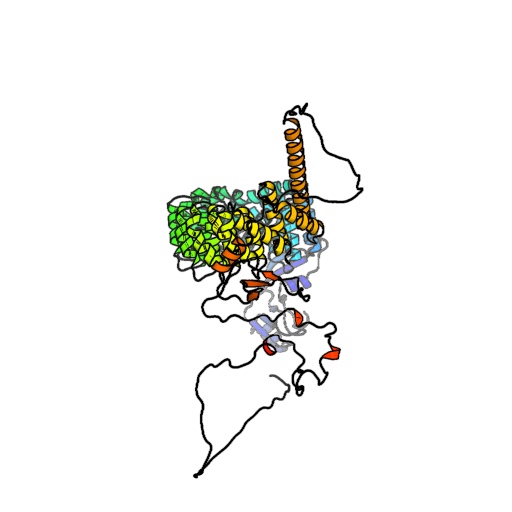4 701 PRO A C 1
ATOM 5296 O O . PRO A 1 701 ? 15.091 -47.237 -4.661 1.00 37.34 701 PRO A O 1
#

pLDDT: mean 71.9, std 25.48, range [21.58, 98.56]

Radius of gyration: 43.48 Å; chains: 1; bounding box: 98×110×129 Å

InterPro domains:
  IPR000357 HEAT repeat [PF02985] (208-236)
  IPR004155 PBS lyase HEAT-like repeat [SM00567] (135-163)
  IPR004155 PBS lyase HEAT-like repeat [SM00567] (220-251)
  IPR004155 PBS lyase HEAT-like repeat [SM00567] (253-284)
  IPR004155 PBS lyase HEAT-like repeat [SM00567] (286-317)
  IPR004155 PBS lyase HEAT-like repeat [SM00567] (319-348)
  IPR004155 PBS lyase HEAT-like repeat [SM00567] (350-382)
  IPR004155 PBS lyase HEAT-like repeat [SM00567] (384-415)
  IPR004155 PBS lyase HEAT-like repeat [SM00567] (417-452)
  IPR004155 PBS lyase HEAT-like repeat [SM00567] (455-492)
  IPR011989 Armadillo-like helical [G3DSA:1.25.10.10] (99-241)
  IPR011989 Armadillo-like helical [G3DSA:1.25.10.10] (242-307)
  IPR011989 Armadillo-like helical [G3DSA:1.25.10.10] (308-372)
  IPR01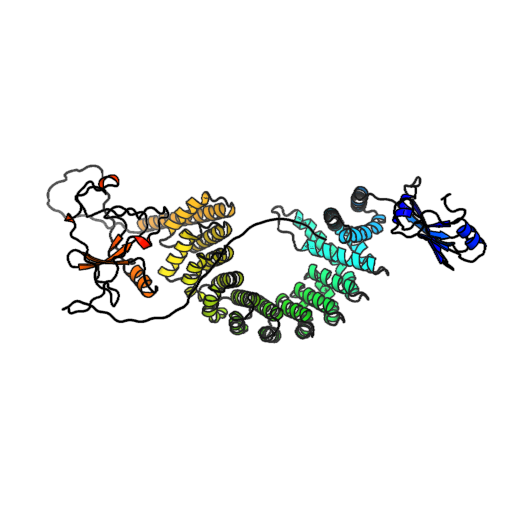1989 Armadillo-like helical [G3DSA:1.25.10.10] (373-530)
  IPR012317 Poly(ADP-ribose) polymerase, catalytic domain [PF00644] (1-56)
  IPR012317 Poly(ADP-ribose) polymerase, catalytic domain [PS51059] (1-104)
  IPR016024 Armadillo-type fold [SSF48371] (124-514)
  IPR021133 HEAT, type 2 [PS50077] (152-190)
  IPR021133 HEAT, type 2 [PS50077] (240-273)
  IPR021133 HEAT, type 2 [PS50077] (306-343)

Sequence (701 aa):
GTLYGKGIYFAECVTKADEYSEEDADGYCWMLLCRAALGKVMTCKDKKPAADILDQCKAGSYDSLIGDRWAAVGTFREFILYDSDQVYPAFILRYKRWSEAAFCRSIRETAESGDSQAGDLYPHAAILAEEHPDSTVRYRLSLLMDAHAENVVPVLSEALKDPRRRVRLNATKALMNMAGQTSSVEALPDGSRYRRHREGIHVVVSAVPALTTCLTDTDSFIRRAAARALERLGEHAAPAVPSLIVSLRDREEEVRAAVATALGQLGRAAAEALPALLQASCDNEERVRVAAISSLGYLGVNSAAVLEVLTDALEDPSSEIKSAAAAALGMLSATTATDALAACLSDSQSHVRAAAAKAIGQIGGKSASTAVPKLLETLKDPDHVVRRCSAVSLGRIGTFAAPAAAHLADAMRDAHAQVREAAAVSISRLGVTEKIAHNVCIQCLVKRGLTDTSSDVRQAAAESLLDLARTEQLGVQRACVREAMTTRMKDDNAKVRATASTCLNMLNLQEDAMQKARQRQRQKEPAEDDDEILRDGVPRLGLESGKCLCVPSSEALELEDIARLVCQSLPECEFWVWGQEEGEQKCWFRLGDDGREAGEGWISGGRACHPPGQQAIVMGNVECWIDGFNYDTCCDPKFGPSGNAQCWDGVFNYDRCCFPKDGALLFMLPQQRPARAGISGNCGAFFSGGIRALTLHERMP

Secondary structure (DSSP, 8-state):
--TT-SSEEE-SSHHHHHHTPPP-TTS-EEEEEEEE---SEEEE-SSS--THHHHHHHTTS-SEEEE-TTS-TTS---EEES-STTEEEEEEEEE----HHHHHHHHHHHHHHT-GGGGGHHHHHHHHHHH-S-HHHHHHHHHHHHHTHHHHHHHHHHHTT-SSHHHHHHHHHHHHHHHHHTT--PPPTT-HHHHHHHHHHHHHHTTHHHHHHHTT-SSHHHHHHHHHHHHHHGGGGGGGHHHHHHHTT-SSHHHHHHHHHHHHHTGGGGGGGHHHHHHHTT-SSHHHHHHHHHHHHHTT---HHHHHHHHHTTS-S-HHHHHHHHHHHHHTT-GGGHHHHHHHTT-SSHHHHHHHHHHHHHH-TTGGGGGHHHHHHHTT-SSHHHHHHHHHHHHHHGGGGGGGHHHHHHHTT-SSHHHHHHHHHHHGGG----HHHHHHHHHHIIIIITT-SSHHHHHHHHHHHHHHHHTSTTGGGHHHHHHHHHHHTT-SSHHHHHHHHHHHHHHHHHHHHHHHHHHHHHTTSPPP----------------S------------SSHHHHHHHHTT-SS-TTEEEEEETTEEEEEEE--S---STTSSEEEESS----TTPPPB-PPPGGG--TT--TTGGG-TTS-S---TT--SS---GGGSS-------------------------------------------